Protein AF-A0A7S2JIL2-F1 (afdb_monomer_lite)

Structure (mmCIF, N/CA/C/O backbone):
data_AF-A0A7S2JIL2-F1
#
_entry.id   AF-A0A7S2JIL2-F1
#
loop_
_atom_site.group_PDB
_atom_site.id
_atom_site.type_symbol
_atom_site.label_atom_id
_atom_site.label_alt_id
_atom_site.label_comp_id
_atom_site.label_asym_id
_atom_site.label_entity_id
_atom_site.label_seq_id
_atom_site.pdbx_PDB_ins_code
_atom_site.Cartn_x
_atom_site.Cartn_y
_atom_site.Cartn_z
_atom_site.occupancy
_atom_site.B_iso_or_equiv
_atom_site.auth_seq_id
_atom_site.auth_comp_id
_atom_site.auth_asym_id
_atom_site.auth_atom_id
_atom_site.pdbx_PDB_model_num
ATOM 1 N N . MET A 1 1 ? -5.254 -14.284 -10.310 1.00 64.81 1 MET A N 1
ATOM 2 C CA . MET A 1 1 ? -4.138 -13.342 -10.541 1.00 64.81 1 MET A CA 1
ATOM 3 C C . MET A 1 1 ? -4.164 -12.267 -9.466 1.00 64.81 1 MET A C 1
ATOM 5 O O . MET A 1 1 ? -5.204 -11.639 -9.278 1.00 64.81 1 MET A O 1
ATOM 9 N N . SER A 1 2 ? -3.033 -12.050 -8.794 1.00 75.00 2 SER A N 1
ATOM 10 C CA . SER A 1 2 ? -2.874 -11.010 -7.769 1.00 75.00 2 SER A CA 1
ATOM 11 C C . SER A 1 2 ? -2.013 -9.866 -8.310 1.00 75.00 2 SER A C 1
ATOM 13 O O . SER A 1 2 ? -0.996 -10.113 -8.960 1.00 75.00 2 SER A O 1
ATOM 15 N N . LEU A 1 3 ? -2.426 -8.619 -8.075 1.00 83.94 3 LEU A N 1
ATOM 16 C CA . LEU A 1 3 ? -1.653 -7.433 -8.450 1.00 83.94 3 LEU A CA 1
ATOM 17 C C . LEU A 1 3 ? -0.917 -6.887 -7.224 1.00 83.94 3 LEU A C 1
ATOM 19 O O . LEU A 1 3 ? -1.549 -6.419 -6.275 1.00 83.94 3 LEU A O 1
ATOM 23 N N . ARG A 1 4 ? 0.419 -6.944 -7.262 1.00 87.00 4 ARG A N 1
ATOM 24 C CA . ARG A 1 4 ? 1.325 -6.460 -6.206 1.00 87.00 4 ARG A CA 1
ATOM 25 C C . ARG A 1 4 ? 1.489 -4.948 -6.206 1.00 87.00 4 ARG A C 1
ATOM 27 O O . ARG A 1 4 ? 1.590 -4.341 -5.140 1.00 87.00 4 ARG A O 1
ATOM 34 N N . ALA A 1 5 ? 1.593 -4.366 -7.395 1.00 91.75 5 ALA A N 1
ATOM 35 C CA . ALA A 1 5 ? 1.832 -2.945 -7.579 1.00 91.75 5 ALA A CA 1
ATOM 36 C C . ALA A 1 5 ? 1.242 -2.458 -8.907 1.00 91.75 5 ALA A C 1
ATOM 38 O O . ALA A 1 5 ? 1.118 -3.217 -9.873 1.00 91.75 5 ALA A O 1
ATOM 39 N N . LEU A 1 6 ? 0.883 -1.182 -8.917 1.00 94.19 6 LEU A N 1
ATOM 40 C CA . LEU A 1 6 ? 0.468 -0.406 -10.072 1.00 94.19 6 LEU A CA 1
ATOM 41 C C . LEU A 1 6 ? 1.491 0.724 -10.239 1.00 94.19 6 LEU A C 1
ATOM 43 O O . LEU A 1 6 ? 1.402 1.731 -9.539 1.00 94.19 6 LEU A O 1
ATOM 47 N N . GLY A 1 7 ? 2.472 0.518 -11.117 1.00 96.19 7 GLY A N 1
ATOM 48 C CA . GLY A 1 7 ? 3.534 1.475 -11.415 1.00 96.19 7 GLY A CA 1
ATOM 49 C C . GLY A 1 7 ? 2.997 2.648 -12.227 1.00 96.19 7 GLY A C 1
ATOM 50 O O . GLY A 1 7 ? 2.556 2.471 -13.363 1.00 96.19 7 GLY A O 1
ATOM 51 N N . LEU A 1 8 ? 3.003 3.832 -11.623 1.00 97.44 8 LEU A N 1
ATOM 52 C CA . LEU A 1 8 ? 2.650 5.113 -12.221 1.00 97.44 8 LEU A CA 1
ATOM 53 C C . LEU A 1 8 ? 3.945 5.911 -12.397 1.00 97.44 8 LEU A C 1
ATOM 55 O O . LEU A 1 8 ? 4.410 6.584 -11.475 1.00 97.44 8 LEU A O 1
ATOM 59 N N . CYS A 1 9 ? 4.560 5.775 -13.565 1.00 96.12 9 CYS A N 1
ATOM 60 C CA . CYS A 1 9 ? 5.949 6.154 -13.794 1.00 96.12 9 CYS A CA 1
ATOM 61 C C . CYS A 1 9 ? 6.080 7.458 -14.576 1.00 96.12 9 CYS A C 1
ATOM 63 O O . CYS A 1 9 ? 5.155 7.895 -15.266 1.00 96.12 9 CYS A O 1
ATOM 65 N N . GLY A 1 10 ? 7.254 8.078 -14.455 1.00 96.19 10 GLY A N 1
ATOM 66 C CA . GLY A 1 10 ? 7.521 9.387 -15.032 1.00 96.19 10 GLY A CA 1
ATOM 67 C C . GLY A 1 10 ? 6.732 10.464 -14.324 1.00 96.19 10 GLY A C 1
ATOM 68 O O . GLY A 1 10 ? 6.107 11.261 -15.005 1.00 96.19 10 GLY A O 1
ATOM 69 N N . ILE A 1 11 ? 6.703 10.473 -12.991 1.00 98.19 11 ILE A N 1
ATOM 70 C CA . ILE A 1 11 ? 6.264 11.644 -12.217 1.00 98.19 11 ILE A CA 1
ATOM 71 C C . ILE A 1 11 ? 7.390 12.688 -12.167 1.00 98.19 11 ILE A C 1
ATOM 73 O O . ILE A 1 11 ? 8.565 12.328 -12.133 1.00 98.19 11 ILE A O 1
ATOM 77 N N . ASP A 1 12 ? 7.031 13.969 -12.199 1.00 97.88 12 ASP A N 1
ATOM 78 C CA . ASP A 1 12 ? 7.967 15.101 -12.180 1.00 97.88 12 ASP A CA 1
ATOM 79 C C . ASP A 1 12 ? 7.300 16.364 -11.596 1.00 97.88 12 ASP A C 1
ATOM 81 O O . ASP A 1 12 ? 6.160 16.310 -11.131 1.00 97.88 12 ASP A O 1
ATOM 85 N N . GLU A 1 13 ? 7.968 17.518 -11.671 1.00 96.31 13 GLU A N 1
ATOM 86 C CA . GLU A 1 13 ? 7.485 18.808 -11.152 1.00 96.31 13 GLU A CA 1
ATOM 87 C C . GLU A 1 13 ? 6.157 19.289 -11.746 1.00 96.31 13 GLU A C 1
ATOM 89 O O . GLU A 1 13 ? 5.565 20.242 -11.239 1.00 96.31 13 GLU A O 1
ATOM 94 N N . SER A 1 14 ? 5.676 18.676 -12.829 1.00 96.94 14 SER A N 1
ATOM 95 C CA . SER A 1 14 ? 4.408 19.075 -13.439 1.00 96.94 14 SER A CA 1
ATOM 96 C C . SER A 1 14 ? 3.176 18.629 -12.645 1.00 96.94 14 SER A C 1
ATOM 98 O O . SER A 1 14 ? 2.068 19.074 -12.952 1.00 96.94 14 SER A O 1
ATOM 100 N N . VAL A 1 15 ? 3.347 17.776 -11.630 1.00 96.56 15 VAL A N 1
ATOM 101 C CA . VAL A 1 15 ? 2.277 17.330 -10.733 1.00 96.56 15 VAL A CA 1
ATOM 102 C C . VAL A 1 15 ? 2.569 17.716 -9.288 1.00 96.56 15 VAL A C 1
ATOM 104 O O . VAL A 1 15 ? 3.679 17.554 -8.783 1.00 96.56 15 VAL A O 1
ATOM 107 N N . ASP A 1 16 ? 1.534 18.197 -8.603 1.00 96.06 16 ASP A N 1
ATOM 108 C CA . ASP A 1 16 ? 1.597 18.473 -7.173 1.00 96.06 16 ASP A CA 1
ATOM 109 C C . ASP A 1 16 ? 1.744 17.164 -6.376 1.00 96.06 16 ASP A C 1
ATOM 111 O O . ASP A 1 16 ? 0.973 16.209 -6.548 1.00 96.06 16 ASP A O 1
ATOM 115 N N . ILE A 1 17 ? 2.729 17.132 -5.479 1.00 97.44 17 ILE A N 1
ATOM 116 C CA . ILE A 1 17 ? 3.031 15.985 -4.624 1.00 97.44 17 ILE A CA 1
ATOM 117 C C . ILE A 1 17 ? 1.840 15.652 -3.710 1.00 97.44 17 ILE A C 1
ATOM 119 O O . ILE A 1 17 ? 1.592 14.473 -3.445 1.00 97.44 17 ILE A O 1
ATOM 123 N N . ASP A 1 18 ? 1.041 16.638 -3.292 1.00 94.12 18 ASP A N 1
ATOM 124 C CA . ASP A 1 18 ? -0.147 16.387 -2.473 1.00 94.12 18 ASP A CA 1
ATOM 125 C C . ASP A 1 18 ? -1.207 15.575 -3.231 1.00 94.12 18 ASP A C 1
ATOM 127 O O . ASP A 1 18 ? -1.879 14.718 -2.646 1.00 94.12 18 ASP A O 1
ATOM 131 N N . PHE A 1 19 ? -1.317 15.743 -4.552 1.00 96.25 19 PHE A N 1
ATOM 132 C CA . PHE A 1 19 ? -2.198 14.891 -5.348 1.00 96.25 19 PHE A CA 1
ATOM 133 C C . PHE A 1 19 ? -1.661 13.464 -5.490 1.00 96.25 19 PHE A C 1
ATOM 135 O O . PHE A 1 19 ? -2.452 12.516 -5.447 1.00 96.25 19 PHE A O 1
ATOM 142 N N . LEU A 1 20 ? -0.341 13.285 -5.610 1.00 96.25 20 LEU A N 1
ATOM 143 C CA . LEU A 1 20 ? 0.282 11.956 -5.593 1.00 96.25 20 LEU A CA 1
ATOM 144 C C . LEU A 1 20 ? 0.027 11.258 -4.253 1.00 96.25 20 LEU A C 1
ATOM 146 O O . LEU A 1 20 ? -0.379 10.094 -4.228 1.00 96.25 20 LEU A O 1
ATOM 150 N N . LYS A 1 21 ? 0.158 11.992 -3.144 1.00 94.38 21 LYS A N 1
ATOM 151 C CA . LYS A 1 21 ? -0.169 11.512 -1.799 1.00 94.38 21 LYS A CA 1
ATOM 152 C C . LYS A 1 21 ? -1.622 11.068 -1.688 1.00 94.38 21 LYS A C 1
ATOM 154 O O . LYS A 1 21 ? -1.884 9.938 -1.280 1.00 94.38 21 LYS A O 1
ATOM 159 N N . LEU A 1 22 ? -2.571 11.915 -2.088 1.00 91.38 22 LEU A N 1
ATOM 160 C CA . LEU A 1 22 ? -3.998 11.576 -2.069 1.00 91.38 22 LEU A CA 1
ATOM 161 C C . LEU A 1 22 ? -4.297 10.326 -2.904 1.00 91.38 22 LEU A C 1
ATOM 163 O O . LEU A 1 22 ? -5.086 9.474 -2.486 1.00 91.38 22 LEU A O 1
ATOM 167 N N . LEU A 1 23 ? -3.655 10.198 -4.068 1.00 91.38 23 LEU A N 1
ATOM 168 C CA . LEU A 1 23 ? -3.817 9.041 -4.936 1.00 91.38 23 LEU A CA 1
ATOM 169 C C . LEU A 1 23 ? -3.255 7.766 -4.289 1.00 91.38 23 LEU A C 1
ATOM 171 O O . LEU A 1 23 ? -3.961 6.760 -4.248 1.00 91.38 23 LEU A O 1
ATOM 175 N N . GLY A 1 24 ? -2.038 7.809 -3.742 1.00 90.44 24 GLY A N 1
ATOM 176 C CA . GLY A 1 24 ? -1.401 6.665 -3.083 1.00 90.44 24 GLY A CA 1
ATOM 177 C C . GLY A 1 24 ? -2.122 6.223 -1.807 1.00 90.44 24 GLY A C 1
ATOM 178 O O . GLY A 1 24 ? -2.359 5.032 -1.616 1.00 90.44 24 GLY A O 1
ATOM 179 N N . CYS A 1 25 ? -2.573 7.171 -0.978 1.00 85.31 25 CYS A N 1
ATOM 180 C CA . CYS A 1 25 ? -3.369 6.876 0.215 1.00 85.31 25 CYS A CA 1
ATOM 181 C C . CYS A 1 25 ? -4.721 6.240 -0.131 1.00 85.31 25 CYS A C 1
ATOM 183 O O . CYS A 1 25 ? -5.214 5.385 0.606 1.00 85.31 25 CYS A O 1
ATOM 185 N N . ARG A 1 26 ? -5.343 6.648 -1.246 1.00 87.06 26 ARG A N 1
ATOM 186 C CA . ARG A 1 26 ? -6.620 6.077 -1.689 1.00 87.06 26 ARG A CA 1
ATOM 187 C C . ARG A 1 26 ? -6.454 4.706 -2.341 1.00 87.06 26 ARG A C 1
ATOM 189 O O . ARG A 1 26 ? -7.295 3.836 -2.125 1.00 87.06 26 ARG A O 1
ATOM 196 N N . TYR A 1 27 ? -5.409 4.528 -3.140 1.00 88.69 27 TYR A N 1
ATOM 197 C CA . TYR A 1 27 ? -5.147 3.312 -3.899 1.00 88.69 27 TYR A CA 1
ATOM 198 C C . TYR A 1 27 ? -3.816 2.708 -3.441 1.00 88.69 27 TYR A C 1
ATOM 200 O O . TYR A 1 27 ? -2.780 2.912 -4.064 1.00 88.69 27 TYR A O 1
ATOM 208 N N . GLY A 1 28 ? -3.842 1.911 -2.367 1.00 83.94 28 GLY A N 1
ATOM 209 C CA . GLY A 1 28 ? -2.630 1.395 -1.703 1.00 83.94 28 GLY A CA 1
ATOM 210 C C . GLY A 1 28 ? -1.721 0.472 -2.536 1.00 83.94 28 GLY A C 1
ATOM 211 O O . GLY A 1 28 ? -0.695 0.010 -2.044 1.00 83.94 28 GLY A O 1
ATOM 212 N N . ARG A 1 29 ? -2.080 0.178 -3.793 1.00 87.81 29 ARG A N 1
ATOM 213 C CA . ARG A 1 29 ? -1.228 -0.547 -4.754 1.00 87.81 29 ARG A CA 1
ATOM 214 C C . ARG A 1 29 ? -0.394 0.378 -5.635 1.00 87.81 29 ARG A C 1
ATOM 216 O O . ARG A 1 29 ? 0.469 -0.131 -6.344 1.00 87.81 29 ARG A O 1
ATOM 223 N N . CYS A 1 30 ? -0.657 1.682 -5.625 1.00 94.06 30 CYS A N 1
ATOM 224 C CA . CYS A 1 30 ? 0.106 2.638 -6.409 1.00 94.06 30 CYS A CA 1
ATOM 225 C C . CYS A 1 30 ? 1.563 2.659 -5.962 1.00 94.06 30 CYS A C 1
ATOM 227 O O . CYS A 1 30 ? 1.874 2.706 -4.771 1.00 94.06 30 CYS A O 1
ATOM 229 N N . GLU A 1 31 ? 2.438 2.650 -6.951 1.00 97.12 31 GLU A N 1
ATOM 230 C CA . GLU A 1 31 ? 3.861 2.862 -6.797 1.00 97.12 31 GLU A CA 1
ATOM 231 C C . GLU A 1 31 ? 4.279 3.917 -7.809 1.00 97.12 31 GLU A C 1
ATOM 233 O O . GLU A 1 31 ? 3.883 3.853 -8.972 1.00 97.12 31 GLU A O 1
ATOM 238 N N . PHE A 1 32 ? 5.018 4.919 -7.359 1.00 98.00 32 PHE A N 1
ATOM 239 C CA . PHE A 1 32 ? 5.366 6.065 -8.177 1.00 98.00 32 PHE A CA 1
ATOM 240 C C . PHE A 1 32 ? 6.792 5.928 -8.705 1.00 98.00 32 PHE A C 1
ATOM 242 O O . PHE A 1 32 ? 7.748 5.855 -7.930 1.00 98.00 32 PHE A O 1
ATOM 249 N N . GLY A 1 33 ? 6.917 5.878 -10.031 1.00 97.75 33 GLY A N 1
ATOM 250 C CA . GLY A 1 33 ? 8.193 5.716 -10.722 1.00 97.75 33 GLY A CA 1
ATOM 251 C C . GLY A 1 33 ? 8.845 7.055 -11.048 1.00 97.75 33 GLY A C 1
ATOM 252 O O . GLY A 1 33 ? 8.279 7.861 -11.790 1.00 97.75 33 GLY A O 1
ATOM 253 N N . VAL A 1 34 ? 10.054 7.272 -10.538 1.00 98.38 34 VAL A N 1
ATOM 254 C CA . VAL A 1 34 ? 10.880 8.460 -10.790 1.00 98.38 34 VAL A CA 1
ATOM 255 C C . VAL A 1 34 ? 12.012 8.083 -11.739 1.00 98.38 34 VAL A C 1
ATOM 257 O O . VAL A 1 34 ? 12.758 7.143 -11.463 1.00 98.38 34 VAL A O 1
ATOM 260 N N . LEU A 1 35 ? 12.150 8.794 -12.861 1.00 97.38 35 LEU A N 1
ATOM 261 C CA . LEU A 1 35 ? 13.209 8.529 -13.834 1.00 97.38 35 LEU A CA 1
ATOM 262 C C . LEU A 1 35 ? 14.436 9.386 -13.534 1.00 97.38 35 LEU A C 1
ATOM 264 O O . LEU A 1 35 ? 14.345 10.604 -13.416 1.00 97.38 35 LEU A O 1
ATOM 268 N N . PHE A 1 36 ? 15.601 8.743 -13.500 1.00 97.19 36 PHE A N 1
ATOM 269 C CA . PHE A 1 36 ? 16.886 9.395 -13.286 1.00 97.19 36 PHE A CA 1
ATOM 270 C C . PHE A 1 36 ? 17.729 9.317 -14.549 1.00 97.19 36 PHE A C 1
ATOM 272 O O . PHE A 1 36 ? 18.067 8.231 -15.039 1.00 97.19 36 PHE A O 1
ATOM 279 N N . ARG A 1 37 ? 18.060 10.494 -15.079 1.00 94.62 37 ARG A N 1
ATOM 280 C CA . ARG A 1 37 ? 18.904 10.658 -16.255 1.00 94.62 37 ARG A CA 1
ATOM 281 C C . ARG A 1 37 ? 19.582 12.025 -16.216 1.00 94.62 37 ARG A C 1
ATOM 283 O O . ARG A 1 37 ? 18.953 13.029 -16.529 1.00 94.62 37 ARG A O 1
ATOM 290 N N . ASP A 1 38 ? 20.861 12.030 -15.849 1.00 90.62 38 ASP A N 1
ATOM 291 C CA . ASP A 1 38 ? 21.640 13.246 -15.578 1.00 90.62 38 ASP A CA 1
ATOM 292 C C . ASP A 1 38 ? 21.600 14.276 -16.729 1.00 90.62 38 ASP A C 1
ATOM 294 O O . ASP A 1 38 ? 21.499 15.470 -16.480 1.00 90.62 38 ASP A O 1
ATOM 298 N N . ASP A 1 39 ? 21.618 13.841 -17.998 1.00 92.56 39 ASP A N 1
ATOM 299 C CA . ASP A 1 39 ? 21.558 14.732 -19.174 1.00 92.56 39 ASP A CA 1
ATOM 300 C C . ASP A 1 39 ? 20.174 15.358 -19.426 1.00 92.56 39 ASP A C 1
ATOM 302 O O . ASP A 1 39 ? 20.033 16.199 -20.314 1.00 92.56 39 ASP A O 1
ATOM 306 N N . LYS A 1 40 ? 19.147 14.940 -18.680 1.00 94.81 40 LYS A N 1
ATOM 307 C CA . LYS A 1 40 ? 17.752 15.368 -18.847 1.00 94.81 40 LYS A CA 1
ATOM 308 C C . LYS A 1 40 ? 17.111 15.900 -17.565 1.00 94.81 40 LYS A C 1
ATOM 310 O O . LYS A 1 40 ? 15.913 16.171 -17.581 1.00 94.81 40 LYS A O 1
ATOM 315 N N . GLU A 1 41 ? 17.860 16.046 -16.478 1.00 96.56 41 GLU A N 1
ATOM 316 C CA . GLU A 1 41 ? 17.328 16.548 -15.207 1.00 96.56 41 GLU A CA 1
ATOM 317 C C . GLU A 1 41 ? 16.611 17.904 -15.383 1.00 96.56 41 GLU A C 1
ATOM 319 O O . GLU A 1 41 ? 17.101 18.800 -16.072 1.00 96.56 41 GLU A O 1
ATOM 324 N N . GLY A 1 42 ? 15.421 18.036 -14.791 1.00 95.12 42 GLY A N 1
ATOM 325 C CA . GLY A 1 42 ? 14.557 19.215 -14.892 1.00 95.12 42 GLY A CA 1
ATOM 326 C C . GLY A 1 42 ? 13.751 19.317 -16.192 1.00 95.12 42 GLY A C 1
ATOM 327 O O . GLY A 1 42 ? 13.053 20.309 -16.410 1.00 95.12 42 GLY A O 1
ATOM 328 N N . THR A 1 43 ? 13.831 18.318 -17.073 1.00 96.19 43 THR A N 1
ATOM 329 C CA . THR A 1 43 ? 12.976 18.220 -18.267 1.00 96.19 43 THR A CA 1
ATOM 330 C C . THR A 1 43 ? 11.780 17.298 -18.003 1.00 96.19 43 THR A C 1
ATOM 332 O O . THR A 1 43 ? 11.817 16.511 -17.055 1.00 96.19 43 THR A O 1
ATOM 335 N N . PRO A 1 44 ? 10.708 17.344 -18.822 1.00 96.31 44 PRO A N 1
ATOM 336 C CA . PRO A 1 44 ? 9.560 16.468 -18.622 1.00 96.31 44 PRO A CA 1
ATOM 337 C C . PRO A 1 44 ? 9.954 14.994 -18.452 1.00 96.31 44 PRO A C 1
ATOM 339 O O . PRO A 1 44 ? 10.701 14.450 -19.268 1.00 96.31 44 PRO A O 1
ATOM 342 N N . ARG A 1 45 ? 9.392 14.362 -17.414 1.00 95.69 45 ARG A N 1
ATOM 343 C CA . ARG A 1 45 ? 9.608 12.996 -16.886 1.00 95.69 45 ARG A CA 1
ATOM 344 C C . ARG A 1 45 ? 10.839 12.811 -16.007 1.00 95.69 45 ARG A C 1
ATOM 346 O O . ARG A 1 45 ? 10.918 11.786 -15.336 1.00 95.69 45 ARG A O 1
ATOM 353 N N . TYR A 1 46 ? 11.767 13.760 -16.003 1.00 97.25 46 TYR A N 1
ATOM 354 C CA . TYR A 1 46 ? 13.052 13.655 -15.315 1.00 97.25 46 TYR A CA 1
ATOM 355 C C . TYR A 1 46 ? 13.166 14.773 -14.272 1.00 97.25 46 TYR A C 1
ATOM 357 O O . TYR A 1 46 ? 13.726 15.828 -14.575 1.00 97.25 46 TYR A O 1
ATOM 365 N N . PR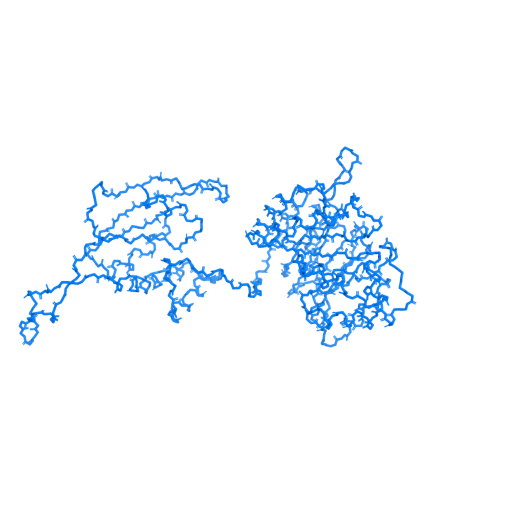O A 1 47 ? 12.621 14.579 -13.059 1.00 97.88 47 PRO A N 1
ATOM 366 C CA . PRO A 1 47 ? 12.608 15.632 -12.056 1.00 97.88 47 PRO A CA 1
ATOM 367 C C . PRO A 1 47 ? 14.002 15.995 -11.555 1.00 97.88 47 PRO A C 1
ATOM 369 O O . PRO A 1 47 ? 14.919 15.174 -11.541 1.00 97.88 47 PRO A O 1
ATOM 372 N N . THR A 1 48 ? 14.123 17.228 -11.081 1.00 98.00 48 THR A N 1
ATOM 373 C CA . THR A 1 48 ? 15.256 17.721 -10.303 1.00 98.00 48 THR A CA 1
ATOM 374 C C . THR A 1 48 ? 15.386 16.981 -8.979 1.00 98.00 48 THR A C 1
ATOM 376 O O . THR A 1 48 ? 14.394 16.610 -8.341 1.00 98.00 48 THR A O 1
ATOM 379 N N . MET A 1 49 ? 16.621 16.832 -8.499 1.00 96.50 49 MET A N 1
ATOM 380 C CA . MET A 1 49 ? 16.867 16.201 -7.197 1.00 96.50 49 MET A CA 1
ATOM 381 C C . MET A 1 49 ? 16.175 16.928 -6.035 1.00 96.50 49 MET A C 1
ATOM 383 O O . MET A 1 49 ? 15.695 16.275 -5.111 1.00 96.50 49 MET A O 1
ATOM 387 N N . GLN A 1 50 ? 16.030 18.255 -6.111 1.00 97.50 50 GLN A N 1
ATOM 388 C CA . GLN A 1 50 ? 15.303 19.041 -5.108 1.00 97.50 50 GLN A CA 1
ATOM 389 C C . GLN A 1 50 ? 13.825 18.622 -5.004 1.00 97.50 50 GLN A C 1
ATOM 391 O O . GLN A 1 50 ? 13.271 18.498 -3.905 1.00 97.50 50 GLN A O 1
ATOM 396 N N . TRP A 1 51 ? 13.171 18.383 -6.144 1.00 98.06 51 TRP A N 1
ATOM 397 C CA . TRP A 1 51 ? 11.796 17.894 -6.152 1.00 98.06 51 TRP A CA 1
ATOM 398 C C . TRP A 1 51 ? 11.709 16.463 -5.608 1.00 98.06 51 TRP A C 1
ATOM 400 O O . TRP A 1 51 ? 10.817 16.159 -4.816 1.00 98.06 51 TRP A O 1
ATOM 410 N N . VAL A 1 52 ? 12.675 15.603 -5.949 1.00 98.25 52 VAL A N 1
ATOM 411 C CA . VAL A 1 52 ? 12.752 14.221 -5.443 1.00 98.25 52 VAL A CA 1
ATOM 412 C C . VAL A 1 52 ? 12.931 14.173 -3.920 1.00 98.25 52 VAL A C 1
ATOM 414 O O . VAL A 1 52 ? 12.283 13.365 -3.257 1.00 98.25 52 VAL A O 1
ATOM 417 N N . GLU A 1 53 ? 13.751 15.045 -3.334 1.00 97.94 53 GLU A N 1
ATOM 418 C CA . GLU A 1 53 ? 13.921 15.154 -1.875 1.00 97.94 53 GLU A CA 1
ATOM 419 C C . GLU A 1 53 ? 12.621 15.575 -1.171 1.00 97.94 53 GLU A C 1
ATOM 421 O O . GLU A 1 53 ? 12.251 15.032 -0.121 1.00 97.94 53 GLU A O 1
ATOM 426 N N . THR A 1 54 ? 11.879 16.495 -1.793 1.00 98.00 54 THR A N 1
ATOM 427 C CA . THR A 1 54 ? 10.556 16.913 -1.311 1.00 98.00 54 THR A CA 1
ATOM 428 C C . THR A 1 54 ? 9.566 15.748 -1.378 1.00 98.00 54 THR A C 1
ATOM 430 O O . THR A 1 54 ? 8.889 15.450 -0.391 1.00 98.00 54 THR A O 1
ATOM 433 N N . LEU A 1 55 ? 9.529 15.032 -2.507 1.00 98.00 55 LEU A N 1
ATOM 434 C CA . LEU A 1 55 ? 8.702 13.840 -2.692 1.00 98.00 55 LEU A CA 1
ATOM 435 C C . LEU A 1 55 ? 9.033 12.759 -1.658 1.00 98.00 55 LEU A C 1
ATOM 437 O O . LEU A 1 55 ? 8.115 12.204 -1.066 1.00 98.00 55 LEU A O 1
ATOM 441 N N . SER A 1 56 ? 10.315 12.487 -1.413 1.00 97.19 56 SER A N 1
ATOM 442 C CA . SER A 1 56 ? 10.786 11.522 -0.410 1.00 97.19 56 SER A CA 1
ATOM 443 C C . SER A 1 56 ? 10.260 11.858 0.989 1.00 97.19 56 SER A C 1
ATOM 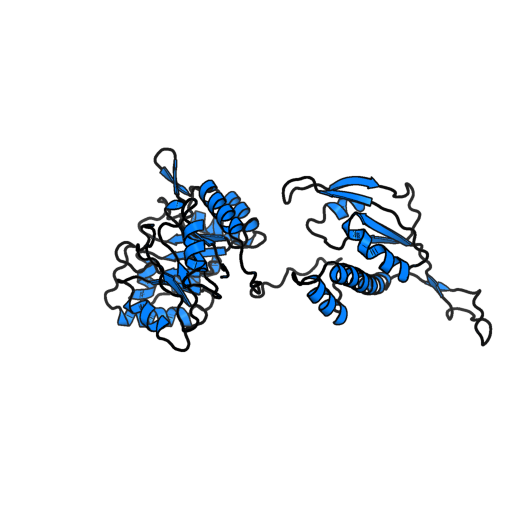445 O O . SER A 1 56 ? 9.718 10.999 1.687 1.00 97.19 56 SER A O 1
ATOM 447 N N . THR A 1 57 ? 10.332 13.132 1.381 1.00 96.25 57 THR A N 1
ATOM 448 C CA . THR A 1 57 ? 9.818 13.596 2.680 1.00 96.25 57 THR A CA 1
ATOM 449 C C . THR A 1 57 ? 8.309 13.364 2.803 1.00 96.25 57 THR A C 1
ATOM 451 O O . THR A 1 57 ? 7.826 12.858 3.822 1.00 96.25 57 THR A O 1
ATOM 454 N N . VAL A 1 58 ? 7.543 13.682 1.755 1.00 93.38 58 VAL A N 1
ATOM 455 C CA . VAL A 1 58 ? 6.094 13.435 1.740 1.00 93.38 58 VAL A CA 1
ATOM 456 C C . VAL A 1 58 ? 5.782 11.938 1.704 1.00 93.38 58 VAL A C 1
ATOM 458 O O . VAL A 1 58 ? 4.870 11.484 2.397 1.00 93.38 58 VAL A O 1
ATOM 461 N N . ALA A 1 59 ? 6.545 11.151 0.948 1.00 93.38 59 ALA A N 1
ATOM 462 C CA . ALA A 1 59 ? 6.380 9.708 0.847 1.00 93.38 59 ALA A CA 1
ATOM 463 C C . ALA A 1 59 ? 6.540 9.025 2.209 1.00 93.38 59 ALA A C 1
ATOM 465 O O . ALA A 1 59 ? 5.677 8.232 2.586 1.00 93.38 59 ALA A O 1
ATOM 466 N N . ALA A 1 60 ? 7.573 9.398 2.971 1.00 91.88 60 ALA A N 1
ATOM 467 C CA . ALA A 1 60 ? 7.854 8.852 4.297 1.00 91.88 60 ALA A CA 1
ATOM 468 C C . ALA A 1 60 ? 6.826 9.264 5.368 1.00 91.88 60 ALA A C 1
ATOM 470 O O . ALA A 1 60 ? 6.554 8.500 6.291 1.00 91.88 60 ALA A O 1
ATOM 471 N N . THR A 1 61 ? 6.243 10.461 5.253 1.00 88.88 61 THR A N 1
ATOM 472 C CA . THR A 1 61 ? 5.286 11.008 6.239 1.00 88.88 61 THR A CA 1
ATOM 473 C C . THR A 1 61 ? 3.817 10.732 5.899 1.00 88.88 61 THR A C 1
ATOM 475 O O . THR A 1 61 ? 2.916 11.081 6.665 1.00 88.88 61 THR A O 1
ATOM 478 N N . SER A 1 62 ? 3.546 10.111 4.750 1.00 82.50 62 SER A N 1
ATOM 479 C CA . SER A 1 62 ? 2.196 9.718 4.342 1.00 82.50 62 SER A CA 1
ATOM 480 C C . SER A 1 62 ? 1.717 8.473 5.090 1.00 82.50 62 SER A C 1
ATOM 482 O O . SER A 1 62 ? 2.510 7.641 5.516 1.00 82.50 62 SER A O 1
ATOM 484 N N . MET A 1 63 ? 0.396 8.336 5.243 1.00 79.19 63 MET A N 1
ATOM 485 C CA . MET A 1 63 ? -0.230 7.192 5.914 1.00 79.19 63 MET A CA 1
ATOM 486 C C . MET A 1 63 ? -1.285 6.551 4.993 1.00 79.19 63 MET A C 1
ATOM 488 O O . MET A 1 63 ? -2.349 7.148 4.799 1.00 79.19 63 MET A O 1
ATOM 492 N N . PRO A 1 64 ? -1.025 5.355 4.423 1.00 85.81 64 PRO A N 1
ATOM 493 C CA . PRO A 1 64 ? 0.252 4.624 4.452 1.00 85.81 64 PRO A CA 1
ATOM 494 C C . PRO A 1 64 ? 1.376 5.364 3.691 1.00 85.81 64 PRO A C 1
ATOM 496 O O . PRO A 1 64 ? 1.063 6.227 2.863 1.00 85.81 64 PRO A O 1
ATOM 499 N N . PRO A 1 65 ? 2.661 5.034 3.941 1.00 89.62 65 PRO A N 1
ATOM 500 C CA . PRO A 1 65 ? 3.779 5.609 3.196 1.00 89.62 65 PRO A CA 1
ATOM 501 C C . PRO A 1 65 ? 3.643 5.379 1.689 1.00 89.62 65 PRO A C 1
ATOM 503 O O . PRO A 1 65 ? 3.170 4.322 1.255 1.00 89.62 65 PRO A O 1
ATOM 506 N N . LEU A 1 66 ? 4.059 6.360 0.884 1.00 93.50 66 LEU A N 1
ATOM 507 C CA . LEU A 1 66 ? 4.035 6.214 -0.573 1.00 93.50 66 LEU A CA 1
ATOM 508 C C . LEU A 1 66 ? 5.162 5.283 -1.020 1.00 93.50 66 LEU A C 1
ATOM 510 O O . LEU A 1 66 ? 6.273 5.329 -0.496 1.00 93.50 66 LEU A O 1
ATOM 514 N N . ARG A 1 67 ? 4.876 4.446 -2.017 1.00 95.75 67 ARG A N 1
ATOM 515 C CA . ARG A 1 67 ? 5.843 3.501 -2.579 1.00 95.75 67 ARG A CA 1
ATOM 516 C C . ARG A 1 67 ? 6.555 4.161 -3.750 1.00 95.75 67 ARG A C 1
ATOM 518 O O . ARG A 1 67 ? 5.887 4.620 -4.676 1.00 95.75 67 ARG A O 1
ATOM 525 N N . LEU A 1 68 ? 7.883 4.204 -3.706 1.00 97.62 68 LEU A N 1
ATOM 526 C CA . LEU A 1 68 ? 8.713 4.833 -4.731 1.00 97.62 68 LEU A CA 1
ATOM 527 C C . LEU A 1 68 ? 9.581 3.794 -5.451 1.00 97.62 68 LEU A C 1
ATOM 529 O O . LEU A 1 68 ? 10.204 2.939 -4.811 1.00 97.62 68 LEU A O 1
ATOM 533 N N . ALA A 1 69 ? 9.651 3.913 -6.776 1.00 97.88 69 ALA A N 1
ATOM 534 C CA . ALA A 1 69 ? 10.529 3.131 -7.640 1.00 97.88 69 ALA A CA 1
ATOM 535 C C . ALA A 1 69 ? 11.439 4.061 -8.456 1.00 97.88 69 ALA A C 1
ATOM 537 O O . ALA A 1 69 ? 10.984 5.042 -9.039 1.00 97.88 69 ALA A O 1
ATOM 538 N N . ALA A 1 70 ? 12.737 3.770 -8.490 1.00 98.19 70 ALA A N 1
ATOM 539 C CA . ALA A 1 70 ? 13.718 4.530 -9.256 1.00 98.19 70 ALA A CA 1
ATOM 540 C C . ALA A 1 70 ? 13.954 3.860 -10.612 1.00 98.19 70 ALA A C 1
ATOM 542 O O . ALA A 1 70 ? 14.218 2.665 -10.663 1.00 98.19 70 ALA A O 1
ATOM 543 N N . HIS A 1 71 ? 13.910 4.617 -11.705 1.00 97.31 71 HIS A N 1
ATOM 544 C CA . HIS A 1 71 ? 14.159 4.128 -13.061 1.00 97.31 71 HIS A CA 1
ATOM 545 C C . HIS A 1 71 ? 15.452 4.751 -13.583 1.00 97.31 71 HIS A C 1
ATOM 547 O O . HIS A 1 71 ? 15.491 5.925 -13.952 1.00 97.31 71 HIS A O 1
ATOM 553 N N . LEU A 1 72 ? 16.529 3.972 -13.594 1.00 96.94 72 LEU A N 1
ATOM 554 C CA . LEU A 1 72 ? 17.866 4.445 -13.927 1.00 96.94 72 LEU A CA 1
ATOM 555 C C . LEU A 1 72 ? 18.130 4.299 -15.420 1.00 96.94 72 LEU A C 1
ATOM 557 O O . LEU A 1 72 ? 18.096 3.196 -15.970 1.00 96.94 72 LEU A O 1
ATOM 561 N N . CYS A 1 73 ? 18.427 5.428 -16.055 1.00 94.25 73 CYS A N 1
ATOM 562 C CA . CYS A 1 73 ? 18.827 5.531 -17.452 1.00 94.25 73 CYS A CA 1
ATOM 563 C C . CYS A 1 73 ? 20.237 6.142 -17.554 1.00 94.25 73 CYS A C 1
ATOM 565 O O . CYS A 1 73 ? 20.815 6.590 -16.560 1.00 94.25 73 CYS A O 1
ATOM 567 N N . GLY A 1 74 ? 20.792 6.191 -18.766 1.00 94.25 74 GLY A N 1
ATOM 568 C CA . GLY A 1 74 ? 22.030 6.910 -19.066 1.00 94.25 74 GLY A CA 1
ATOM 569 C C . GLY A 1 74 ? 23.197 6.556 -18.140 1.00 94.25 74 GLY A C 1
ATOM 570 O O . GLY A 1 74 ? 23.442 5.388 -17.823 1.00 94.25 74 GLY A O 1
ATOM 571 N N . LYS A 1 75 ? 23.893 7.598 -17.669 1.00 94.12 75 LYS A N 1
ATOM 572 C CA . LYS A 1 75 ? 25.066 7.482 -16.794 1.00 94.12 75 LYS A CA 1
ATOM 573 C C . LYS A 1 75 ? 24.789 6.668 -15.525 1.00 94.12 75 LYS A C 1
ATOM 575 O O . LYS A 1 75 ? 25.605 5.821 -15.182 1.00 94.12 75 LYS A O 1
ATOM 580 N N . ARG A 1 76 ? 23.630 6.843 -14.880 1.00 94.38 76 ARG A N 1
ATOM 581 C CA . ARG A 1 76 ? 23.280 6.139 -13.629 1.00 94.38 76 ARG A CA 1
ATOM 582 C C . ARG A 1 76 ? 23.154 4.634 -13.805 1.00 94.38 76 ARG A C 1
ATOM 584 O O . ARG A 1 76 ? 23.572 3.867 -12.945 1.00 94.38 76 ARG A O 1
ATOM 591 N N . CYS A 1 77 ? 22.623 4.199 -14.943 1.00 95.31 77 CYS A N 1
ATOM 592 C CA . CYS A 1 77 ? 22.575 2.778 -15.267 1.00 95.31 77 CYS A CA 1
ATOM 593 C C . CYS A 1 77 ? 23.963 2.236 -15.657 1.00 95.31 77 CYS A C 1
ATOM 595 O O . CYS A 1 77 ? 24.302 1.103 -15.311 1.00 95.31 77 CYS A O 1
ATOM 597 N N . ALA A 1 78 ? 24.773 3.033 -16.363 1.00 94.44 78 ALA A N 1
ATOM 598 C CA . ALA A 1 78 ? 26.124 2.647 -16.768 1.00 94.44 78 ALA A CA 1
ATOM 599 C C . ALA A 1 78 ? 27.096 2.541 -15.577 1.00 94.44 78 ALA A C 1
ATOM 601 O O . ALA A 1 78 ? 27.877 1.595 -15.524 1.00 94.44 78 ALA A O 1
ATOM 602 N N . GLU A 1 79 ? 27.017 3.442 -14.591 1.00 95.56 79 GLU A N 1
ATOM 603 C CA . GLU A 1 79 ? 27.792 3.373 -13.338 1.00 95.56 79 GLU A CA 1
ATOM 604 C C . GLU A 1 79 ? 27.608 2.005 -12.657 1.00 95.56 79 GLU A C 1
ATOM 606 O O . GLU A 1 79 ? 28.580 1.356 -12.275 1.00 95.56 79 GLU A O 1
ATOM 611 N N . LEU A 1 80 ? 26.375 1.499 -12.630 1.00 96.44 80 LEU A N 1
ATOM 612 C CA . LEU A 1 80 ? 26.038 0.208 -12.037 1.00 96.44 80 LEU A CA 1
ATOM 613 C C . LEU A 1 80 ? 26.496 -0.987 -12.882 1.00 96.44 80 LEU A C 1
ATOM 615 O O . LEU A 1 80 ? 27.153 -1.897 -12.377 1.00 96.44 80 LEU A O 1
ATOM 619 N N . LEU A 1 81 ? 26.136 -1.015 -14.167 1.00 96.50 81 LEU A N 1
ATOM 620 C CA . LEU A 1 81 ? 26.352 -2.195 -15.008 1.00 96.50 81 LEU A CA 1
ATOM 621 C C . LEU A 1 81 ? 27.762 -2.258 -15.597 1.00 96.50 81 LEU A C 1
ATOM 623 O O . LEU A 1 81 ? 28.340 -3.338 -15.668 1.00 96.50 81 LEU A O 1
ATOM 627 N N . VAL A 1 82 ? 28.341 -1.126 -15.987 1.00 94.69 82 VAL A N 1
ATOM 628 C CA . VAL A 1 82 ? 29.675 -1.073 -16.601 1.00 94.69 82 VAL A CA 1
ATOM 629 C C . VAL A 1 82 ? 30.753 -0.956 -15.527 1.00 94.69 82 VAL A C 1
ATOM 631 O O . VAL A 1 82 ? 31.694 -1.747 -15.527 1.00 94.69 82 VAL A O 1
ATOM 634 N N . ASN A 1 83 ? 30.591 -0.033 -14.574 1.00 94.25 83 ASN A N 1
ATOM 635 C CA . ASN A 1 83 ? 31.633 0.250 -13.579 1.00 94.25 83 ASN A CA 1
ATOM 636 C C . ASN A 1 83 ? 31.478 -0.565 -12.283 1.00 94.25 83 ASN A C 1
ATOM 638 O O . ASN A 1 83 ? 32.435 -0.669 -11.519 1.00 94.25 83 ASN A O 1
ATOM 642 N N . GLY A 1 84 ? 30.299 -1.144 -12.023 1.00 94.50 84 GLY A N 1
ATOM 643 C CA . GLY A 1 84 ? 30.012 -1.838 -10.762 1.00 94.50 84 GLY A CA 1
ATOM 644 C C . GLY A 1 84 ? 29.882 -0.898 -9.558 1.00 94.50 84 GLY A C 1
ATOM 645 O O . GLY A 1 84 ? 29.985 -1.349 -8.417 1.00 94.50 84 GLY A O 1
ATOM 646 N N . ASP A 1 85 ? 29.682 0.400 -9.795 1.00 96.12 85 ASP A N 1
ATOM 647 C CA . ASP A 1 85 ? 29.610 1.423 -8.757 1.00 96.12 85 ASP A CA 1
ATOM 648 C C . ASP A 1 85 ? 28.182 1.564 -8.220 1.00 96.12 85 ASP A C 1
ATOM 650 O O . ASP A 1 85 ? 27.274 2.023 -8.909 1.00 96.12 85 ASP A O 1
ATOM 654 N N . MET A 1 86 ? 28.000 1.176 -6.958 1.00 95.69 86 MET A N 1
ATOM 655 C CA . MET A 1 86 ? 26.727 1.232 -6.232 1.00 95.69 86 MET A CA 1
ATOM 656 C C . MET A 1 86 ? 26.642 2.387 -5.223 1.00 95.69 86 MET A C 1
ATOM 658 O O . MET A 1 86 ? 25.686 2.454 -4.445 1.00 95.69 86 MET A O 1
ATOM 662 N N . SER A 1 87 ? 27.641 3.276 -5.199 1.00 96.06 87 SER A N 1
ATOM 663 C CA . SER A 1 87 ? 27.763 4.353 -4.209 1.00 96.06 87 SER A CA 1
ATOM 664 C C . SER A 1 87 ? 26.549 5.277 -4.205 1.00 96.06 87 SER A C 1
ATOM 666 O O . SER A 1 87 ? 26.006 5.569 -3.143 1.00 96.06 87 SER A O 1
ATOM 668 N N . TRP A 1 88 ? 26.065 5.668 -5.383 1.00 95.19 88 TRP A N 1
ATOM 669 C CA . TRP A 1 88 ? 24.921 6.566 -5.504 1.00 95.19 88 TRP A CA 1
ATOM 670 C C . TRP A 1 88 ? 23.603 5.912 -5.068 1.00 95.19 88 TRP A C 1
ATOM 672 O O . TRP A 1 88 ? 22.785 6.547 -4.411 1.00 95.19 88 TRP A O 1
ATOM 682 N N . VAL A 1 89 ? 23.409 4.617 -5.338 1.00 96.25 89 VAL A N 1
ATOM 683 C CA . VAL A 1 89 ? 22.206 3.900 -4.878 1.00 96.25 89 VAL A CA 1
ATOM 684 C C . VAL A 1 89 ? 22.171 3.835 -3.350 1.00 96.25 89 VAL A C 1
ATOM 686 O O . VAL A 1 89 ? 21.158 4.181 -2.747 1.00 96.25 89 VAL A O 1
ATOM 689 N N . ARG A 1 90 ? 23.290 3.461 -2.715 1.00 95.62 90 ARG A N 1
ATOM 690 C CA . ARG A 1 90 ? 23.393 3.385 -1.248 1.00 95.62 90 ARG A CA 1
ATOM 691 C C . ARG A 1 90 ? 23.361 4.754 -0.572 1.00 95.62 90 ARG A C 1
ATOM 693 O O . ARG A 1 90 ? 22.765 4.893 0.488 1.00 95.62 90 ARG A O 1
ATOM 700 N N . GLY A 1 91 ? 24.037 5.740 -1.154 1.00 94.56 91 GLY A N 1
ATOM 701 C CA . GLY A 1 91 ? 24.200 7.069 -0.568 1.00 94.56 91 GLY A CA 1
ATOM 702 C C . GLY A 1 91 ? 23.028 8.012 -0.825 1.00 94.56 91 GLY A C 1
ATOM 703 O O . GLY A 1 91 ? 22.812 8.912 -0.023 1.00 94.56 91 GLY A O 1
ATOM 704 N N . GLN A 1 92 ? 22.274 7.803 -1.909 1.00 95.19 92 GLN A N 1
ATOM 705 C CA . GLN A 1 92 ? 21.193 8.697 -2.326 1.00 95.19 92 GLN A CA 1
ATOM 706 C C . GLN A 1 92 ? 19.831 7.993 -2.345 1.00 95.19 92 GLN A C 1
ATOM 708 O O . GLN A 1 92 ? 18.937 8.384 -1.603 1.00 95.19 92 GLN A O 1
ATOM 713 N N . LEU A 1 93 ? 19.647 6.949 -3.162 1.00 96.38 93 LEU A N 1
ATOM 714 C CA . LEU A 1 93 ? 18.313 6.366 -3.382 1.00 96.38 93 LEU A CA 1
ATOM 715 C C . LEU A 1 93 ? 17.740 5.662 -2.148 1.00 96.38 93 LEU A C 1
ATOM 717 O O . LEU A 1 93 ? 16.570 5.865 -1.825 1.00 96.38 93 LEU A O 1
ATOM 721 N N . VAL A 1 94 ? 18.546 4.849 -1.462 1.00 95.06 94 VAL A N 1
ATOM 722 C CA . VAL A 1 94 ? 18.101 4.122 -0.262 1.00 95.06 94 VAL A CA 1
ATOM 723 C C . VAL A 1 94 ? 17.687 5.097 0.856 1.00 95.06 94 VAL A C 1
ATOM 725 O O . VAL A 1 94 ? 16.572 4.958 1.360 1.00 95.06 94 VAL A O 1
ATOM 728 N N . PRO A 1 95 ? 18.482 6.133 1.203 1.00 96.38 95 PRO A N 1
ATOM 729 C CA . PRO A 1 95 ? 18.062 7.160 2.162 1.00 96.38 95 PRO A CA 1
ATOM 730 C C . PRO A 1 95 ? 16.807 7.941 1.758 1.00 96.38 95 PRO A C 1
ATOM 732 O O . PRO A 1 95 ? 16.053 8.365 2.629 1.00 96.38 95 PRO A O 1
ATOM 735 N N . LEU A 1 96 ? 16.559 8.106 0.454 1.00 96.06 96 LEU A N 1
ATOM 736 C CA . LEU A 1 96 ? 15.342 8.733 -0.078 1.00 96.06 96 LEU A CA 1
ATOM 737 C C . LEU A 1 96 ? 14.116 7.795 -0.085 1.00 96.06 96 LEU A C 1
ATOM 739 O O . LEU A 1 96 ? 13.058 8.152 -0.599 1.00 96.06 96 LEU A O 1
ATOM 743 N N . GLY A 1 97 ? 14.236 6.582 0.462 1.00 95.12 97 GLY A N 1
ATOM 744 C CA . GLY A 1 97 ? 13.114 5.658 0.630 1.00 95.12 97 GLY A CA 1
ATOM 745 C C . GLY A 1 97 ? 12.695 4.909 -0.638 1.00 95.12 97 GLY A C 1
ATOM 746 O O . GLY A 1 97 ? 11.607 4.331 -0.670 1.00 95.12 97 GLY A O 1
ATOM 747 N N . PHE A 1 98 ? 13.531 4.883 -1.681 1.00 97.25 98 PHE A N 1
ATOM 748 C CA . PHE A 1 98 ? 13.273 4.058 -2.862 1.00 97.25 98 PHE A CA 1
ATOM 749 C C . PHE A 1 98 ? 13.465 2.576 -2.535 1.00 97.25 98 PHE A C 1
ATOM 751 O O . PHE A 1 98 ? 14.551 2.149 -2.155 1.00 97.25 98 PHE A O 1
ATOM 758 N N . GLN A 1 99 ? 12.411 1.783 -2.726 1.00 93.19 99 GLN A N 1
ATOM 759 C CA . GLN A 1 99 ? 12.406 0.347 -2.403 1.00 93.19 99 GLN A CA 1
ATOM 760 C C . GLN A 1 99 ? 12.681 -0.533 -3.625 1.00 93.19 99 GLN A C 1
ATOM 762 O O . GLN A 1 99 ? 13.007 -1.712 -3.493 1.00 93.19 99 GLN A O 1
ATOM 767 N N . ARG A 1 100 ? 12.525 0.022 -4.831 1.00 97.25 100 ARG A N 1
ATOM 768 C CA . ARG A 1 100 ? 12.726 -0.690 -6.095 1.00 97.25 100 ARG A CA 1
ATOM 769 C C . ARG A 1 100 ? 13.590 0.141 -7.028 1.00 97.25 100 ARG A C 1
ATOM 771 O O . ARG A 1 100 ? 13.380 1.347 -7.151 1.00 97.25 100 ARG A O 1
ATOM 778 N N . VAL A 1 101 ? 14.538 -0.505 -7.698 1.00 98.12 101 VAL A N 1
ATOM 779 C CA . VAL A 1 101 ? 15.459 0.141 -8.640 1.00 98.12 101 VAL A CA 1
ATOM 780 C C . VAL A 1 101 ? 15.435 -0.609 -9.965 1.00 98.12 101 VAL A C 1
ATOM 782 O O . VAL A 1 101 ? 15.925 -1.731 -10.078 1.00 98.12 101 VAL A O 1
ATOM 785 N N . GLN A 1 102 ? 14.863 0.027 -10.980 1.00 97.56 102 GLN A N 1
ATOM 786 C CA . GLN A 1 102 ? 14.790 -0.461 -12.346 1.00 97.56 102 GLN A CA 1
ATOM 787 C C . GLN A 1 102 ? 15.961 0.030 -13.191 1.00 97.56 102 GLN A C 1
ATOM 789 O O . GLN A 1 102 ? 16.251 1.221 -13.245 1.00 97.56 102 GLN A O 1
ATOM 794 N N . LEU A 1 103 ? 16.600 -0.897 -13.902 1.00 96.31 103 LEU A N 1
ATOM 795 C CA . LEU A 1 103 ? 17.685 -0.630 -14.838 1.00 96.31 103 LEU A CA 1
ATOM 796 C C . LEU A 1 103 ? 17.150 -0.644 -16.275 1.00 96.31 103 LEU A C 1
ATOM 798 O O . LEU A 1 103 ? 16.838 -1.703 -16.829 1.00 96.31 103 LEU A O 1
ATOM 802 N N . ASN A 1 104 ? 17.080 0.537 -16.891 1.00 93.56 104 ASN A N 1
ATOM 803 C CA . ASN A 1 104 ? 16.687 0.719 -18.290 1.00 93.56 104 ASN A CA 1
ATOM 804 C C . ASN A 1 104 ? 17.930 0.663 -19.191 1.00 93.56 104 ASN A C 1
ATOM 806 O O . ASN A 1 104 ? 18.356 1.654 -19.787 1.00 93.56 104 ASN A O 1
ATOM 810 N N . ALA A 1 105 ? 18.540 -0.518 -19.257 1.00 92.94 105 ALA A N 1
ATOM 811 C CA . ALA A 1 105 ? 19.872 -0.754 -19.813 1.00 92.94 105 ALA A CA 1
ATOM 812 C C . ALA A 1 105 ? 19.912 -0.887 -21.352 1.00 92.94 105 ALA A C 1
ATOM 814 O O . ALA A 1 105 ? 20.530 -1.799 -21.892 1.00 92.94 105 ALA A O 1
ATOM 815 N N . THR A 1 106 ? 19.218 0.004 -22.057 1.00 90.94 106 THR A N 1
ATOM 816 C CA . THR A 1 106 ? 19.083 -0.012 -23.528 1.00 90.94 106 THR A CA 1
ATOM 817 C C . THR A 1 106 ? 19.682 1.240 -24.159 1.00 90.94 106 THR A C 1
ATOM 819 O O . THR A 1 106 ? 19.637 2.313 -23.542 1.00 90.94 106 THR A O 1
ATOM 822 N N . ARG A 1 107 ? 20.101 1.172 -25.429 1.00 90.50 107 ARG A N 1
ATOM 823 C CA . ARG A 1 107 ? 20.686 2.329 -26.135 1.00 90.50 107 ARG A CA 1
ATOM 824 C C . ARG A 1 107 ? 19.746 3.525 -26.240 1.00 90.50 107 ARG A C 1
ATOM 826 O O . ARG A 1 107 ? 20.186 4.660 -26.079 1.00 90.50 107 ARG A O 1
ATOM 833 N N . ILE A 1 108 ? 18.444 3.297 -26.435 1.00 88.19 108 ILE A N 1
ATOM 834 C CA . ILE A 1 108 ? 17.448 4.386 -26.477 1.00 88.19 108 ILE A CA 1
ATOM 835 C C . ILE A 1 108 ? 17.380 5.168 -25.154 1.00 88.19 108 ILE A C 1
ATOM 837 O O . ILE A 1 108 ?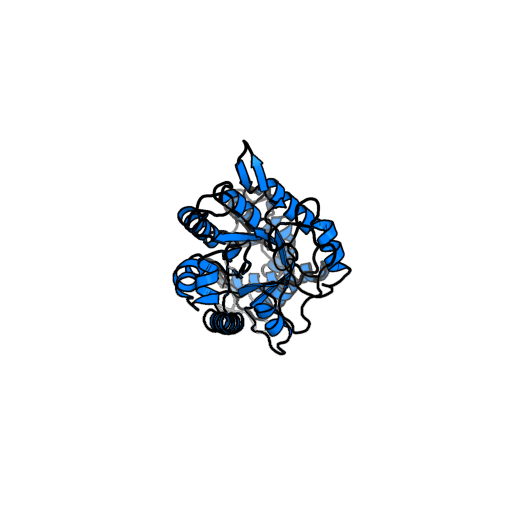 17.164 6.382 -25.130 1.00 88.19 108 ILE A O 1
ATOM 841 N N . ASN A 1 109 ? 17.673 4.485 -24.049 1.00 88.75 109 ASN A N 1
ATOM 842 C CA . ASN A 1 109 ? 17.759 5.062 -22.715 1.00 88.75 109 ASN A CA 1
ATOM 843 C C . ASN A 1 109 ? 19.157 5.626 -22.398 1.00 88.75 109 ASN A C 1
ATOM 845 O O . ASN A 1 109 ? 19.399 6.056 -21.273 1.00 88.75 109 ASN A O 1
ATOM 849 N N . GLY A 1 110 ? 20.054 5.704 -23.389 1.00 90.81 110 GLY A N 1
ATOM 850 C CA . GLY A 1 110 ? 21.387 6.297 -23.264 1.00 90.81 110 GLY A CA 1
ATOM 851 C C . GLY A 1 110 ? 22.425 5.381 -22.615 1.00 90.81 110 GLY A C 1
ATOM 852 O O . GLY A 1 110 ? 23.420 5.881 -22.100 1.00 90.81 110 GLY A O 1
ATOM 853 N N . VAL A 1 111 ? 22.187 4.067 -22.597 1.00 91.50 111 VAL A N 1
ATOM 854 C CA . VAL A 1 111 ? 23.091 3.083 -21.989 1.00 91.50 111 VAL A CA 1
ATOM 855 C C . VAL A 1 111 ? 23.731 2.248 -23.089 1.00 91.50 111 VAL A C 1
ATOM 857 O O . VAL A 1 111 ? 23.024 1.600 -23.858 1.00 91.50 111 VAL A O 1
ATOM 860 N N . ASP A 1 112 ? 25.060 2.248 -23.146 1.00 91.69 112 ASP A N 1
ATOM 861 C CA . ASP A 1 112 ? 25.832 1.357 -24.011 1.00 91.69 112 ASP A CA 1
ATOM 862 C C . ASP A 1 112 ? 26.668 0.415 -23.142 1.00 91.69 112 ASP A C 1
ATOM 864 O O . ASP A 1 112 ? 27.414 0.859 -22.267 1.00 91.69 112 ASP A O 1
ATOM 868 N N . ILE A 1 113 ? 26.492 -0.892 -23.339 1.00 92.50 113 ILE A N 1
ATOM 869 C CA . ILE A 1 113 ? 27.165 -1.930 -22.555 1.00 92.50 113 ILE A CA 1
ATOM 870 C C . ILE A 1 113 ? 28.241 -2.561 -23.442 1.00 92.50 113 ILE A C 1
ATOM 872 O O . ILE A 1 113 ? 27.898 -3.325 -24.348 1.00 92.50 113 ILE A O 1
ATOM 876 N N . PRO A 1 114 ? 29.533 -2.287 -23.185 1.00 92.31 114 PRO A N 1
ATOM 877 C CA . PRO A 1 114 ? 30.616 -2.804 -24.017 1.00 92.31 114 PRO A CA 1
ATOM 878 C C . PRO A 1 114 ? 30.855 -4.305 -23.800 1.00 92.31 114 PRO A C 1
ATOM 880 O O . PRO A 1 114 ? 31.231 -5.011 -24.731 1.00 92.31 114 PRO A O 1
ATOM 883 N N . ASP A 1 115 ? 30.621 -4.799 -22.580 1.00 94.00 115 ASP A N 1
ATOM 884 C CA . ASP A 1 115 ? 30.791 -6.202 -22.203 1.00 94.00 115 ASP A CA 1
ATOM 885 C C . ASP A 1 115 ? 29.619 -6.667 -21.326 1.00 94.00 115 ASP A C 1
ATOM 887 O O . ASP A 1 115 ? 29.522 -6.355 -20.136 1.00 94.00 115 ASP A O 1
ATOM 891 N N . TYR A 1 116 ? 28.721 -7.448 -21.926 1.00 93.00 116 TYR A N 1
ATOM 892 C CA . TYR A 1 116 ? 27.553 -8.000 -21.242 1.00 93.00 116 TYR A CA 1
ATOM 893 C C . TYR A 1 116 ? 27.900 -9.079 -20.209 1.00 93.00 116 TYR A C 1
ATOM 895 O O . TYR A 1 116 ? 27.147 -9.259 -19.252 1.00 93.00 116 TYR A O 1
ATOM 903 N N . ALA A 1 117 ? 29.021 -9.789 -20.360 1.00 92.19 117 ALA A N 1
ATOM 904 C CA . ALA A 1 117 ? 29.443 -10.794 -19.388 1.00 92.19 117 ALA A CA 1
ATOM 905 C C . ALA A 1 117 ? 29.947 -10.119 -18.105 1.00 92.19 117 ALA A C 1
ATOM 907 O O . ALA A 1 117 ? 29.549 -10.506 -16.999 1.00 92.19 117 ALA A O 1
ATOM 908 N N . ALA A 1 118 ? 30.757 -9.066 -18.250 1.00 94.38 118 ALA A N 1
ATOM 909 C CA . ALA A 1 118 ? 31.158 -8.216 -17.132 1.00 94.38 118 ALA A CA 1
ATOM 910 C C . ALA A 1 118 ? 29.939 -7.540 -16.483 1.00 94.38 118 ALA A C 1
ATOM 912 O O . ALA A 1 118 ? 29.783 -7.607 -15.262 1.00 94.38 118 ALA A O 1
ATOM 913 N N . ALA A 1 119 ? 29.019 -6.993 -17.284 1.00 95.94 119 ALA A N 1
ATOM 914 C CA . ALA A 1 119 ? 27.810 -6.356 -16.770 1.00 95.94 119 ALA A CA 1
ATOM 915 C C . ALA A 1 119 ? 26.897 -7.318 -15.998 1.00 95.94 119 ALA A C 1
ATOM 917 O O . ALA A 1 119 ? 26.390 -6.964 -14.936 1.00 95.94 119 ALA A O 1
ATOM 918 N N . ALA A 1 120 ? 26.737 -8.563 -16.456 1.00 94.19 120 ALA A N 1
ATOM 919 C CA . ALA A 1 120 ? 25.986 -9.580 -15.722 1.00 94.19 120 ALA A CA 1
ATOM 920 C C . ALA A 1 120 ? 26.646 -9.930 -14.373 1.00 94.19 120 ALA A C 1
ATOM 922 O O . ALA A 1 120 ? 25.954 -10.140 -13.373 1.00 94.19 120 ALA A O 1
ATOM 923 N N . LYS A 1 121 ? 27.985 -9.969 -14.312 1.00 94.69 121 LYS A N 1
ATOM 924 C CA . LYS A 1 121 ? 28.729 -10.170 -13.056 1.00 94.69 121 LYS A CA 1
ATOM 925 C C . LYS A 1 121 ? 28.546 -8.990 -12.099 1.00 94.69 121 LYS A C 1
ATOM 927 O O . LYS A 1 121 ? 28.319 -9.209 -10.905 1.00 94.69 121 LYS A O 1
ATOM 932 N N . ASN A 1 122 ? 28.609 -7.766 -12.618 1.00 96.62 122 ASN A N 1
ATOM 933 C CA . ASN A 1 122 ? 28.361 -6.555 -11.842 1.00 96.62 122 ASN A CA 1
ATOM 934 C C . ASN A 1 122 ? 26.930 -6.559 -11.309 1.00 96.62 122 ASN A C 1
ATOM 936 O O . ASN A 1 122 ? 26.741 -6.430 -10.106 1.00 96.62 122 ASN A O 1
ATOM 940 N N . PHE A 1 123 ? 25.935 -6.857 -12.147 1.00 96.19 123 PHE A N 1
ATOM 941 C CA . PHE A 1 123 ? 24.538 -6.918 -11.722 1.00 96.19 123 PHE A CA 1
ATOM 942 C C . PHE A 1 123 ? 24.296 -7.939 -10.605 1.00 96.19 123 PHE A C 1
ATOM 944 O O . PHE A 1 123 ? 23.676 -7.617 -9.596 1.00 96.19 123 PHE A O 1
ATOM 951 N N . ARG A 1 124 ? 24.869 -9.146 -10.706 1.00 94.44 124 ARG A N 1
ATOM 952 C CA . ARG A 1 124 ? 24.821 -10.135 -9.611 1.00 94.44 124 ARG A CA 1
ATOM 953 C C . ARG A 1 124 ? 25.485 -9.640 -8.329 1.00 94.44 124 ARG A C 1
ATOM 955 O O . ARG A 1 124 ? 25.033 -9.977 -7.238 1.00 94.44 124 ARG A O 1
ATOM 962 N N . THR A 1 125 ? 26.554 -8.858 -8.455 1.00 95.69 125 THR A N 1
ATOM 963 C CA . THR A 1 125 ? 27.198 -8.216 -7.305 1.00 95.69 125 THR A CA 1
ATOM 964 C C . THR A 1 125 ? 26.261 -7.185 -6.683 1.00 95.69 125 THR A C 1
ATOM 966 O O . THR A 1 125 ? 26.036 -7.256 -5.485 1.00 95.69 125 THR A O 1
ATOM 969 N N . LEU A 1 126 ? 25.619 -6.318 -7.471 1.00 95.19 126 LEU A N 1
ATOM 970 C CA . LEU A 1 126 ? 24.632 -5.348 -6.974 1.00 95.19 126 LEU A CA 1
ATOM 971 C C . LEU A 1 126 ? 23.500 -6.025 -6.196 1.00 95.19 126 LEU A C 1
ATOM 973 O O . LEU A 1 126 ? 23.198 -5.622 -5.076 1.00 95.19 126 LEU A O 1
ATOM 977 N N . ILE A 1 127 ? 22.945 -7.104 -6.758 1.00 94.81 127 ILE A N 1
ATOM 978 C CA . ILE A 1 127 ? 21.880 -7.891 -6.127 1.00 94.81 127 ILE A CA 1
ATOM 979 C C . ILE A 1 127 ? 22.324 -8.437 -4.767 1.00 94.81 127 ILE A C 1
ATOM 981 O O . ILE A 1 127 ? 21.526 -8.452 -3.836 1.00 94.81 127 ILE A O 1
ATOM 985 N N . ARG A 1 128 ? 23.581 -8.883 -4.633 1.00 94.75 128 ARG A N 1
ATOM 986 C CA . ARG A 1 128 ? 24.120 -9.405 -3.369 1.00 94.75 128 ARG A CA 1
ATOM 987 C C . ARG A 1 128 ? 24.427 -8.297 -2.363 1.00 94.75 128 ARG A C 1
ATOM 989 O O . ARG A 1 128 ? 24.176 -8.476 -1.177 1.00 94.75 128 ARG A O 1
ATOM 996 N N . GLU A 1 129 ? 24.998 -7.196 -2.827 1.00 94.44 129 GLU A N 1
ATOM 997 C CA . GLU A 1 129 ? 25.558 -6.155 -1.968 1.00 94.44 129 GLU A CA 1
ATOM 998 C C . GLU A 1 129 ? 24.504 -5.139 -1.496 1.00 94.44 129 GLU A C 1
ATOM 1000 O O . GLU A 1 129 ? 24.669 -4.554 -0.429 1.00 94.44 129 GLU A O 1
ATOM 1005 N N . VAL A 1 130 ? 23.422 -4.921 -2.247 1.00 93.56 130 VAL A N 1
ATOM 1006 C CA . VAL A 1 130 ? 22.337 -3.998 -1.873 1.00 93.56 130 VAL A CA 1
ATOM 1007 C C . VAL A 1 130 ? 21.042 -4.797 -1.743 1.00 93.56 130 VAL A C 1
ATOM 1009 O O . VAL A 1 130 ? 20.332 -5.028 -2.724 1.00 93.56 130 VAL A O 1
ATOM 1012 N N . GLN A 1 131 ? 20.781 -5.272 -0.525 1.00 93.81 131 GLN A N 1
ATOM 1013 C CA . GLN A 1 131 ? 19.612 -6.095 -0.182 1.00 93.81 131 GLN A CA 1
ATOM 1014 C C . GLN A 1 131 ? 18.385 -5.247 0.175 1.00 93.81 131 GLN A C 1
ATOM 1016 O O . GLN A 1 131 ? 17.273 -5.759 0.215 1.00 93.81 131 GLN A O 1
ATOM 1021 N N . GLU A 1 132 ? 18.586 -3.954 0.428 1.00 91.50 132 GLU A N 1
ATOM 1022 C CA . GLU A 1 132 ? 17.564 -2.991 0.836 1.00 91.50 132 GLU A CA 1
ATOM 1023 C C . GLU A 1 132 ? 16.580 -2.656 -0.291 1.00 91.50 132 GLU A C 1
ATOM 1025 O O . GLU A 1 132 ? 15.494 -2.143 -0.026 1.00 91.50 132 GLU A O 1
ATOM 1030 N N . VAL A 1 133 ? 16.957 -2.935 -1.543 1.00 94.06 133 VAL A N 1
ATOM 1031 C CA . VAL A 1 133 ? 16.135 -2.660 -2.723 1.00 94.06 133 VAL A CA 1
ATOM 1032 C C . VAL A 1 133 ? 15.877 -3.922 -3.529 1.00 94.06 133 VAL A C 1
ATOM 1034 O O . VAL A 1 133 ? 16.723 -4.811 -3.648 1.00 94.06 133 VAL A O 1
ATOM 1037 N N . GLU A 1 134 ? 14.708 -3.963 -4.154 1.00 96.69 134 GLU A N 1
ATOM 1038 C CA . GLU A 1 134 ? 14.412 -4.906 -5.220 1.00 96.69 134 GLU A CA 1
ATOM 1039 C C . GLU A 1 134 ? 14.941 -4.367 -6.554 1.00 96.69 134 GLU A C 1
ATOM 1041 O O . GLU A 1 134 ? 14.539 -3.301 -7.028 1.00 96.69 134 GLU A O 1
ATOM 1046 N N . TRP A 1 135 ? 15.813 -5.134 -7.195 1.00 97.44 135 TRP A N 1
ATOM 1047 C CA . TRP A 1 135 ? 16.364 -4.818 -8.503 1.00 97.44 135 TRP A CA 1
ATOM 1048 C C . TRP A 1 135 ? 15.429 -5.271 -9.618 1.00 97.44 135 TRP A C 1
ATOM 1050 O O . TRP A 1 135 ? 14.969 -6.411 -9.635 1.00 97.44 135 TRP A O 1
ATOM 1060 N N . ILE A 1 136 ? 15.179 -4.407 -10.595 1.00 97.12 136 ILE A N 1
ATOM 1061 C CA . ILE A 1 136 ? 14.356 -4.730 -11.759 1.00 97.12 136 ILE A CA 1
ATOM 1062 C C . ILE A 1 136 ? 15.210 -4.573 -13.008 1.00 97.12 136 ILE A C 1
ATOM 1064 O O . ILE A 1 136 ? 15.772 -3.509 -13.256 1.00 97.12 136 ILE A O 1
ATOM 1068 N N . ILE A 1 137 ? 15.283 -5.616 -13.829 1.00 95.12 137 ILE A N 1
ATOM 1069 C CA . ILE A 1 137 ? 15.874 -5.521 -15.165 1.00 95.12 137 ILE A CA 1
ATOM 1070 C C . ILE A 1 137 ? 14.764 -5.538 -16.215 1.00 95.12 137 ILE A C 1
ATOM 1072 O O . ILE A 1 137 ? 13.873 -6.393 -16.191 1.00 95.12 137 ILE A O 1
ATOM 1076 N N . GLN A 1 138 ? 14.800 -4.576 -17.136 1.00 91.12 138 GLN A N 1
ATOM 1077 C CA . GLN A 1 138 ? 13.897 -4.561 -18.283 1.00 91.12 138 GLN A CA 1
ATOM 1078 C C . GLN A 1 138 ? 14.277 -5.706 -19.226 1.00 91.12 138 GLN A C 1
ATOM 1080 O O . GLN A 1 138 ? 15.415 -5.769 -19.688 1.00 91.12 138 GLN A O 1
ATOM 1085 N N . ALA A 1 139 ? 13.347 -6.615 -19.508 1.00 90.56 139 ALA A N 1
ATOM 1086 C CA . ALA A 1 139 ? 13.546 -7.738 -20.409 1.00 90.56 139 ALA A CA 1
ATOM 1087 C C . ALA A 1 139 ? 13.140 -7.386 -21.838 1.00 90.56 139 ALA A C 1
ATOM 1089 O O . ALA A 1 139 ? 11.958 -7.272 -22.163 1.00 90.56 139 ALA A O 1
ATOM 1090 N N . ASN A 1 140 ? 14.150 -7.272 -22.694 1.00 88.31 140 ASN A N 1
ATOM 1091 C CA . ASN A 1 140 ? 14.023 -7.123 -24.136 1.00 88.31 140 ASN A CA 1
ATOM 1092 C C . ASN A 1 140 ? 15.193 -7.844 -24.837 1.00 88.31 140 ASN A C 1
ATOM 1094 O O . ASN A 1 140 ? 15.989 -8.539 -24.197 1.00 88.31 140 ASN A O 1
ATOM 1098 N N . ALA A 1 141 ? 15.275 -7.719 -26.163 1.00 88.31 141 ALA A N 1
ATOM 1099 C CA . ALA A 1 141 ? 16.312 -8.376 -26.957 1.00 88.31 141 ALA A CA 1
ATOM 1100 C C . ALA A 1 141 ? 17.729 -7.846 -26.666 1.00 88.31 141 ALA A C 1
ATOM 1102 O O . ALA A 1 141 ? 18.679 -8.623 -26.700 1.00 88.31 141 ALA A O 1
ATOM 1103 N N . GLU A 1 142 ? 17.871 -6.555 -26.361 1.00 90.00 142 GLU A N 1
ATOM 1104 C CA . GLU A 1 142 ? 19.159 -5.906 -26.095 1.00 90.00 142 GLU A CA 1
ATOM 1105 C C . GLU A 1 142 ? 19.726 -6.326 -24.734 1.00 90.00 142 GLU A C 1
ATOM 1107 O O . GLU A 1 142 ? 20.888 -6.702 -24.628 1.00 90.00 142 GLU A O 1
ATOM 1112 N N . THR A 1 143 ? 18.881 -6.384 -23.706 1.00 91.19 143 THR A N 1
ATOM 1113 C CA . THR A 1 143 ? 19.275 -6.767 -22.342 1.00 91.19 143 THR A CA 1
ATOM 1114 C C . THR A 1 143 ? 19.258 -8.277 -22.095 1.00 91.19 143 THR A C 1
ATOM 1116 O O . THR A 1 143 ? 19.470 -8.713 -20.961 1.00 91.19 143 THR A O 1
ATOM 1119 N N . ARG A 1 144 ? 19.025 -9.100 -23.130 1.00 92.00 144 ARG A N 1
ATOM 1120 C CA . ARG A 1 144 ? 18.857 -10.565 -23.034 1.00 92.00 144 ARG A CA 1
ATOM 1121 C C . ARG A 1 144 ? 19.932 -11.256 -22.208 1.00 92.00 144 ARG A C 1
ATOM 1123 O O . ARG A 1 144 ? 19.611 -12.057 -21.332 1.00 92.00 144 ARG A O 1
ATOM 1130 N N . LEU A 1 145 ? 21.191 -10.894 -22.435 1.00 92.50 145 LEU A N 1
ATOM 1131 C CA . LEU A 1 145 ? 22.335 -11.485 -21.739 1.00 92.50 145 LEU A CA 1
ATOM 1132 C C . LEU A 1 145 ? 22.375 -11.167 -20.232 1.00 92.50 145 LEU A C 1
ATOM 1134 O O . LEU A 1 145 ? 23.078 -11.852 -19.492 1.00 92.50 145 LEU A O 1
ATOM 1138 N N . LEU A 1 146 ? 21.615 -10.172 -19.764 1.00 92.88 146 LEU A N 1
ATOM 1139 C CA . LEU A 1 146 ? 21.500 -9.821 -18.346 1.00 92.88 146 LEU A CA 1
ATOM 1140 C C . LEU A 1 146 ? 20.376 -10.598 -17.649 1.00 92.88 146 LEU A C 1
ATOM 1142 O O . LEU A 1 146 ? 20.568 -11.079 -16.533 1.00 92.88 146 LEU A O 1
ATOM 1146 N N . TRP A 1 147 ? 19.205 -10.727 -18.285 1.00 92.69 147 TRP A N 1
ATOM 1147 C CA . TRP A 1 147 ? 18.013 -11.289 -17.636 1.00 92.69 147 TRP A CA 1
ATOM 1148 C C . TRP A 1 147 ? 17.801 -12.786 -17.891 1.00 92.69 147 TRP A C 1
ATOM 1150 O O . TRP A 1 147 ? 17.285 -13.480 -17.016 1.00 92.69 147 TRP A O 1
ATOM 1160 N N . GLU A 1 148 ? 18.211 -13.328 -19.042 1.00 92.31 148 GLU A N 1
ATOM 1161 C CA . GLU A 1 148 ? 18.007 -14.750 -19.371 1.00 92.31 148 GLU A CA 1
ATOM 1162 C C . GLU A 1 148 ? 18.705 -15.693 -18.371 1.00 92.31 148 GLU A C 1
ATOM 1164 O O . GLU A 1 148 ? 18.065 -16.648 -17.919 1.00 92.31 148 GLU A O 1
ATOM 1169 N N . PRO A 1 149 ? 19.941 -15.408 -17.903 1.00 91.75 149 PRO A N 1
ATOM 1170 C CA . PRO A 1 149 ? 20.569 -16.212 -16.858 1.00 91.75 149 PRO A CA 1
ATOM 1171 C C . PRO A 1 149 ? 19.811 -16.207 -15.523 1.00 91.75 149 PRO A C 1
ATOM 1173 O O . PRO A 1 149 ? 19.903 -17.184 -14.788 1.00 91.75 149 PRO A O 1
ATOM 1176 N N . LEU A 1 150 ? 19.073 -15.138 -15.199 1.00 90.00 150 LEU A N 1
ATOM 1177 C CA . LEU A 1 150 ? 18.263 -15.057 -13.974 1.00 90.00 150 LEU A CA 1
ATOM 1178 C C . LEU A 1 150 ? 16.990 -15.901 -14.073 1.00 90.00 150 LEU A C 1
ATOM 1180 O O . LEU A 1 150 ? 16.543 -16.459 -13.078 1.00 90.00 150 LEU A O 1
ATOM 1184 N N . VAL A 1 151 ? 16.410 -16.014 -15.270 1.00 89.19 151 VAL A N 1
ATOM 1185 C CA . VAL A 1 151 ? 15.250 -16.884 -15.535 1.00 89.19 151 VAL A CA 1
ATOM 1186 C C . VAL A 1 151 ? 15.655 -18.358 -15.579 1.00 89.19 151 VAL A C 1
ATOM 1188 O O . VAL A 1 151 ? 14.872 -19.225 -15.191 1.00 89.19 151 VAL A O 1
ATOM 1191 N N . ALA A 1 152 ? 16.868 -18.645 -16.055 1.00 88.88 152 ALA A N 1
ATOM 1192 C CA . ALA A 1 152 ? 17.423 -19.995 -16.101 1.00 88.88 152 ALA A CA 1
ATOM 1193 C C . ALA A 1 152 ? 17.924 -20.496 -14.732 1.00 88.88 152 ALA A C 1
ATOM 1195 O O . ALA A 1 152 ? 18.125 -21.700 -14.562 1.00 88.88 152 ALA A O 1
ATOM 1196 N N . ASP A 1 153 ? 18.128 -19.598 -13.764 1.00 87.44 153 ASP A N 1
ATOM 1197 C CA . ASP A 1 153 ? 18.570 -19.950 -12.416 1.00 87.44 153 ASP A CA 1
ATOM 1198 C C . ASP A 1 153 ? 17.502 -20.781 -11.687 1.00 87.44 153 ASP A C 1
ATOM 1200 O O . ASP A 1 153 ? 16.326 -20.418 -11.662 1.00 87.44 153 ASP A O 1
ATOM 1204 N N . GLN A 1 154 ? 17.902 -21.894 -11.071 1.00 86.12 154 GLN A N 1
ATOM 1205 C CA . GLN A 1 154 ? 16.996 -22.733 -10.283 1.00 86.12 154 GLN A CA 1
ATOM 1206 C C . GLN A 1 154 ? 16.584 -22.070 -8.964 1.00 86.12 154 GLN A C 1
ATOM 1208 O O . GLN A 1 154 ? 15.537 -22.414 -8.414 1.00 86.12 154 GLN A O 1
ATOM 1213 N N . ARG A 1 155 ? 17.407 -21.156 -8.437 1.00 85.94 155 ARG A N 1
ATOM 1214 C CA . ARG A 1 155 ? 17.164 -20.437 -7.182 1.00 85.94 155 ARG A CA 1
ATOM 1215 C C . ARG A 1 155 ? 17.500 -18.957 -7.369 1.00 85.94 155 ARG A C 1
ATOM 1217 O O . ARG A 1 155 ? 18.536 -18.507 -6.879 1.00 85.94 155 ARG A O 1
ATOM 1224 N N . PRO A 1 156 ? 16.644 -18.203 -8.080 1.00 85.81 156 PRO A N 1
ATOM 1225 C CA . PRO A 1 156 ? 16.887 -16.786 -8.286 1.00 85.81 156 PRO A CA 1
ATOM 1226 C C . PRO A 1 156 ? 16.930 -16.030 -6.943 1.00 85.81 156 PRO A C 1
ATOM 1228 O O . PRO A 1 156 ? 16.223 -16.411 -6.005 1.00 85.81 156 PRO A O 1
ATOM 1231 N N . PRO A 1 157 ? 17.718 -14.945 -6.841 1.00 87.31 157 PRO A N 1
ATOM 1232 C CA . PRO A 1 157 ? 17.710 -14.064 -5.675 1.00 87.31 157 PRO A CA 1
ATOM 1233 C C . PRO A 1 157 ? 16.307 -13.520 -5.359 1.00 87.31 157 PRO A C 1
ATOM 1235 O O . PRO A 1 157 ? 15.517 -13.260 -6.263 1.00 87.31 157 PRO A O 1
ATOM 1238 N N . GLY A 1 158 ? 15.997 -13.322 -4.075 1.00 88.50 158 GLY A N 1
ATOM 1239 C CA . GLY A 1 158 ? 14.673 -12.849 -3.641 1.00 88.50 158 GLY A CA 1
ATOM 1240 C C . GLY A 1 158 ? 14.406 -11.364 -3.921 1.00 88.50 158 GLY A C 1
ATOM 1241 O O . GLY A 1 158 ? 13.254 -10.958 -4.025 1.00 88.50 158 GLY A O 1
ATOM 1242 N N . ASN A 1 159 ? 15.462 -10.565 -4.082 1.00 93.62 159 ASN A N 1
ATOM 1243 C CA . ASN A 1 159 ? 15.413 -9.123 -4.325 1.00 93.62 159 ASN A CA 1
ATOM 1244 C C . ASN A 1 159 ? 15.660 -8.763 -5.801 1.00 93.62 159 ASN A C 1
ATOM 1246 O O . ASN A 1 159 ? 16.208 -7.703 -6.098 1.00 93.62 159 ASN A O 1
ATOM 1250 N N . VAL A 1 160 ? 15.290 -9.639 -6.741 1.00 94.69 160 VAL A N 1
ATOM 1251 C CA . VAL A 1 160 ? 15.363 -9.339 -8.177 1.00 94.69 160 VAL A CA 1
ATOM 1252 C C . VAL A 1 160 ? 14.069 -9.704 -8.897 1.00 94.69 160 VAL A C 1
ATOM 1254 O O . VAL A 1 160 ? 13.387 -10.672 -8.565 1.00 94.69 160 VAL A O 1
ATOM 1257 N N . SER A 1 161 ? 13.736 -8.895 -9.893 1.00 95.06 161 SER A N 1
ATOM 1258 C CA . SER A 1 161 ? 12.510 -8.955 -10.673 1.00 95.06 161 SER A CA 1
ATOM 1259 C C . SER A 1 161 ? 12.775 -8.630 -12.141 1.00 95.06 161 SER A C 1
ATOM 1261 O O . SER A 1 161 ? 13.755 -7.968 -12.491 1.00 95.06 161 SER A O 1
ATOM 1263 N N . ILE A 1 162 ? 11.870 -9.067 -13.017 1.00 94.00 162 ILE A N 1
ATOM 1264 C CA . ILE A 1 162 ? 11.940 -8.784 -14.458 1.00 94.00 162 ILE A CA 1
ATOM 1265 C C . ILE A 1 162 ? 10.726 -7.986 -14.917 1.00 94.00 162 ILE A C 1
ATOM 1267 O O . ILE A 1 162 ? 9.589 -8.396 -14.693 1.00 94.00 162 ILE A O 1
ATOM 1271 N N . LEU A 1 163 ? 10.961 -6.880 -15.621 1.00 93.81 163 LEU A N 1
ATOM 1272 C CA . LEU A 1 163 ? 9.905 -6.151 -16.319 1.00 93.81 163 LEU A CA 1
ATOM 1273 C C . LEU A 1 163 ? 9.875 -6.562 -17.790 1.00 93.81 163 LEU A C 1
ATOM 1275 O O . LEU A 1 163 ? 10.797 -6.238 -18.533 1.00 93.81 163 LEU A O 1
ATOM 1279 N N . PHE A 1 164 ? 8.814 -7.222 -18.242 1.00 89.81 164 PHE A N 1
ATOM 1280 C CA . PHE A 1 164 ? 8.604 -7.456 -19.667 1.00 89.81 164 PHE A CA 1
ATOM 1281 C C . PHE A 1 164 ? 8.109 -6.175 -20.340 1.00 89.81 164 PHE A C 1
ATOM 1283 O O . PHE A 1 164 ? 6.985 -5.733 -20.096 1.00 89.81 164 PHE A O 1
ATOM 1290 N N . ASP A 1 165 ? 8.942 -5.608 -21.210 1.00 81.06 165 ASP A N 1
ATOM 1291 C CA . ASP A 1 165 ? 8.615 -4.433 -22.014 1.00 81.06 165 ASP A CA 1
ATOM 1292 C C . ASP A 1 165 ? 9.202 -4.580 -23.418 1.00 81.06 165 ASP A C 1
ATOM 1294 O O . ASP A 1 165 ? 10.381 -4.317 -23.663 1.00 81.06 165 ASP A O 1
ATOM 1298 N N . ALA A 1 166 ? 8.354 -5.003 -24.354 1.00 67.56 166 ALA A N 1
ATOM 1299 C CA . ALA A 1 166 ? 8.746 -5.202 -25.745 1.00 67.56 166 ALA A CA 1
ATOM 1300 C C . ALA A 1 166 ? 9.091 -3.886 -26.469 1.00 67.56 166 ALA A C 1
ATOM 1302 O O . ALA A 1 166 ? 9.750 -3.929 -27.504 1.00 67.56 166 ALA A O 1
ATOM 1303 N N . SER A 1 167 ? 8.661 -2.736 -25.935 1.00 68.44 167 SER A N 1
ATOM 1304 C CA . SER A 1 167 ? 8.815 -1.418 -26.562 1.00 68.44 167 SER A CA 1
ATOM 1305 C C . SER A 1 167 ? 10.043 -0.641 -26.080 1.00 68.44 167 SER A C 1
ATOM 1307 O O . SER A 1 167 ? 10.243 0.500 -26.490 1.00 68.44 167 SER A O 1
ATOM 1309 N N . CYS A 1 168 ? 10.851 -1.218 -25.184 1.00 72.62 168 CYS A N 1
ATOM 1310 C CA . CYS A 1 168 ? 12.007 -0.550 -24.576 1.00 72.62 168 CYS A CA 1
ATOM 1311 C C . CYS A 1 168 ? 11.666 0.837 -23.975 1.00 72.62 168 CYS A C 1
ATOM 1313 O O . CYS A 1 168 ? 12.473 1.762 -24.047 1.00 72.62 168 CYS A O 1
ATOM 1315 N N . GLY A 1 169 ? 10.471 0.999 -23.397 1.00 61.53 169 GLY A N 1
ATOM 1316 C CA . GLY A 1 169 ? 9.990 2.249 -22.798 1.00 61.53 169 GLY A CA 1
ATOM 1317 C C . GLY A 1 169 ? 9.244 3.190 -23.750 1.00 61.53 169 GLY A C 1
ATOM 1318 O O . GLY A 1 169 ? 8.791 4.251 -23.330 1.00 61.53 169 GLY A O 1
ATOM 1319 N N . GLN A 1 170 ? 9.053 2.830 -25.024 1.00 69.94 170 GLN A N 1
ATOM 1320 C CA . GLN A 1 170 ? 8.345 3.693 -25.985 1.00 69.94 170 GLN A CA 1
ATOM 1321 C C . GLN A 1 170 ? 6.825 3.746 -25.759 1.00 69.94 170 GLN A C 1
ATOM 1323 O O . GLN A 1 170 ? 6.141 4.634 -26.271 1.00 69.94 170 GLN A O 1
ATOM 1328 N N . GLY A 1 171 ? 6.275 2.839 -24.947 1.00 65.62 171 GLY A N 1
ATOM 1329 C CA . GLY A 1 171 ? 4.859 2.862 -24.587 1.00 65.62 171 GLY A CA 1
ATOM 1330 C C . GLY A 1 171 ? 3.952 2.332 -25.698 1.00 65.62 171 GLY A C 1
ATOM 1331 O O . GLY A 1 171 ? 2.803 2.771 -25.818 1.00 65.62 171 GLY A O 1
ATOM 1332 N N . GLU A 1 172 ? 4.448 1.379 -26.481 1.00 74.06 172 GLU A N 1
ATOM 1333 C CA . GLU A 1 172 ? 3.660 0.640 -27.467 1.00 74.06 172 GLU A CA 1
ATOM 1334 C C . GLU A 1 172 ? 2.982 -0.571 -26.821 1.00 74.06 172 GLU A C 1
ATOM 1336 O O . GLU A 1 172 ? 3.550 -1.231 -25.952 1.00 74.06 172 GLU A O 1
ATOM 1341 N N . LEU A 1 173 ? 1.735 -0.844 -27.212 1.00 73.69 173 LEU A N 1
ATOM 1342 C CA . LEU A 1 173 ? 0.960 -1.933 -26.625 1.00 73.69 173 LEU A CA 1
ATOM 1343 C C . LEU A 1 173 ? 1.476 -3.280 -27.139 1.00 73.69 173 LEU A C 1
ATOM 1345 O O . LEU A 1 173 ? 1.440 -3.540 -28.341 1.00 73.69 173 LEU A O 1
ATOM 1349 N N . ALA A 1 174 ? 1.888 -4.157 -26.227 1.00 69.50 174 ALA A N 1
ATOM 1350 C CA . ALA A 1 174 ? 2.297 -5.507 -26.590 1.00 69.50 174 ALA A CA 1
ATOM 1351 C C . ALA A 1 174 ? 1.117 -6.312 -27.169 1.00 69.50 174 ALA A C 1
ATOM 1353 O O . ALA A 1 174 ? 0.015 -6.341 -26.613 1.00 69.50 174 ALA A O 1
ATOM 1354 N N . THR A 1 175 ? 1.356 -7.009 -28.282 1.00 66.19 175 THR A N 1
ATOM 1355 C CA . THR A 1 175 ? 0.380 -7.922 -28.904 1.00 66.19 175 THR A CA 1
ATOM 1356 C C . THR A 1 175 ? 0.331 -9.278 -28.198 1.00 66.19 175 THR A C 1
ATOM 1358 O O . THR A 1 175 ? -0.725 -9.911 -28.151 1.00 66.19 175 THR A O 1
ATOM 1361 N N . THR A 1 176 ? 1.448 -9.695 -27.595 1.00 70.56 176 THR A N 1
ATOM 1362 C CA . THR A 1 176 ? 1.605 -10.938 -26.828 1.00 70.56 176 THR A CA 1
ATOM 1363 C C . THR A 1 176 ? 2.412 -10.691 -25.556 1.00 70.56 176 THR A C 1
ATOM 1365 O O . THR A 1 176 ? 3.428 -10.000 -25.601 1.00 70.56 176 THR A O 1
ATOM 1368 N N . PHE A 1 177 ? 2.004 -11.300 -24.441 1.00 75.56 177 PHE A N 1
ATOM 1369 C CA . PHE A 1 177 ? 2.715 -11.219 -23.161 1.00 75.56 177 PHE A CA 1
ATOM 1370 C C . PHE A 1 177 ? 3.501 -12.504 -22.894 1.00 75.56 177 PHE A C 1
ATOM 1372 O O . PHE A 1 177 ? 2.961 -13.603 -23.032 1.00 75.56 177 PHE A O 1
ATOM 1379 N N . ALA A 1 178 ? 4.766 -12.369 -22.494 1.00 81.12 178 ALA A N 1
ATOM 1380 C CA . ALA A 1 178 ? 5.581 -13.503 -22.069 1.00 81.12 178 ALA A CA 1
ATOM 1381 C C . ALA A 1 178 ? 5.036 -14.103 -20.760 1.00 81.12 178 ALA A C 1
ATOM 1383 O O . ALA A 1 178 ? 4.555 -13.359 -19.897 1.00 81.12 178 ALA A O 1
ATOM 1384 N N . PRO A 1 179 ? 5.097 -15.432 -20.572 1.00 81.88 179 PRO A N 1
ATOM 1385 C CA . PRO A 1 179 ? 4.668 -16.024 -19.321 1.00 81.88 179 PRO A CA 1
ATOM 1386 C C . PRO A 1 179 ? 5.612 -15.684 -18.164 1.00 81.88 179 PRO A C 1
ATOM 1388 O O . PRO A 1 179 ? 6.816 -15.535 -18.390 1.00 81.88 179 PRO A O 1
ATOM 1391 N N . PRO A 1 180 ? 5.094 -15.602 -16.924 1.00 85.12 180 PRO A N 1
ATOM 1392 C CA . PRO A 1 180 ? 5.923 -15.451 -15.742 1.00 85.12 180 PRO A CA 1
ATOM 1393 C C . PRO A 1 180 ? 7.011 -16.533 -15.684 1.00 85.12 180 PRO A C 1
ATOM 1395 O O . PRO A 1 180 ? 6.736 -17.694 -16.015 1.00 85.12 180 PRO A O 1
ATOM 1398 N N . PRO A 1 181 ? 8.227 -16.199 -15.219 1.00 85.94 181 PRO A N 1
ATOM 1399 C CA . PRO A 1 181 ? 9.296 -17.171 -15.041 1.00 85.94 181 PRO A CA 1
ATOM 1400 C C . PRO A 1 181 ? 8.856 -18.370 -14.189 1.00 85.94 181 PRO A C 1
ATOM 1402 O O . PRO A 1 181 ? 8.196 -18.218 -13.153 1.00 85.94 181 PRO A O 1
ATOM 1405 N N . ARG A 1 182 ? 9.231 -19.582 -14.618 1.00 84.94 182 ARG A N 1
ATOM 1406 C CA . ARG A 1 182 ? 8.881 -20.835 -13.918 1.00 84.94 182 ARG A CA 1
ATOM 1407 C C . ARG A 1 182 ? 9.664 -21.037 -12.621 1.00 84.94 182 ARG A C 1
ATOM 1409 O O . ARG A 1 182 ? 9.195 -21.748 -11.743 1.00 84.94 182 ARG A O 1
ATOM 1416 N N . ASN A 1 183 ? 10.824 -20.401 -12.497 1.00 83.31 183 ASN A N 1
ATOM 1417 C CA . ASN A 1 183 ? 11.729 -20.519 -11.354 1.00 83.31 183 ASN A CA 1
ATOM 1418 C C . ASN A 1 183 ? 11.315 -19.685 -10.127 1.00 83.31 183 ASN A C 1
ATOM 1420 O O . ASN A 1 183 ? 12.070 -19.591 -9.167 1.00 83.31 183 ASN A O 1
ATOM 1424 N N . GLY A 1 184 ? 10.132 -19.063 -10.148 1.00 83.62 184 GLY A N 1
ATOM 1425 C CA . GLY A 1 184 ? 9.625 -18.293 -9.012 1.00 83.62 184 GLY A CA 1
ATOM 1426 C C . GLY A 1 184 ? 9.923 -16.795 -9.067 1.00 83.62 184 GLY A C 1
ATOM 1427 O O . GLY A 1 184 ? 9.276 -16.064 -8.326 1.00 83.62 184 GLY A O 1
ATOM 1428 N N . LEU A 1 185 ? 10.793 -16.337 -9.973 1.00 88.69 185 LEU A N 1
ATOM 1429 C CA . LEU A 1 185 ? 11.167 -14.929 -10.108 1.00 88.69 185 LEU A CA 1
ATOM 1430 C C . LEU A 1 185 ? 9.941 -14.026 -10.329 1.00 88.69 185 LEU A C 1
ATOM 1432 O O . LEU A 1 185 ? 9.064 -14.335 -11.145 1.00 88.69 185 LEU A O 1
ATOM 1436 N N . SER A 1 186 ? 9.888 -12.913 -9.595 1.00 90.69 186 SER A N 1
ATOM 1437 C CA . SER A 1 186 ? 8.817 -11.924 -9.716 1.00 90.69 186 SER A CA 1
ATOM 1438 C C . SER A 1 186 ? 8.913 -11.196 -11.061 1.00 90.69 186 SER A C 1
ATOM 1440 O O . SER A 1 186 ? 10.000 -10.965 -11.600 1.00 90.69 186 SER A O 1
ATOM 1442 N N . CYS A 1 187 ? 7.758 -10.866 -11.641 1.00 92.00 187 CYS A N 1
ATOM 1443 C CA . CYS A 1 187 ? 7.708 -10.215 -12.943 1.00 92.00 187 CYS A CA 1
ATOM 1444 C C . CYS A 1 187 ? 6.567 -9.211 -13.072 1.00 92.00 187 CYS A C 1
ATOM 1446 O O . CYS A 1 187 ? 5.540 -9.305 -12.389 1.00 92.00 187 CYS A O 1
ATOM 1448 N N . GLY A 1 188 ? 6.762 -8.263 -13.979 1.00 93.00 188 GLY A N 1
ATOM 1449 C CA . GLY A 1 188 ? 5.771 -7.269 -14.330 1.00 93.00 188 GLY A CA 1
ATOM 1450 C C . GLY A 1 188 ? 5.709 -7.025 -15.820 1.00 93.00 188 GLY A C 1
ATOM 1451 O O . GLY A 1 188 ? 6.526 -7.536 -16.588 1.00 93.00 188 GLY A O 1
ATOM 1452 N N . TYR A 1 189 ? 4.723 -6.231 -16.214 1.00 91.62 189 TYR A N 1
ATOM 1453 C CA . TYR A 1 189 ? 4.422 -5.958 -17.611 1.00 91.62 189 TYR A CA 1
ATOM 1454 C C . TYR A 1 189 ? 4.288 -4.457 -17.853 1.00 91.62 189 TYR A C 1
ATOM 1456 O O . TYR A 1 189 ? 3.548 -3.772 -17.146 1.00 91.62 189 TYR A O 1
ATOM 1464 N N . ALA A 1 190 ? 4.978 -3.975 -18.880 1.00 90.69 190 ALA A N 1
ATOM 1465 C CA . ALA A 1 190 ? 4.918 -2.607 -19.381 1.00 90.69 190 ALA A CA 1
ATOM 1466 C C . ALA A 1 190 ? 4.551 -2.592 -20.875 1.00 90.69 190 ALA A C 1
ATOM 1468 O O . ALA A 1 190 ? 4.485 -3.632 -21.535 1.00 90.69 190 ALA A O 1
ATOM 1469 N N . GLY A 1 191 ? 4.311 -1.388 -21.400 1.00 84.62 191 GLY A N 1
ATOM 1470 C CA . GLY A 1 191 ? 4.067 -1.142 -22.823 1.00 84.62 191 GLY A CA 1
ATOM 1471 C C . GLY A 1 191 ? 2.607 -0.806 -23.135 1.00 84.62 191 GLY A C 1
ATOM 1472 O O . GLY A 1 191 ? 1.706 -1.632 -23.002 1.00 84.62 191 GLY A O 1
ATOM 1473 N N . GLY A 1 192 ? 2.355 0.441 -23.546 1.00 82.19 192 GLY A N 1
ATOM 1474 C CA . GLY A 1 192 ? 1.049 0.905 -24.042 1.00 82.19 192 GLY A CA 1
ATOM 1475 C C . GLY A 1 192 ? -0.098 0.895 -23.034 1.00 82.19 192 GLY A C 1
ATOM 1476 O O . GLY A 1 192 ? -1.247 1.146 -23.409 1.00 82.19 192 GLY A O 1
ATOM 1477 N N . LEU A 1 193 ? 0.200 0.631 -21.766 1.00 90.44 193 LEU A N 1
ATOM 1478 C CA . LEU A 1 193 ? -0.742 0.649 -20.659 1.00 90.44 193 LEU A CA 1
ATOM 1479 C C . LEU A 1 193 ? -1.173 2.076 -20.329 1.00 90.44 193 LEU A C 1
ATOM 1481 O O . LEU A 1 193 ? -0.348 2.980 -20.257 1.00 90.44 193 LEU A O 1
ATOM 1485 N N . GLY A 1 194 ? -2.474 2.267 -20.134 1.00 92.69 194 GLY A N 1
ATOM 1486 C CA . GLY A 1 194 ? -3.086 3.535 -19.761 1.00 92.69 194 GLY A CA 1
ATOM 1487 C C . GLY A 1 194 ? -4.597 3.393 -19.577 1.00 92.69 194 GLY A C 1
ATOM 1488 O O . GLY A 1 194 ? -5.123 2.280 -19.656 1.00 92.69 194 GLY A O 1
ATOM 1489 N N . PRO A 1 195 ? -5.330 4.505 -19.393 1.00 92.12 195 PRO A N 1
ATOM 1490 C CA . PRO A 1 195 ? -6.737 4.455 -18.993 1.00 92.12 195 PRO A CA 1
ATOM 1491 C C . PRO A 1 195 ? -7.644 3.650 -19.930 1.00 92.12 195 PRO A C 1
ATOM 1493 O O . PRO A 1 195 ? -8.593 3.019 -19.485 1.00 92.12 195 PRO A O 1
ATOM 1496 N N . LYS A 1 196 ? -7.349 3.662 -21.236 1.00 91.25 196 LYS A N 1
ATOM 1497 C CA . LYS A 1 196 ? -8.155 2.978 -22.259 1.00 91.25 196 LYS A CA 1
ATOM 1498 C C . LYS A 1 196 ? -7.764 1.517 -22.487 1.00 91.25 196 LYS A C 1
ATOM 1500 O O . LYS A 1 196 ? -8.545 0.786 -23.074 1.00 91.25 196 LYS A O 1
ATOM 1505 N N . THR A 1 197 ? -6.558 1.112 -22.095 1.00 90.56 197 THR A N 1
ATOM 1506 C CA . THR A 1 197 ? -5.982 -0.200 -22.448 1.00 90.56 197 THR A CA 1
ATOM 1507 C C . THR A 1 197 ? -5.802 -1.114 -21.240 1.00 90.56 197 THR A C 1
ATOM 1509 O O . THR A 1 197 ? -5.720 -2.328 -21.406 1.00 90.56 197 THR A O 1
ATOM 1512 N N . VAL A 1 198 ? -5.757 -0.559 -20.023 1.00 90.62 198 VAL A N 1
ATOM 1513 C CA . VAL A 1 198 ? -5.407 -1.305 -18.807 1.00 90.62 198 VAL A CA 1
ATOM 1514 C C . VAL A 1 198 ? -6.366 -2.464 -18.521 1.00 90.62 198 VAL A C 1
ATOM 1516 O O . VAL A 1 198 ? -5.900 -3.559 -18.222 1.00 90.62 198 VAL A O 1
ATOM 1519 N N . CYS A 1 199 ? -7.680 -2.279 -18.688 1.00 87.38 199 CYS A N 1
ATOM 1520 C CA . CYS A 1 199 ? -8.666 -3.343 -18.463 1.00 87.38 199 CYS A CA 1
ATOM 1521 C C . CYS A 1 199 ? -8.447 -4.542 -19.390 1.00 87.38 199 CYS A C 1
ATOM 1523 O O . CYS A 1 199 ? -8.379 -5.678 -18.920 1.00 87.38 199 CYS A O 1
ATOM 1525 N N . ASP A 1 200 ? -8.277 -4.294 -20.689 1.00 85.81 200 ASP A N 1
ATOM 1526 C CA . ASP A 1 200 ? -8.092 -5.353 -21.684 1.00 85.81 200 ASP A CA 1
ATOM 1527 C C . ASP A 1 200 ? -6.775 -6.102 -21.470 1.00 85.81 200 ASP A C 1
ATOM 1529 O O . ASP A 1 200 ? -6.722 -7.328 -21.587 1.00 85.81 200 ASP A O 1
ATOM 1533 N N . VAL A 1 201 ? -5.704 -5.380 -21.125 1.00 86.38 201 VAL A N 1
ATOM 1534 C CA . VAL A 1 201 ? -4.411 -5.999 -20.810 1.00 86.38 201 VAL A CA 1
ATOM 1535 C C . VAL A 1 201 ? -4.518 -6.866 -19.561 1.00 86.38 201 VAL A C 1
ATOM 1537 O O . VAL A 1 201 ? -4.084 -8.017 -19.579 1.00 86.38 201 VAL A O 1
ATOM 1540 N N . LEU A 1 202 ? -5.144 -6.365 -18.497 1.00 84.69 202 LEU A N 1
ATOM 1541 C CA . LEU A 1 202 ? -5.342 -7.131 -17.270 1.00 84.69 202 LEU A CA 1
ATOM 1542 C C . LEU A 1 202 ? -6.215 -8.368 -17.492 1.00 84.69 202 LEU A C 1
ATOM 1544 O O . LEU A 1 202 ? -5.906 -9.428 -16.947 1.00 84.69 202 LEU A O 1
ATOM 1548 N N . ALA A 1 203 ? -7.261 -8.266 -18.314 1.00 81.88 203 ALA A N 1
ATOM 1549 C CA . ALA A 1 203 ? -8.089 -9.406 -18.693 1.00 81.88 203 ALA A CA 1
ATOM 1550 C C . ALA A 1 203 ? -7.269 -10.467 -19.448 1.00 81.88 203 ALA A C 1
ATOM 1552 O O . ALA A 1 203 ? -7.325 -11.647 -19.101 1.00 81.88 203 ALA A O 1
ATOM 1553 N N . LYS A 1 204 ? -6.434 -10.058 -20.414 1.00 81.31 204 LYS A N 1
ATOM 1554 C CA . LYS A 1 204 ? -5.534 -10.965 -21.151 1.00 81.31 204 LYS A CA 1
ATOM 1555 C C . LYS A 1 204 ? -4.494 -11.628 -20.247 1.00 81.31 204 LYS A C 1
ATOM 1557 O O . LYS A 1 204 ? -4.260 -12.827 -20.373 1.00 81.31 204 LYS A O 1
ATOM 1562 N N . LEU A 1 205 ? -3.887 -10.878 -19.327 1.00 82.19 205 LEU A N 1
ATOM 1563 C CA . LEU A 1 205 ? -2.925 -11.423 -18.363 1.00 82.19 205 LEU A CA 1
ATOM 1564 C C . LEU A 1 205 ? -3.596 -12.426 -17.416 1.00 82.19 205 LEU A C 1
ATOM 1566 O O . LEU A 1 205 ? -3.040 -13.495 -17.164 1.00 82.19 205 LEU A O 1
ATOM 1570 N N . ARG A 1 206 ? -4.814 -12.116 -16.952 1.00 77.50 206 ARG A N 1
ATOM 1571 C CA . ARG A 1 206 ? -5.595 -12.968 -16.047 1.00 77.50 206 ARG A CA 1
ATOM 1572 C C . ARG A 1 206 ? -6.048 -14.271 -16.696 1.00 77.50 206 ARG A C 1
ATOM 1574 O O . ARG A 1 206 ? -5.910 -15.319 -16.075 1.00 77.50 206 ARG A O 1
ATOM 1581 N N . CYS A 1 207 ? -6.621 -14.195 -17.895 1.00 67.44 207 CYS A N 1
ATOM 1582 C CA . CYS A 1 207 ? -7.142 -15.355 -18.623 1.00 67.44 207 CYS A CA 1
ATOM 1583 C C . CYS A 1 207 ? -6.048 -16.139 -19.361 1.00 67.44 207 CYS A C 1
ATOM 1585 O O . CYS A 1 207 ? -6.309 -17.238 -19.840 1.00 67.44 207 CYS A O 1
ATOM 1587 N N . GLY A 1 208 ? -4.852 -15.564 -19.481 1.00 70.38 208 GLY A N 1
ATOM 1588 C CA . GLY A 1 208 ? -3.706 -16.167 -20.141 1.00 70.38 208 GLY A CA 1
ATOM 1589 C C . GLY A 1 208 ? -2.603 -16.523 -19.152 1.00 70.38 208 GLY A C 1
ATOM 1590 O O . GLY A 1 208 ? -2.709 -17.456 -18.362 1.00 70.38 208 GLY A O 1
ATOM 1591 N N . VAL A 1 209 ? -1.492 -15.800 -19.243 1.00 66.94 209 VAL A N 1
ATOM 1592 C CA . VAL A 1 209 ? -0.199 -16.280 -18.751 1.00 66.94 209 VAL A CA 1
ATOM 1593 C C . VAL A 1 209 ? 0.052 -16.116 -17.246 1.00 66.94 209 VAL A C 1
ATOM 1595 O O . VAL A 1 209 ? 0.933 -16.788 -16.717 1.00 66.94 209 VAL A O 1
ATOM 1598 N N . ALA A 1 210 ? -0.693 -15.264 -16.535 1.00 62.34 210 ALA A N 1
ATOM 1599 C CA . ALA A 1 210 ? -0.433 -14.928 -15.127 1.00 62.34 210 ALA A CA 1
ATOM 1600 C C . ALA A 1 210 ? -1.408 -15.594 -14.132 1.00 62.34 210 ALA A C 1
ATOM 1602 O O . ALA A 1 210 ? -1.573 -15.133 -12.996 1.00 62.34 210 ALA A O 1
ATOM 1603 N N . GLN A 1 211 ? -2.073 -16.682 -14.534 1.00 66.44 211 GLN A N 1
ATOM 1604 C CA . GLN A 1 211 ? -3.018 -17.397 -13.675 1.00 66.44 211 GLN A CA 1
ATOM 1605 C C . GLN A 1 211 ? -2.332 -17.877 -12.380 1.00 66.44 211 GLN A C 1
ATOM 1607 O O . GLN A 1 211 ? -1.296 -18.535 -12.413 1.00 66.44 211 GLN A O 1
ATOM 1612 N N . GLY A 1 212 ? -2.891 -17.501 -11.223 1.00 66.38 212 GLY A N 1
ATOM 1613 C CA . GLY A 1 212 ? -2.357 -17.851 -9.897 1.00 66.38 212 GLY A CA 1
ATOM 1614 C C . GLY A 1 212 ? -1.017 -17.203 -9.506 1.00 66.38 212 GLY A C 1
ATOM 1615 O O . GLY A 1 212 ? -0.504 -17.501 -8.432 1.00 66.38 212 GLY A O 1
ATOM 1616 N N . ARG A 1 213 ? -0.439 -16.318 -10.333 1.00 78.12 213 ARG A N 1
ATOM 1617 C CA . ARG A 1 213 ? 0.823 -15.619 -10.031 1.00 78.12 213 ARG A CA 1
ATOM 1618 C C . ARG A 1 213 ? 0.560 -14.183 -9.572 1.00 78.12 213 ARG A C 1
ATOM 1620 O O . ARG A 1 213 ? -0.464 -13.577 -9.909 1.00 78.12 213 ARG A O 1
ATOM 1627 N N . GLN A 1 214 ? 1.494 -13.658 -8.784 1.00 84.44 214 GLN A N 1
ATOM 1628 C CA . GLN A 1 214 ? 1.518 -12.262 -8.369 1.00 84.44 214 GLN A CA 1
ATOM 1629 C C . GLN A 1 214 ? 2.374 -11.463 -9.364 1.00 84.44 214 GLN A C 1
ATOM 1631 O O . GLN A 1 214 ? 3.508 -11.849 -9.640 1.00 84.44 214 GLN A O 1
ATOM 1636 N N . ILE A 1 215 ? 1.820 -10.385 -9.922 1.00 89.19 215 ILE A N 1
ATOM 1637 C CA . ILE A 1 215 ? 2.482 -9.549 -10.938 1.00 89.19 215 ILE A CA 1
ATOM 1638 C C . ILE A 1 215 ? 2.392 -8.065 -10.572 1.00 89.19 215 ILE A C 1
ATOM 1640 O O . ILE A 1 215 ? 1.594 -7.684 -9.710 1.00 89.19 215 ILE A O 1
ATOM 1644 N N . TRP A 1 216 ? 3.150 -7.213 -11.258 1.00 92.81 216 TRP A N 1
ATOM 1645 C CA . TRP A 1 216 ? 2.858 -5.778 -11.324 1.00 92.81 216 TRP A CA 1
ATOM 1646 C C . TRP A 1 216 ? 2.672 -5.322 -12.771 1.00 92.81 216 TRP A C 1
ATOM 1648 O O . TRP A 1 216 ? 3.089 -6.000 -13.711 1.00 92.81 216 TRP A O 1
ATOM 1658 N N . ILE A 1 217 ? 2.021 -4.180 -12.950 1.00 93.12 217 ILE A N 1
ATOM 1659 C CA . ILE A 1 217 ? 1.954 -3.502 -14.245 1.00 93.12 217 ILE A CA 1
ATOM 1660 C C . ILE A 1 217 ? 2.553 -2.112 -14.113 1.00 93.12 217 ILE A C 1
ATOM 1662 O O . ILE A 1 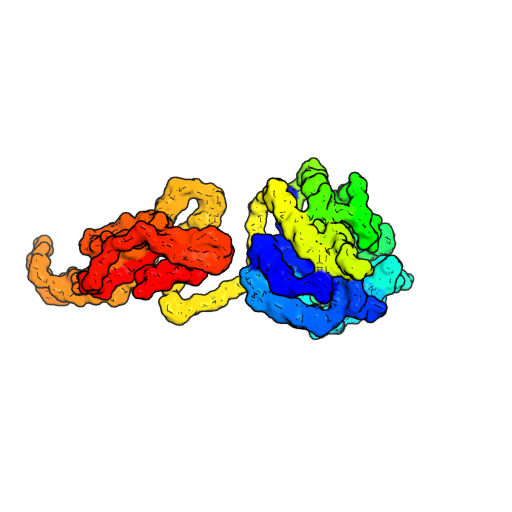217 ? 2.456 -1.509 -13.046 1.00 93.12 217 ILE A O 1
ATOM 1666 N N . ASP A 1 218 ? 3.172 -1.630 -15.178 1.00 93.94 218 ASP A N 1
ATOM 1667 C CA . ASP A 1 218 ? 3.951 -0.396 -15.182 1.00 93.94 218 ASP A CA 1
ATOM 1668 C C . ASP A 1 218 ? 3.574 0.467 -16.390 1.00 93.94 218 ASP A C 1
ATOM 1670 O O . ASP A 1 218 ? 3.403 -0.040 -17.505 1.00 93.94 218 ASP A O 1
ATOM 1674 N N . MET A 1 219 ? 3.363 1.764 -16.170 1.00 94.44 219 MET A N 1
ATOM 1675 C CA . MET A 1 219 ? 2.949 2.675 -17.231 1.00 94.44 219 MET A CA 1
ATOM 1676 C C . MET A 1 219 ? 3.483 4.089 -17.046 1.00 94.44 219 MET A C 1
ATOM 1678 O O . MET A 1 219 ? 3.485 4.631 -15.947 1.00 94.44 219 MET A O 1
ATOM 1682 N N . GLU A 1 220 ? 3.862 4.705 -18.164 1.00 93.81 220 GLU A N 1
ATOM 1683 C CA . GLU A 1 220 ? 4.476 6.034 -18.192 1.00 93.81 220 GLU A CA 1
ATOM 1684 C C . GLU A 1 220 ? 3.799 6.916 -19.257 1.00 93.81 220 GLU A C 1
ATOM 1686 O O . GLU A 1 220 ? 2.976 7.779 -18.958 1.00 93.81 220 GLU A O 1
ATOM 1691 N N . THR A 1 221 ? 4.050 6.647 -20.543 1.00 93.25 221 THR A N 1
ATOM 1692 C CA . THR A 1 221 ? 3.663 7.547 -21.645 1.00 93.25 221 THR A CA 1
ATOM 1693 C C . THR A 1 221 ? 2.159 7.809 -21.766 1.00 93.25 221 THR A C 1
ATOM 1695 O O . THR A 1 221 ? 1.765 8.911 -22.139 1.00 93.25 221 THR A O 1
ATOM 1698 N N . LYS A 1 222 ? 1.281 6.848 -21.446 1.00 94.69 222 LYS A N 1
ATOM 1699 C CA . LYS A 1 222 ? -0.179 7.073 -21.523 1.00 94.69 222 LYS A CA 1
ATOM 1700 C C . LYS A 1 222 ? -0.758 7.766 -20.287 1.00 94.69 222 LYS A C 1
ATOM 1702 O O . LYS A 1 222 ? -1.942 8.103 -20.314 1.00 94.69 222 LYS A O 1
ATOM 1707 N N . LEU A 1 223 ? 0.046 8.002 -19.249 1.00 96.19 223 LEU A N 1
ATOM 1708 C CA . LEU A 1 223 ? -0.308 8.860 -18.116 1.00 96.19 223 LEU A CA 1
ATOM 1709 C C . LEU A 1 223 ? 0.036 10.327 -18.365 1.00 96.19 223 LEU A C 1
ATOM 1711 O O . LEU A 1 223 ? -0.251 11.169 -17.526 1.00 96.19 223 LEU A O 1
ATOM 1715 N N . ARG A 1 224 ? 0.639 10.648 -19.509 1.00 96.25 224 ARG A N 1
ATOM 1716 C CA . ARG A 1 224 ? 1.067 12.003 -19.838 1.00 96.25 224 ARG A CA 1
ATOM 1717 C C . ARG A 1 224 ? 0.061 12.723 -20.730 1.00 96.25 224 ARG A C 1
ATOM 1719 O O . ARG A 1 224 ? -0.664 12.094 -21.515 1.00 96.25 224 ARG A O 1
ATOM 1726 N N . SER A 1 225 ? -0.001 14.040 -20.593 1.00 96.62 225 SER A N 1
ATOM 1727 C CA . SER A 1 225 ? -0.817 14.948 -21.404 1.00 96.62 225 SER A CA 1
ATOM 1728 C C . SER A 1 225 ? 0.017 16.129 -21.868 1.00 96.62 225 SER A C 1
ATOM 1730 O O . SER A 1 225 ? 1.034 16.449 -21.266 1.00 96.62 225 SER A O 1
ATOM 1732 N N . VAL A 1 226 ? -0.434 16.787 -22.935 1.00 96.56 226 VAL A N 1
ATOM 1733 C CA . VAL A 1 226 ? 0.139 18.062 -23.365 1.00 96.56 226 VAL A CA 1
ATOM 1734 C C . VAL A 1 226 ? -0.788 19.173 -22.891 1.00 96.56 226 VAL A C 1
ATOM 1736 O O . VAL A 1 226 ? -1.925 19.253 -23.355 1.00 96.56 226 VAL A O 1
ATOM 1739 N N . VAL A 1 227 ? -0.316 20.003 -21.964 1.00 93.38 227 VAL A N 1
ATOM 1740 C CA . VAL A 1 227 ? -1.037 21.177 -21.447 1.00 93.38 227 VAL A CA 1
ATOM 1741 C C . VAL A 1 227 ? -0.207 22.404 -21.792 1.00 93.38 227 VAL A C 1
ATOM 1743 O O . VAL A 1 227 ? 0.977 22.456 -21.471 1.00 93.38 227 VAL A O 1
ATOM 1746 N N . ASP A 1 228 ? -0.793 23.349 -22.528 1.00 92.12 228 ASP A N 1
ATOM 1747 C CA . ASP A 1 228 ? -0.105 24.552 -23.025 1.00 92.12 228 ASP A CA 1
ATOM 1748 C C . ASP A 1 228 ? 1.225 24.253 -23.744 1.00 92.12 228 ASP A C 1
ATOM 1750 O O . ASP A 1 228 ? 2.232 24.941 -23.580 1.00 92.12 228 ASP A O 1
ATOM 1754 N N . GLY A 1 229 ? 1.244 23.172 -24.534 1.00 91.94 229 GLY A N 1
ATOM 1755 C CA . GLY A 1 229 ? 2.424 22.727 -25.282 1.00 91.94 229 GLY A CA 1
ATOM 1756 C C . GLY A 1 229 ? 3.494 22.012 -24.449 1.00 91.94 229 GLY A C 1
ATOM 1757 O O . GLY A 1 229 ? 4.522 21.630 -25.003 1.00 91.94 229 GLY A O 1
ATOM 1758 N N . LYS A 1 230 ? 3.269 21.794 -23.147 1.00 92.81 230 LYS A N 1
ATOM 1759 C CA . LYS A 1 230 ? 4.204 21.109 -22.243 1.00 92.81 230 LYS A CA 1
ATOM 1760 C C . LYS A 1 230 ? 3.745 19.684 -21.947 1.00 92.81 230 LYS A C 1
ATOM 1762 O O . LYS A 1 230 ? 2.567 19.463 -21.681 1.00 92.81 230 LYS A O 1
ATOM 1767 N N . ASP A 1 231 ? 4.680 18.735 -21.974 1.00 96.56 231 ASP A N 1
ATOM 1768 C CA . ASP A 1 231 ? 4.452 17.353 -21.528 1.00 96.56 231 ASP A CA 1
ATOM 1769 C C . ASP A 1 231 ? 4.365 17.322 -19.997 1.00 96.56 231 ASP A C 1
ATOM 1771 O O . ASP A 1 231 ? 5.322 17.686 -19.318 1.00 96.56 231 ASP A O 1
ATOM 1775 N N . VAL A 1 232 ? 3.218 16.908 -19.462 1.00 97.50 232 VAL A N 1
ATOM 1776 C CA . VAL A 1 232 ? 2.932 16.903 -18.021 1.00 97.50 232 VAL A CA 1
ATOM 1777 C C . VAL A 1 232 ? 2.386 15.556 -17.564 1.00 97.50 232 VAL A C 1
ATOM 1779 O O . VAL A 1 232 ? 1.733 14.840 -18.333 1.00 97.50 232 VAL A O 1
ATOM 1782 N N . PHE A 1 233 ? 2.622 15.211 -16.299 1.00 98.00 233 PHE A N 1
ATOM 1783 C CA . PHE A 1 233 ? 1.978 14.073 -15.657 1.00 98.00 233 PHE A CA 1
ATOM 1784 C C . PHE A 1 233 ? 0.496 14.382 -15.447 1.00 98.00 233 PHE A C 1
ATOM 1786 O O . PHE A 1 233 ? 0.125 15.280 -14.693 1.00 98.00 233 PHE A O 1
ATOM 1793 N N . ASP A 1 234 ? -0.377 13.624 -16.099 1.00 97.62 234 ASP A N 1
ATOM 1794 C CA . ASP A 1 234 ? -1.814 13.812 -15.982 1.00 97.62 234 ASP A CA 1
ATOM 1795 C C . ASP A 1 234 ? -2.356 12.973 -14.823 1.00 97.62 234 ASP A C 1
ATOM 1797 O O . ASP A 1 234 ? -2.655 11.777 -14.943 1.00 97.62 234 ASP A O 1
ATOM 1801 N N . ILE A 1 235 ? -2.511 13.631 -13.676 1.00 96.50 235 ILE A N 1
ATOM 1802 C CA . ILE A 1 235 ? -3.036 12.999 -12.469 1.00 96.50 235 ILE A CA 1
ATOM 1803 C C . ILE A 1 235 ? -4.456 12.444 -12.659 1.00 96.50 235 ILE A C 1
ATOM 1805 O O . ILE A 1 235 ? -4.809 11.429 -12.053 1.00 96.50 235 ILE A O 1
ATOM 1809 N N . ALA A 1 236 ? -5.271 13.044 -13.533 1.00 95.75 236 ALA A N 1
ATOM 1810 C CA . ALA A 1 236 ? -6.619 12.560 -13.806 1.00 95.75 236 ALA A CA 1
ATOM 1811 C C . ALA A 1 236 ? -6.581 11.241 -14.591 1.00 95.75 236 ALA A C 1
ATOM 1813 O O . ALA A 1 236 ? -7.356 10.326 -14.296 1.00 95.75 236 ALA A O 1
ATOM 1814 N N . LYS A 1 237 ? -5.639 11.086 -15.533 1.00 97.38 237 LYS A N 1
ATOM 1815 C CA . LYS A 1 237 ? -5.388 9.798 -16.201 1.00 97.38 237 LYS A CA 1
ATOM 1816 C C . LYS A 1 237 ? -4.894 8.741 -15.219 1.00 97.38 237 LYS A C 1
ATOM 1818 O O . LYS A 1 237 ? -5.405 7.622 -15.254 1.00 97.38 237 LYS A O 1
ATOM 1823 N N . ALA A 1 238 ? -3.970 9.084 -14.322 1.00 96.81 238 ALA A N 1
ATOM 1824 C CA . ALA A 1 238 ? -3.504 8.169 -13.279 1.00 96.81 238 ALA A CA 1
ATOM 1825 C C . ALA A 1 238 ? -4.658 7.711 -12.366 1.00 96.81 238 ALA A C 1
ATOM 1827 O O . ALA A 1 238 ? -4.838 6.516 -12.125 1.00 96.81 238 ALA A O 1
ATOM 1828 N N . GLN A 1 239 ? -5.517 8.641 -11.938 1.00 95.19 239 GLN A N 1
ATOM 1829 C CA . GLN A 1 239 ? -6.709 8.324 -11.153 1.00 95.19 239 GLN A CA 1
ATOM 1830 C C . GLN A 1 239 ? -7.701 7.442 -11.923 1.00 95.19 239 GLN A C 1
ATOM 1832 O O . GLN A 1 239 ? -8.300 6.539 -11.336 1.00 95.19 239 GLN A O 1
ATOM 1837 N N . LEU A 1 240 ? -7.892 7.692 -13.221 1.00 94.50 240 LEU A N 1
ATOM 1838 C CA . LEU A 1 240 ? -8.769 6.885 -14.064 1.00 94.50 240 LEU A CA 1
ATOM 1839 C C . LEU A 1 240 ? -8.243 5.452 -14.189 1.00 94.50 240 LEU A C 1
ATOM 1841 O O . LEU A 1 240 ? -9.018 4.523 -13.996 1.00 94.50 240 LEU A O 1
ATOM 1845 N N . VAL A 1 241 ? -6.937 5.266 -14.404 1.00 94.62 241 VAL A N 1
ATOM 1846 C CA . VAL A 1 241 ? -6.310 3.934 -14.377 1.00 94.62 241 VAL A CA 1
ATOM 1847 C C . VAL A 1 241 ? -6.593 3.231 -13.058 1.00 94.62 241 VAL A C 1
ATOM 1849 O O . VAL A 1 241 ? -7.061 2.100 -13.083 1.00 94.62 241 VAL A O 1
ATOM 1852 N N . CYS A 1 242 ? -6.365 3.886 -11.916 1.00 92.50 242 CYS A N 1
ATOM 1853 C CA . CYS A 1 242 ? -6.611 3.275 -10.607 1.00 92.50 242 CYS A CA 1
ATOM 1854 C C . CYS A 1 242 ? -8.066 2.799 -10.464 1.00 92.50 242 CYS A C 1
ATOM 1856 O O . CYS A 1 242 ? -8.317 1.677 -10.030 1.00 92.50 242 CYS A O 1
ATOM 1858 N N . LYS A 1 243 ? -9.030 3.621 -10.903 1.00 90.31 243 LYS A N 1
ATOM 1859 C CA . LYS A 1 243 ? -10.456 3.259 -10.913 1.00 90.31 243 LYS A CA 1
ATOM 1860 C C . LYS A 1 243 ? -10.744 2.061 -11.817 1.00 90.31 243 LYS A C 1
ATOM 1862 O O . LYS A 1 243 ? -11.494 1.177 -11.420 1.00 90.31 243 LYS A O 1
ATOM 1867 N N . GLU A 1 244 ? -10.186 2.039 -13.024 1.00 89.00 244 GLU A N 1
ATOM 1868 C CA . GLU A 1 244 ? -10.369 0.935 -13.970 1.00 89.00 244 GLU A CA 1
ATOM 1869 C C . GLU A 1 244 ? -9.761 -0.375 -13.443 1.00 89.00 244 GLU A C 1
ATOM 1871 O O . GLU A 1 244 ? -10.408 -1.419 -13.479 1.00 89.00 244 GLU A O 1
ATOM 1876 N N . VAL A 1 245 ? -8.560 -0.310 -12.867 1.00 87.88 245 VAL A N 1
ATOM 1877 C CA . VAL A 1 245 ? -7.865 -1.429 -12.211 1.00 87.88 245 VAL A CA 1
ATOM 1878 C C . VAL A 1 245 ? -8.716 -2.007 -11.071 1.00 87.88 245 VAL A C 1
ATOM 1880 O O . VAL A 1 245 ? -8.877 -3.223 -10.988 1.00 87.88 245 VAL A O 1
ATOM 1883 N N . ASP A 1 246 ? -9.321 -1.169 -10.226 1.00 84.06 246 ASP A N 1
ATOM 1884 C CA . ASP A 1 246 ? -10.183 -1.630 -9.128 1.00 84.06 246 ASP A CA 1
ATOM 1885 C C . ASP A 1 246 ? -11.478 -2.306 -9.611 1.00 84.06 246 ASP A C 1
ATOM 1887 O O . ASP A 1 246 ? -11.915 -3.285 -9.002 1.00 84.06 246 ASP A O 1
ATOM 1891 N N . LYS A 1 247 ? -12.076 -1.855 -10.727 1.00 81.31 247 LYS A N 1
ATOM 1892 C CA . LYS A 1 247 ? -13.289 -2.481 -11.300 1.00 81.31 247 LYS A CA 1
ATOM 1893 C C . LYS A 1 247 ? -13.072 -3.934 -11.709 1.00 81.31 247 LYS A C 1
ATOM 1895 O O . LYS A 1 247 ? -14.003 -4.731 -11.646 1.00 81.31 247 LYS A O 1
ATOM 1900 N N . VAL A 1 248 ? -11.860 -4.277 -12.146 1.00 75.31 248 VAL A N 1
ATOM 1901 C CA . VAL A 1 248 ? -11.515 -5.634 -12.591 1.00 75.31 248 VAL A CA 1
ATOM 1902 C C . VAL A 1 248 ? -11.496 -6.622 -11.408 1.00 75.31 248 VAL A C 1
ATOM 1904 O O . VAL A 1 248 ? -11.591 -7.835 -11.621 1.00 75.31 248 VAL A O 1
ATOM 1907 N N . GLY A 1 249 ? -11.421 -6.130 -10.162 1.00 65.56 249 GLY A N 1
ATOM 1908 C CA . GLY A 1 249 ? -11.334 -6.937 -8.941 1.00 65.56 249 GLY A CA 1
ATOM 1909 C C . GLY A 1 249 ? -10.007 -7.693 -8.839 1.00 65.56 249 GLY A C 1
ATOM 1910 O O . GLY A 1 249 ? -9.314 -7.865 -9.835 1.00 65.56 249 GLY A O 1
ATOM 1911 N N . TRP A 1 250 ? -9.616 -8.165 -7.657 1.00 67.88 250 TRP A N 1
ATOM 1912 C CA . TRP A 1 250 ? -8.338 -8.865 -7.456 1.00 67.88 250 TRP A CA 1
ATOM 1913 C C . TRP A 1 250 ? -8.542 -10.083 -6.567 1.00 67.88 250 TRP A C 1
ATOM 1915 O O . TRP A 1 250 ? -9.278 -10.005 -5.588 1.00 67.88 250 TRP A O 1
ATOM 1925 N N . GLU A 1 251 ? -7.874 -11.197 -6.877 1.00 60.34 251 GLU A N 1
ATOM 1926 C CA . GLU A 1 251 ? -7.755 -12.288 -5.908 1.00 60.34 251 GLU A CA 1
ATOM 1927 C C . GLU A 1 251 ? -6.952 -11.743 -4.726 1.00 60.34 251 GLU A C 1
ATOM 1929 O O . GLU A 1 251 ? -5.788 -11.363 -4.878 1.00 60.34 251 GLU A O 1
ATOM 1934 N N . HIS A 1 252 ? -7.596 -11.627 -3.565 1.00 45.44 252 HIS A N 1
ATOM 1935 C CA . HIS A 1 252 ? -6.941 -11.210 -2.337 1.00 45.44 252 HIS A CA 1
ATOM 1936 C C . HIS A 1 252 ? -5.918 -12.274 -1.939 1.00 45.44 252 HIS A C 1
ATOM 1938 O O . HIS A 1 252 ? -6.225 -13.210 -1.213 1.00 45.44 252 HIS A O 1
ATOM 1944 N N . THR A 1 253 ? -4.678 -12.124 -2.390 1.00 41.66 253 THR A N 1
ATOM 1945 C CA . THR A 1 253 ? -3.561 -12.481 -1.522 1.00 41.66 253 THR A CA 1
ATOM 1946 C C . THR A 1 253 ? -3.426 -11.296 -0.578 1.00 41.66 253 THR A C 1
ATOM 1948 O O . THR A 1 253 ? -3.148 -10.194 -1.064 1.00 41.66 253 THR A O 1
ATOM 1951 N N . PRO A 1 254 ? -3.675 -11.446 0.733 1.00 40.66 254 PRO A N 1
ATOM 1952 C CA . PRO A 1 254 ? -3.220 -10.449 1.678 1.00 40.66 254 PRO A CA 1
ATOM 1953 C C . PRO A 1 254 ? -1.718 -10.349 1.436 1.00 40.66 254 PRO A C 1
ATOM 1955 O O . PRO A 1 254 ? -0.991 -11.324 1.618 1.00 40.66 254 PRO A O 1
ATOM 1958 N N . THR A 1 255 ? -1.252 -9.213 0.930 1.00 40.62 255 THR A N 1
ATOM 1959 C CA . THR A 1 255 ? 0.146 -8.861 1.112 1.00 40.62 255 THR A CA 1
ATOM 1960 C C . THR A 1 255 ? 0.335 -8.847 2.618 1.00 40.62 255 THR A C 1
ATOM 1962 O O . THR A 1 255 ? -0.183 -7.957 3.294 1.00 40.62 255 THR A O 1
ATOM 1965 N N . LEU A 1 256 ? 0.990 -9.882 3.149 1.00 42.53 256 LEU A N 1
ATOM 1966 C CA . LEU A 1 256 ? 1.721 -9.755 4.396 1.00 42.53 256 LEU A CA 1
ATOM 1967 C C . LEU A 1 256 ? 2.634 -8.559 4.144 1.00 42.53 256 LEU A C 1
ATOM 1969 O O . LEU A 1 256 ? 3.532 -8.629 3.309 1.00 42.53 256 LEU A O 1
ATOM 1973 N N . HIS A 1 257 ? 2.272 -7.407 4.698 1.00 41.97 257 HIS A N 1
ATOM 1974 C CA . HIS A 1 257 ? 3.194 -6.293 4.743 1.00 41.97 257 HIS A CA 1
ATOM 1975 C C . HIS A 1 257 ? 4.434 -6.807 5.468 1.00 41.97 257 HIS A C 1
ATOM 1977 O O . HIS A 1 257 ? 4.294 -7.362 6.558 1.00 41.97 257 HIS A O 1
ATOM 1983 N N . ASP A 1 258 ? 5.608 -6.642 4.860 1.00 45.06 258 ASP A N 1
ATOM 1984 C CA . ASP A 1 258 ? 6.853 -6.725 5.610 1.00 45.06 258 ASP A CA 1
ATOM 1985 C C . ASP A 1 258 ? 6.770 -5.728 6.775 1.00 45.06 258 ASP A C 1
ATOM 1987 O O . ASP A 1 258 ? 6.268 -4.605 6.627 1.00 45.06 258 ASP A O 1
ATOM 1991 N N . ASP A 1 259 ? 7.183 -6.211 7.943 1.00 44.59 259 ASP A N 1
ATOM 1992 C CA . ASP A 1 259 ? 6.990 -5.649 9.275 1.00 44.59 259 ASP A CA 1
ATOM 1993 C C . ASP A 1 259 ? 7.518 -4.210 9.419 1.00 44.59 259 ASP A C 1
ATOM 1995 O O . ASP A 1 259 ? 8.608 -3.976 9.939 1.00 44.59 259 ASP A O 1
ATOM 1999 N N . VAL A 1 260 ? 6.718 -3.207 9.046 1.00 47.59 260 VAL A N 1
ATOM 2000 C CA . VAL A 1 260 ? 6.798 -1.911 9.728 1.00 47.59 260 VAL A CA 1
ATOM 2001 C C . VAL A 1 260 ? 6.010 -2.080 11.023 1.00 47.59 260 VAL A C 1
ATOM 2003 O O . VAL A 1 260 ? 4.775 -2.155 10.966 1.00 47.59 260 VAL A O 1
ATOM 2006 N N . PRO A 1 261 ? 6.671 -2.190 12.193 1.00 53.38 261 PRO A N 1
ATOM 2007 C CA . PRO A 1 261 ? 5.950 -2.290 13.447 1.00 53.38 261 PRO A CA 1
ATOM 2008 C C . PRO A 1 261 ? 5.056 -1.052 13.580 1.00 53.38 261 PRO A C 1
ATOM 2010 O O . PRO A 1 261 ? 5.520 0.066 13.329 1.00 53.38 261 PRO A O 1
ATOM 2013 N N . PRO A 1 262 ? 3.770 -1.222 13.937 1.00 60.62 262 PRO A N 1
ATOM 2014 C CA . PRO A 1 262 ? 2.900 -0.080 14.150 1.00 60.62 262 PRO A CA 1
ATOM 2015 C C . PRO A 1 262 ? 3.534 0.836 15.205 1.00 60.62 262 PRO A C 1
ATOM 2017 O O . PRO A 1 262 ? 4.189 0.335 16.129 1.00 60.62 262 PRO A O 1
ATOM 2020 N N . PRO A 1 263 ? 3.353 2.164 15.092 1.00 71.31 263 PRO A N 1
ATOM 2021 C CA . PRO A 1 263 ? 3.824 3.077 16.120 1.00 71.31 263 PRO A CA 1
ATOM 2022 C C . PRO A 1 263 ? 3.292 2.624 17.488 1.00 71.31 263 PRO A C 1
ATOM 2024 O O . PRO A 1 263 ? 2.181 2.081 17.569 1.00 71.31 263 PRO A O 1
ATOM 2027 N N . PRO A 1 264 ? 4.075 2.807 18.566 1.00 79.50 264 PRO A N 1
ATOM 2028 C CA . PRO A 1 264 ? 3.646 2.396 19.890 1.00 79.50 264 PRO A CA 1
ATOM 2029 C C . PRO A 1 264 ? 2.315 3.077 20.243 1.00 79.50 264 PRO A C 1
ATOM 2031 O O . PRO A 1 264 ? 2.100 4.239 19.879 1.00 79.50 264 PRO A O 1
ATOM 2034 N N . PRO A 1 265 ? 1.406 2.370 20.937 1.00 80.94 265 PRO A N 1
ATOM 2035 C CA . PRO A 1 265 ? 0.140 2.952 21.355 1.00 80.94 265 PRO A CA 1
ATOM 2036 C C . PRO A 1 265 ? 0.391 4.152 22.287 1.00 80.94 265 PRO A C 1
ATOM 2038 O O . PRO A 1 265 ? 1.416 4.192 22.977 1.00 80.94 265 PRO A O 1
ATOM 2041 N N . PRO A 1 266 ? -0.524 5.138 22.329 1.00 84.88 266 PRO A N 1
ATOM 2042 C CA . PRO A 1 266 ? -0.367 6.299 23.197 1.00 84.88 266 PRO A CA 1
ATOM 2043 C C . PRO A 1 266 ? -0.334 5.883 24.682 1.00 84.88 266 PRO A C 1
ATOM 2045 O O . PRO A 1 266 ? -0.854 4.821 25.028 1.00 84.88 266 PRO A O 1
ATOM 2048 N N . PRO A 1 267 ? 0.227 6.707 25.590 1.00 89.12 267 PRO A N 1
ATOM 2049 C CA . PRO A 1 267 ? 0.442 6.326 26.994 1.00 89.12 267 PRO A CA 1
ATOM 2050 C C . PRO A 1 267 ? -0.821 5.900 27.758 1.00 89.12 267 PRO A C 1
ATOM 2052 O O . PRO A 1 267 ? -0.744 5.131 28.711 1.00 89.12 267 PRO A O 1
ATOM 2055 N N . ASN A 1 268 ? -1.988 6.402 27.350 1.00 89.25 268 ASN A N 1
ATOM 2056 C CA . ASN A 1 268 ? -3.287 6.093 27.945 1.00 89.25 268 ASN A CA 1
ATOM 2057 C C . ASN A 1 268 ? -3.990 4.878 27.311 1.00 89.25 268 ASN A C 1
ATOM 2059 O O . ASN A 1 268 ? -5.092 4.531 27.731 1.00 89.25 268 ASN A O 1
ATOM 2063 N N . ALA A 1 269 ? -3.388 4.228 26.313 1.00 91.19 269 ALA A N 1
ATOM 2064 C CA . ALA A 1 269 ? -3.934 3.026 25.701 1.00 91.19 269 ALA A CA 1
ATOM 2065 C C . ALA A 1 269 ? -3.379 1.761 26.369 1.00 91.19 269 ALA A C 1
ATOM 2067 O O . ALA A 1 269 ? -2.170 1.579 26.516 1.00 91.19 269 ALA A O 1
ATOM 2068 N N . LYS A 1 270 ? -4.282 0.844 26.726 1.00 91.94 270 LYS A N 1
ATOM 2069 C CA . LYS A 1 270 ? -3.946 -0.495 27.220 1.00 91.94 270 LYS A CA 1
ATOM 2070 C C . LYS A 1 270 ? -4.213 -1.513 26.117 1.00 91.94 270 LYS A C 1
ATOM 2072 O O . LYS A 1 270 ? -5.343 -1.652 25.660 1.00 91.94 270 LYS A O 1
ATOM 2077 N N . VAL A 1 271 ? -3.170 -2.218 25.684 1.00 91.94 271 VAL A N 1
ATOM 2078 C CA . VAL A 1 271 ? -3.281 -3.292 24.688 1.00 91.94 271 VAL A CA 1
ATOM 2079 C C . VAL A 1 271 ? -3.326 -4.629 25.416 1.00 91.94 271 VAL A C 1
ATOM 2081 O O . VAL A 1 271 ? -2.337 -5.014 26.044 1.00 91.94 271 VAL A O 1
ATOM 2084 N N . SER A 1 272 ? -4.446 -5.346 25.310 1.00 93.06 272 SER A N 1
ATOM 2085 C CA . SER A 1 272 ? -4.535 -6.716 25.820 1.00 93.06 272 SER A CA 1
ATOM 2086 C C . SER A 1 272 ? -3.549 -7.617 25.078 1.00 93.06 272 SER A C 1
ATOM 2088 O O . SER A 1 272 ? -3.492 -7.631 23.846 1.00 93.06 272 SER A O 1
ATOM 2090 N N . ARG A 1 273 ? -2.768 -8.388 25.838 1.00 92.31 273 ARG A N 1
ATOM 2091 C CA . ARG A 1 273 ? -1.808 -9.375 25.316 1.00 92.31 273 ARG A CA 1
ATOM 2092 C C . ARG A 1 273 ? -2.292 -10.814 25.505 1.00 92.31 273 ARG A C 1
ATOM 2094 O O . ARG A 1 273 ? -1.504 -11.747 25.374 1.00 92.31 273 ARG A O 1
ATOM 2101 N N . HIS A 1 274 ? -3.568 -11.007 25.844 1.00 93.00 274 HIS A N 1
ATOM 2102 C CA . HIS A 1 274 ? -4.098 -12.329 26.148 1.00 93.00 274 HIS A CA 1
ATOM 2103 C C . HIS A 1 274 ? -4.136 -13.222 24.885 1.00 93.00 274 HIS A C 1
ATOM 2105 O O . HIS A 1 274 ? -4.753 -12.832 23.888 1.00 93.00 274 HIS A O 1
ATOM 2111 N N . PRO A 1 275 ? -3.560 -14.444 24.898 1.00 92.44 275 PRO A N 1
ATOM 2112 C CA . PRO A 1 275 ? -3.473 -15.296 23.705 1.00 92.44 275 PRO A CA 1
ATOM 2113 C C . PRO A 1 275 ? -4.826 -15.638 23.070 1.00 92.44 275 PRO A C 1
ATOM 2115 O O . PRO A 1 275 ? -4.959 -15.623 21.848 1.00 92.44 275 PRO A O 1
ATOM 2118 N N . LEU A 1 276 ? -5.861 -15.891 23.884 1.00 92.56 276 LEU A N 1
ATOM 2119 C CA . LEU A 1 276 ? -7.213 -16.136 23.359 1.00 92.56 276 LEU A CA 1
ATOM 2120 C C . LEU A 1 276 ? -7.797 -14.905 22.665 1.00 92.56 276 LEU A C 1
ATOM 2122 O O . LEU A 1 276 ? -8.503 -15.055 21.671 1.00 92.56 276 LEU A O 1
ATOM 2126 N N . LEU A 1 277 ? -7.493 -13.700 23.157 1.00 93.50 277 LEU A N 1
ATOM 2127 C CA . LEU A 1 277 ? -7.956 -12.478 22.515 1.00 93.50 277 LEU A CA 1
ATOM 2128 C C . LEU A 1 277 ? -7.251 -12.300 21.170 1.00 93.50 277 LEU A C 1
ATOM 2130 O O . LEU A 1 277 ? -7.913 -12.035 20.174 1.00 93.50 277 LEU A O 1
ATOM 2134 N N . ALA A 1 278 ? -5.936 -12.538 21.116 1.00 90.81 278 ALA A N 1
ATOM 2135 C CA . ALA A 1 278 ? -5.173 -12.514 19.870 1.00 90.81 278 ALA A CA 1
ATOM 2136 C C . ALA A 1 278 ? -5.731 -13.511 18.836 1.00 90.81 278 ALA A C 1
ATOM 2138 O O . ALA A 1 278 ? -5.960 -13.138 17.689 1.00 90.81 278 ALA A O 1
ATOM 2139 N N . HIS A 1 279 ? -6.036 -14.745 19.250 1.00 91.06 279 HIS A N 1
ATOM 2140 C CA . HIS A 1 279 ? -6.666 -15.748 18.386 1.00 91.06 279 HIS A CA 1
ATOM 2141 C C . HIS A 1 279 ? -8.031 -15.285 17.849 1.00 91.06 279 HIS A C 1
ATOM 2143 O O . HIS A 1 279 ? -8.263 -15.318 16.640 1.00 91.06 279 HIS A O 1
ATOM 2149 N N . LYS A 1 280 ? -8.921 -14.801 18.725 1.00 96.31 280 LYS A N 1
ATOM 2150 C CA . LYS A 1 280 ? -10.250 -14.306 18.329 1.00 96.31 280 LYS A CA 1
ATOM 2151 C C . LYS A 1 280 ? -10.160 -13.075 17.426 1.00 96.31 280 LYS A C 1
ATOM 2153 O O . LYS A 1 280 ? -10.923 -12.972 16.473 1.00 96.31 280 LYS A O 1
ATOM 2158 N N . MET A 1 281 ? -9.207 -12.175 17.674 1.00 95.00 281 MET A N 1
ATOM 2159 C CA . MET A 1 281 ? -8.938 -11.018 16.816 1.00 95.00 281 MET A CA 1
ATOM 2160 C C . MET A 1 281 ? -8.481 -11.432 15.417 1.00 95.00 281 MET A C 1
ATOM 2162 O O . MET A 1 281 ? -8.896 -10.805 14.445 1.00 95.00 281 MET A O 1
ATOM 2166 N N . THR A 1 282 ? -7.666 -12.484 15.293 1.00 91.38 282 THR A N 1
ATOM 2167 C CA . THR A 1 282 ? -7.292 -13.044 13.985 1.00 91.38 282 THR A CA 1
ATOM 2168 C C . THR A 1 282 ? -8.523 -13.540 13.231 1.00 91.38 282 THR A C 1
ATOM 2170 O O . THR A 1 282 ? -8.711 -13.157 12.081 1.00 91.38 282 THR A O 1
ATOM 2173 N N . LEU A 1 283 ? -9.400 -14.311 13.885 1.00 94.56 283 LEU A N 1
ATOM 2174 C CA . LEU A 1 283 ? -10.652 -14.776 13.275 1.00 94.56 283 LEU A CA 1
ATOM 2175 C C . LEU A 1 283 ? -11.576 -13.608 12.899 1.00 94.56 283 LEU A C 1
ATOM 2177 O O . LEU A 1 283 ? -12.158 -13.598 11.822 1.00 94.56 283 LEU A O 1
ATOM 2181 N N . LEU A 1 284 ? -11.685 -12.586 13.751 1.00 95.75 284 LEU A N 1
ATOM 2182 C CA . LEU A 1 284 ? -12.512 -11.405 13.487 1.00 95.75 284 LEU A CA 1
ATOM 2183 C C . LEU A 1 284 ? -12.026 -10.622 12.252 1.00 95.75 284 LEU A C 1
ATOM 2185 O O . LEU A 1 284 ? -12.835 -10.040 11.533 1.00 95.75 284 LEU A O 1
ATOM 2189 N N . ARG A 1 285 ? -10.706 -10.587 12.021 1.00 92.19 285 ARG A N 1
ATOM 2190 C CA . ARG A 1 285 ? -10.064 -9.876 10.903 1.00 92.19 285 ARG A CA 1
ATOM 2191 C C . ARG A 1 285 ? -10.090 -10.643 9.583 1.00 92.19 285 ARG A C 1
ATOM 2193 O O . ARG A 1 285 ? -9.872 -10.027 8.541 1.00 92.19 285 ARG A O 1
ATOM 2200 N N . ASP A 1 286 ? -10.309 -11.953 9.616 1.00 86.56 286 ASP A N 1
ATOM 2201 C CA . ASP A 1 286 ? -10.378 -12.769 8.409 1.00 86.56 286 ASP A CA 1
ATOM 2202 C C . ASP A 1 286 ? -11.601 -12.371 7.568 1.00 86.56 286 ASP A C 1
ATOM 2204 O O . ASP A 1 286 ? -12.744 -12.401 8.026 1.00 86.56 286 ASP A O 1
ATOM 2208 N N . VAL A 1 287 ? -11.353 -11.998 6.310 1.00 88.44 287 VAL A N 1
ATOM 2209 C CA . VAL A 1 287 ? -12.388 -11.597 5.345 1.00 88.44 287 VAL A CA 1
ATOM 2210 C C . VAL A 1 287 ? -13.370 -12.729 5.029 1.00 88.44 287 VAL A C 1
ATOM 2212 O O . VAL A 1 287 ? -14.474 -12.479 4.549 1.00 88.44 287 VAL A O 1
ATOM 2215 N N . THR A 1 288 ? -12.978 -13.976 5.289 1.00 88.25 288 THR A N 1
ATOM 2216 C CA . THR A 1 288 ? -13.809 -15.160 5.066 1.00 88.25 288 THR A CA 1
ATOM 2217 C C . THR A 1 288 ? -14.753 -15.464 6.232 1.00 88.25 288 THR A C 1
ATOM 2219 O O . THR A 1 288 ? -15.656 -16.287 6.070 1.00 88.25 288 THR A O 1
ATOM 2222 N N . THR A 1 289 ? -14.613 -14.780 7.376 1.00 88.50 289 THR A N 1
ATOM 2223 C CA . THR A 1 289 ? -15.448 -15.001 8.563 1.00 88.50 289 THR A CA 1
ATOM 2224 C C . THR A 1 289 ? -16.913 -14.636 8.297 1.00 88.50 289 THR A C 1
ATOM 2226 O O . THR A 1 289 ? -17.228 -13.472 8.020 1.00 88.50 289 THR A O 1
ATOM 2229 N N . PRO A 1 290 ? -17.854 -15.594 8.415 1.00 93.88 290 PRO A N 1
ATOM 2230 C CA . PRO A 1 290 ? -19.264 -15.333 8.161 1.00 93.88 290 PRO A CA 1
ATOM 2231 C C . PRO A 1 290 ? -19.872 -14.316 9.144 1.00 93.88 290 PRO A C 1
ATOM 2233 O O . PRO A 1 290 ? -19.487 -14.272 10.315 1.00 93.88 290 PRO A O 1
ATOM 2236 N N . PRO A 1 291 ? -20.918 -13.560 8.752 1.00 94.31 291 PRO A N 1
ATOM 2237 C CA . PRO A 1 291 ? -21.522 -12.531 9.610 1.00 94.31 291 PRO A CA 1
ATOM 2238 C C . PRO A 1 291 ? -22.048 -13.022 10.967 1.00 94.31 291 PRO A C 1
ATOM 2240 O O . PRO A 1 291 ? -22.113 -12.251 11.924 1.00 94.31 291 PRO A O 1
ATOM 2243 N N . ARG A 1 292 ? -22.467 -14.291 11.061 1.00 97.12 292 ARG A N 1
ATOM 2244 C CA . ARG A 1 292 ? -22.874 -14.911 12.332 1.00 97.12 292 ARG A CA 1
ATOM 2245 C C . ARG A 1 292 ? -21.688 -14.998 13.289 1.00 97.12 292 ARG A C 1
ATOM 2247 O O . ARG A 1 292 ? -21.796 -14.541 14.423 1.00 97.12 292 ARG A O 1
ATOM 2254 N N . ASP A 1 293 ? -20.583 -15.544 12.804 1.00 96.75 293 ASP A N 1
ATOM 2255 C CA . ASP A 1 293 ? -19.391 -15.808 13.602 1.00 96.75 293 ASP A CA 1
ATOM 2256 C C . ASP A 1 293 ? -18.682 -14.497 13.944 1.00 96.75 293 ASP A C 1
ATOM 2258 O O . ASP A 1 293 ? -18.248 -14.316 15.075 1.00 96.75 293 ASP A O 1
ATOM 2262 N N . PHE A 1 294 ? -18.694 -13.514 13.036 1.00 96.44 294 PHE A N 1
ATOM 2263 C CA . PHE A 1 294 ? -18.212 -12.159 13.317 1.00 96.44 294 PHE A CA 1
ATOM 2264 C C . PHE A 1 294 ? -18.922 -11.531 14.528 1.00 96.44 294 PHE A C 1
ATOM 2266 O O . PHE A 1 294 ? -18.274 -11.009 15.433 1.00 96.44 294 PHE A O 1
ATOM 2273 N N . ARG A 1 295 ? -20.262 -11.607 14.586 1.00 96.31 295 ARG A N 1
ATOM 2274 C CA . ARG A 1 295 ? -21.035 -11.082 15.728 1.00 96.31 295 ARG A CA 1
ATOM 2275 C C . ARG A 1 295 ? -20.720 -11.822 17.026 1.00 96.31 295 ARG A C 1
ATOM 2277 O O . ARG A 1 295 ? -20.591 -11.183 18.067 1.00 96.31 295 ARG A O 1
ATOM 2284 N N . GLN A 1 296 ? -20.567 -13.142 16.953 1.00 97.38 296 GLN A N 1
ATOM 2285 C CA . GLN A 1 296 ? -20.177 -13.959 18.100 1.00 97.38 296 GLN A CA 1
ATOM 2286 C C . GLN A 1 296 ? -18.779 -13.573 18.612 1.00 97.38 296 GLN A C 1
ATOM 2288 O O . GLN A 1 296 ? -18.595 -13.371 19.809 1.00 97.38 296 GLN A O 1
ATOM 2293 N N . LEU A 1 297 ? -17.815 -13.382 17.708 1.00 98.12 297 LEU A N 1
ATOM 2294 C CA . LEU A 1 297 ? -16.454 -12.967 18.044 1.00 98.12 297 LEU A CA 1
ATOM 2295 C C . LEU A 1 297 ? -16.420 -11.579 18.693 1.00 98.12 297 LEU A C 1
ATOM 2297 O O . LEU A 1 297 ? -15.738 -11.419 19.699 1.00 98.12 297 LEU A O 1
ATOM 2301 N N . ILE A 1 298 ? -17.179 -10.597 18.184 1.00 97.75 298 ILE A N 1
ATOM 2302 C CA . ILE A 1 298 ? -17.294 -9.271 18.824 1.00 97.75 298 ILE A CA 1
ATOM 2303 C C . ILE A 1 298 ? -17.772 -9.406 20.270 1.00 97.75 298 ILE A C 1
ATOM 2305 O O . ILE A 1 298 ? -17.178 -8.799 21.162 1.00 97.75 298 ILE A O 1
ATOM 2309 N N . ARG A 1 299 ? -18.803 -10.220 20.519 1.00 97.81 299 ARG A N 1
ATOM 2310 C CA . ARG A 1 299 ? -19.333 -10.457 21.868 1.00 97.81 299 ARG A CA 1
ATOM 2311 C C . ARG A 1 299 ? -18.270 -11.060 22.792 1.00 97.81 299 ARG A C 1
ATOM 2313 O O . ARG A 1 299 ? -18.044 -10.541 23.881 1.00 97.81 299 ARG A O 1
ATOM 2320 N N . GLU A 1 300 ? -17.581 -12.108 22.346 1.00 98.00 300 GLU A N 1
ATOM 2321 C CA . GLU A 1 300 ? -16.545 -12.796 23.131 1.00 98.00 300 GLU A CA 1
ATOM 2322 C C . GLU A 1 300 ? -15.324 -11.909 23.411 1.00 98.00 300 GLU A C 1
ATOM 2324 O O . GLU A 1 300 ? -14.825 -11.864 24.534 1.00 98.00 300 GLU A O 1
ATOM 2329 N N . ILE A 1 301 ? -14.852 -11.174 22.401 1.00 98.12 301 ILE A N 1
ATOM 2330 C CA . ILE A 1 301 ? -13.748 -10.214 22.536 1.00 98.12 301 ILE A CA 1
ATOM 2331 C C . ILE A 1 301 ? -14.139 -9.110 23.519 1.00 98.12 301 ILE A C 1
ATOM 2333 O O . ILE A 1 301 ? -13.348 -8.773 24.398 1.00 98.12 301 ILE A O 1
ATOM 2337 N N . THR A 1 302 ? -15.362 -8.585 23.410 1.00 98.06 302 THR A N 1
ATOM 2338 C CA . THR A 1 302 ? -15.865 -7.548 24.317 1.00 98.06 302 THR A CA 1
ATOM 2339 C C . THR A 1 302 ? -15.918 -8.044 25.754 1.00 98.06 302 THR A C 1
ATOM 2341 O O . THR A 1 302 ? -15.493 -7.316 26.639 1.00 98.06 302 THR A O 1
ATOM 2344 N N . PHE A 1 303 ? -16.383 -9.270 26.004 1.00 98.00 303 PHE A N 1
ATOM 2345 C CA . PHE A 1 303 ? -16.420 -9.827 27.357 1.00 98.00 303 PHE A CA 1
ATOM 2346 C C . PHE A 1 303 ? -15.014 -9.892 27.978 1.00 98.00 303 PHE A C 1
ATOM 2348 O O . PHE A 1 303 ? -14.797 -9.473 29.111 1.00 98.00 303 PHE A O 1
ATOM 2355 N N . HIS A 1 304 ? -14.018 -10.356 27.222 1.00 97.56 304 HIS A N 1
ATOM 2356 C CA . HIS A 1 304 ? -12.643 -10.417 27.722 1.00 97.56 304 HIS A CA 1
ATOM 2357 C C . HIS A 1 304 ? -12.024 -9.027 27.936 1.00 97.56 304 HIS A C 1
ATOM 2359 O O . HIS A 1 304 ? -11.396 -8.794 28.967 1.00 97.56 304 HIS A O 1
ATOM 2365 N N . LEU A 1 305 ? -12.232 -8.092 27.003 1.00 97.25 305 LEU A N 1
ATOM 2366 C CA . LEU A 1 305 ? -11.764 -6.711 27.154 1.00 97.25 305 LEU A CA 1
ATOM 2367 C C . LEU A 1 305 ? -12.471 -5.986 28.300 1.00 97.25 305 LEU A C 1
ATOM 2369 O O . LEU A 1 305 ? -11.828 -5.244 29.032 1.00 97.25 305 LEU A O 1
ATOM 2373 N N . GLY A 1 306 ? -13.771 -6.216 28.476 1.00 97.06 306 GLY A N 1
ATOM 2374 C CA . GLY A 1 306 ? -14.561 -5.670 29.573 1.00 97.06 306 GLY A CA 1
ATOM 2375 C C . GLY A 1 306 ? -14.031 -6.138 30.922 1.00 97.06 306 GLY A C 1
ATOM 2376 O O . GLY A 1 306 ? -13.800 -5.314 31.802 1.00 97.06 306 GLY A O 1
ATOM 2377 N N . TYR A 1 307 ? -13.731 -7.434 31.057 1.00 97.25 307 TYR A N 1
ATOM 2378 C CA . TYR A 1 307 ? -13.115 -7.976 32.267 1.00 97.25 307 TYR A CA 1
ATOM 2379 C C . TYR A 1 307 ? -11.787 -7.268 32.593 1.00 97.25 307 TYR A C 1
ATOM 2381 O O . TYR A 1 307 ? -11.607 -6.783 33.709 1.00 97.25 307 TYR A O 1
ATOM 2389 N N . GLU A 1 308 ? -10.891 -7.111 31.610 1.00 97.00 308 GLU A N 1
ATOM 2390 C CA . GLU A 1 308 ? -9.639 -6.358 31.794 1.00 97.00 308 GLU A CA 1
ATOM 2391 C C . GLU A 1 308 ? -9.875 -4.869 32.116 1.00 97.00 308 GLU A C 1
ATOM 2393 O O . GLU A 1 308 ? -9.166 -4.292 32.943 1.00 97.00 308 GLU A O 1
ATOM 2398 N N . ALA A 1 309 ? -10.870 -4.237 31.489 1.00 96.12 309 ALA A N 1
ATOM 2399 C CA . ALA A 1 309 ? -11.184 -2.822 31.674 1.00 96.12 309 ALA A CA 1
ATOM 2400 C C . ALA A 1 309 ? -11.740 -2.513 33.075 1.00 96.12 309 ALA A C 1
ATOM 2402 O O . ALA A 1 309 ? -11.507 -1.424 33.595 1.00 96.12 309 ALA A O 1
ATOM 2403 N N . THR A 1 310 ? -12.415 -3.475 33.708 1.00 96.25 310 THR A N 1
ATOM 2404 C CA . THR A 1 310 ? -12.955 -3.345 35.075 1.00 96.25 310 THR A CA 1
ATOM 2405 C C . THR A 1 310 ? -11.922 -3.563 36.188 1.00 96.25 310 THR A C 1
ATOM 2407 O O . THR A 1 310 ? -12.241 -3.398 37.362 1.00 96.25 310 THR A O 1
ATOM 2410 N N . ALA A 1 311 ? -10.666 -3.884 35.858 1.00 94.88 311 ALA A N 1
ATOM 2411 C CA . ALA A 1 311 ? -9.649 -4.276 36.841 1.00 94.88 311 ALA A CA 1
ATOM 2412 C C . ALA A 1 311 ? -9.283 -3.192 37.877 1.00 94.88 311 ALA A C 1
ATOM 2414 O O . ALA A 1 311 ? -8.704 -3.513 38.912 1.00 94.88 311 ALA A O 1
ATOM 2415 N N . THR A 1 312 ? -9.571 -1.918 37.599 1.00 92.75 312 THR A N 1
ATOM 2416 C CA . THR A 1 312 ? -9.277 -0.791 38.503 1.00 92.75 312 THR A CA 1
ATOM 2417 C C . THR A 1 312 ? -10.499 -0.285 39.266 1.00 92.75 312 THR A C 1
ATOM 2419 O O . THR A 1 312 ? -10.389 0.742 39.927 1.00 92.75 312 THR A O 1
ATOM 2422 N N . MET A 1 313 ? -11.648 -0.958 39.153 1.00 94.75 313 MET A N 1
ATOM 2423 C CA . MET A 1 313 ? -12.877 -0.528 39.819 1.00 94.75 313 MET A CA 1
ATOM 2424 C C . MET A 1 313 ? -12.797 -0.683 41.338 1.00 94.75 313 MET A C 1
ATOM 2426 O O . MET A 1 313 ? -12.199 -1.630 41.859 1.00 94.75 313 MET A O 1
ATOM 2430 N N . ALA A 1 314 ? -13.438 0.241 42.046 1.00 93.88 314 ALA A N 1
ATOM 2431 C CA . ALA A 1 314 ? -13.482 0.241 43.497 1.00 93.88 314 ALA A CA 1
ATOM 2432 C C . ALA A 1 314 ? -14.515 -0.758 44.034 1.00 93.88 314 ALA A C 1
ATOM 2434 O O . ALA A 1 314 ? -15.617 -0.929 43.501 1.00 93.88 314 ALA A O 1
ATOM 2435 N N . ILE A 1 315 ? -14.161 -1.386 45.152 1.00 93.31 315 ILE A N 1
ATOM 2436 C CA . ILE A 1 315 ? -15.050 -2.249 45.925 1.00 93.31 315 ILE A CA 1
ATOM 2437 C C . ILE A 1 315 ? -15.279 -1.654 47.309 1.00 93.31 315 ILE A C 1
ATOM 2439 O O . ILE A 1 315 ? -14.410 -0.979 47.858 1.00 93.31 315 ILE A O 1
ATOM 2443 N N . GLU A 1 316 ? -16.431 -1.955 47.894 1.00 91.44 316 GLU A N 1
ATOM 2444 C CA . GLU A 1 316 ? -16.740 -1.631 49.282 1.00 91.44 316 GLU A CA 1
ATOM 2445 C C . GLU A 1 316 ? -17.204 -2.871 50.062 1.00 91.44 316 GLU A C 1
ATOM 2447 O O . GLU A 1 316 ? -17.757 -3.810 49.467 1.00 91.44 316 GLU A O 1
ATOM 2452 N N . PRO A 1 317 ? -16.984 -2.905 51.392 1.00 90.44 317 PRO A N 1
ATOM 2453 C CA . PRO A 1 317 ? -17.434 -4.006 52.231 1.00 90.44 317 PRO A CA 1
ATOM 2454 C C . PRO A 1 317 ? -18.951 -4.191 52.170 1.00 90.44 317 PRO A C 1
ATOM 2456 O O . PRO A 1 317 ? -19.721 -3.232 52.222 1.00 90.44 317 PRO A O 1
ATOM 2459 N N . ARG A 1 318 ? -19.387 -5.450 52.127 1.00 87.81 318 ARG A N 1
ATOM 2460 C CA . ARG A 1 318 ? -20.798 -5.834 52.097 1.00 87.81 318 ARG A CA 1
ATOM 2461 C C . ARG A 1 318 ? -21.151 -6.644 53.347 1.00 87.81 318 ARG A C 1
ATOM 2463 O O . ARG A 1 318 ? -20.671 -7.759 53.512 1.00 87.81 318 ARG A O 1
ATOM 2470 N N . SER A 1 319 ? -22.000 -6.101 54.220 1.00 83.25 319 SER A N 1
ATOM 2471 C CA . SER A 1 319 ? -22.298 -6.677 55.545 1.00 83.25 319 SER A CA 1
ATOM 2472 C C . SER A 1 319 ? -23.565 -7.542 55.622 1.00 83.25 319 SER A C 1
ATOM 2474 O O . SER A 1 319 ? -23.793 -8.189 56.641 1.00 83.25 319 SER A O 1
ATOM 2476 N N . ASP A 1 320 ? -24.381 -7.590 54.567 1.00 85.88 320 ASP A N 1
ATOM 2477 C CA . ASP A 1 320 ? -25.668 -8.303 54.503 1.00 85.88 320 ASP A CA 1
ATOM 2478 C C . ASP A 1 320 ? -25.566 -9.725 53.910 1.00 85.88 320 ASP A C 1
ATOM 2480 O O . ASP A 1 320 ? -26.570 -10.310 53.506 1.00 85.88 320 ASP A O 1
ATOM 2484 N N . VAL A 1 321 ? -24.363 -10.304 53.831 1.00 89.00 321 VAL A N 1
ATOM 2485 C CA . VAL A 1 321 ? -24.145 -11.614 53.194 1.00 89.00 321 VAL A CA 1
ATOM 2486 C C . VAL A 1 321 ? -24.263 -12.757 54.201 1.00 89.00 321 VAL A C 1
ATOM 2488 O O . VAL A 1 321 ? -23.502 -12.848 55.164 1.00 89.00 321 VAL A O 1
ATOM 2491 N N . VAL A 1 322 ? -25.165 -13.699 53.921 1.00 88.38 322 VAL A N 1
ATOM 2492 C CA . VAL A 1 322 ? -25.292 -14.968 54.651 1.00 88.38 322 VAL A CA 1
ATOM 2493 C C . VAL A 1 322 ? -24.892 -16.116 53.729 1.00 88.38 322 VAL A C 1
ATOM 2495 O O . VAL A 1 322 ? -25.460 -16.289 52.654 1.00 88.38 322 VAL A O 1
ATOM 2498 N N . THR A 1 323 ? -23.902 -16.901 54.148 1.00 88.75 323 THR A N 1
ATOM 2499 C CA . THR A 1 323 ? -23.426 -18.093 53.429 1.00 88.75 323 THR A CA 1
ATOM 2500 C C . THR A 1 323 ? -24.005 -19.365 54.059 1.00 88.75 323 THR A C 1
ATOM 2502 O O . THR A 1 323 ? -24.487 -19.309 55.195 1.00 88.75 323 THR A O 1
ATOM 2505 N N . PRO A 1 324 ? -23.901 -20.541 53.408 1.00 90.69 324 PRO A N 1
ATOM 2506 C CA . PRO A 1 324 ? -24.272 -21.815 54.033 1.00 90.69 324 PRO A CA 1
ATOM 2507 C C . PRO A 1 324 ? -23.548 -22.110 55.361 1.00 90.69 324 PRO A C 1
ATOM 2509 O O . PRO A 1 324 ? -24.042 -22.899 56.158 1.00 90.69 324 PRO A O 1
ATOM 2512 N N . CYS A 1 325 ? -22.405 -21.463 55.618 1.00 87.56 325 CYS A N 1
ATOM 2513 C CA . CYS A 1 325 ? -21.623 -21.601 56.851 1.00 87.56 325 CYS A CA 1
ATOM 2514 C C . CYS A 1 325 ? -21.868 -20.465 57.868 1.00 87.56 325 CYS A C 1
ATOM 2516 O O . CYS A 1 325 ? -21.155 -20.385 58.866 1.00 87.56 325 CYS A O 1
ATOM 2518 N N . GLY A 1 326 ? -22.843 -19.580 57.624 1.00 86.00 326 GLY A N 1
ATOM 2519 C CA . GLY A 1 326 ? -23.171 -18.430 58.476 1.00 86.00 326 GLY A CA 1
ATOM 2520 C C . GLY A 1 326 ? -22.863 -17.063 57.841 1.00 86.00 326 GLY A C 1
ATOM 2521 O O . GLY A 1 326 ? -22.495 -16.993 56.661 1.00 86.00 326 GLY A O 1
ATOM 2522 N N . PRO A 1 327 ? -23.040 -15.958 58.593 1.00 84.25 327 PRO A N 1
ATOM 2523 C CA . PRO A 1 327 ? -22.788 -14.598 58.110 1.00 84.25 327 PRO A CA 1
ATOM 2524 C C . PRO A 1 327 ? -21.332 -14.384 57.674 1.00 84.25 327 PRO A C 1
ATOM 2526 O O . PRO A 1 327 ? -20.400 -14.723 58.406 1.00 84.25 327 PRO A O 1
ATOM 2529 N N . ALA A 1 328 ? -21.131 -13.781 56.502 1.00 80.00 328 ALA A N 1
ATOM 2530 C CA . ALA A 1 328 ? -19.819 -13.322 56.062 1.00 80.00 328 ALA A CA 1
ATOM 2531 C C . ALA A 1 328 ? -19.571 -11.915 56.627 1.00 80.00 328 ALA A C 1
ATOM 2533 O O . ALA A 1 328 ? -20.168 -10.941 56.180 1.00 80.00 328 ALA A O 1
ATOM 2534 N N . LEU A 1 329 ? -18.717 -11.818 57.649 1.00 67.62 329 LEU A N 1
ATOM 2535 C CA . LEU A 1 329 ? -18.410 -10.559 58.334 1.00 67.62 329 LEU A CA 1
ATOM 2536 C C . LEU A 1 329 ? -17.134 -9.901 57.778 1.00 67.62 329 LEU A C 1
ATOM 2538 O O . LEU A 1 329 ? -16.133 -10.581 57.534 1.00 67.62 329 LEU A O 1
ATOM 2542 N N . GLY A 1 330 ? -17.153 -8.568 57.666 1.00 63.31 330 GLY A N 1
ATOM 2543 C CA . GLY A 1 330 ? -15.988 -7.732 57.342 1.00 63.31 330 GLY A CA 1
ATOM 2544 C C . GLY A 1 330 ? -15.572 -7.750 55.865 1.00 63.31 330 GLY A C 1
ATOM 2545 O O . GLY A 1 330 ? -16.392 -7.974 54.982 1.00 63.31 330 GLY A O 1
ATOM 2546 N N . GLU A 1 331 ? -14.278 -7.543 55.597 1.00 59.41 331 GLU A N 1
ATOM 2547 C CA . GLU A 1 331 ? -13.671 -7.465 54.247 1.00 59.41 331 GLU A CA 1
ATOM 2548 C C . GLU A 1 331 ? -13.775 -8.761 53.414 1.00 59.41 331 GLU A C 1
ATOM 2550 O O . GLU A 1 331 ? -13.343 -8.810 52.266 1.00 59.41 331 GLU A O 1
ATOM 2555 N N . LYS A 1 332 ? -14.352 -9.834 53.970 1.00 73.12 332 LYS A N 1
ATOM 2556 C CA . LYS A 1 332 ? -14.536 -11.122 53.280 1.00 73.12 332 LYS A CA 1
ATOM 2557 C C . LYS A 1 332 ? -15.696 -11.120 52.284 1.00 73.12 332 LYS A C 1
ATOM 2559 O O . LYS A 1 332 ? -15.804 -12.050 51.487 1.00 73.12 332 LYS A O 1
ATOM 2564 N N . ALA A 1 333 ? -16.562 -10.114 52.343 1.00 84.56 333 ALA A N 1
ATOM 2565 C CA . ALA A 1 333 ? -17.646 -9.902 51.401 1.00 84.56 333 ALA A CA 1
ATOM 2566 C C . ALA A 1 333 ? -17.563 -8.475 50.858 1.00 84.56 333 ALA A C 1
ATOM 2568 O O . ALA A 1 333 ? -17.466 -7.513 51.618 1.00 84.56 333 ALA A O 1
ATOM 2569 N N . ALA A 1 334 ? -17.605 -8.349 49.537 1.00 89.81 334 ALA A N 1
ATOM 2570 C CA . ALA A 1 334 ? -17.469 -7.078 48.848 1.00 89.81 334 ALA A CA 1
ATOM 2571 C C . ALA A 1 334 ? -18.549 -6.922 47.779 1.00 89.81 334 ALA A C 1
ATOM 2573 O O . ALA A 1 334 ? -19.110 -7.901 47.278 1.00 89.81 334 ALA A O 1
ATOM 2574 N N . ARG A 1 335 ? -18.824 -5.673 47.424 1.00 90.81 335 ARG A N 1
ATOM 2575 C CA . ARG A 1 335 ? -19.592 -5.296 46.237 1.00 90.81 335 ARG A CA 1
ATOM 2576 C C . ARG A 1 335 ? -18.864 -4.178 45.503 1.00 90.81 335 ARG A C 1
ATOM 2578 O O . ARG A 1 335 ? -18.025 -3.508 46.097 1.00 90.81 335 ARG A O 1
ATOM 2585 N N . LEU A 1 336 ? -19.184 -3.983 44.228 1.00 93.44 336 LEU A N 1
ATOM 2586 C CA . LEU A 1 336 ? -18.725 -2.802 43.497 1.00 93.44 336 LEU A CA 1
ATOM 2587 C C . LEU A 1 336 ? -19.265 -1.544 44.186 1.00 93.44 336 LEU A C 1
ATOM 2589 O O . LEU A 1 336 ? -20.450 -1.498 44.520 1.00 93.44 336 LEU A O 1
ATOM 2593 N N . ALA A 1 337 ? -18.387 -0.571 44.414 1.00 93.25 337 ALA A N 1
ATOM 2594 C CA . ALA A 1 337 ? -18.743 0.716 45.007 1.00 93.25 337 ALA A CA 1
ATOM 2595 C C . ALA A 1 337 ? -19.237 1.716 43.949 1.00 93.25 337 ALA A C 1
ATOM 2597 O O . ALA A 1 337 ? -20.034 2.597 44.249 1.00 93.25 337 ALA A O 1
ATOM 2598 N N . GLU A 1 338 ? -18.768 1.564 42.710 1.00 94.62 338 GLU A N 1
ATOM 2599 C CA . GLU A 1 338 ? -19.029 2.490 41.609 1.00 94.62 338 GLU A CA 1
ATOM 2600 C C . GLU A 1 338 ? -20.288 2.106 40.824 1.00 94.62 338 GLU A C 1
ATOM 2602 O O . GLU A 1 338 ? -20.501 0.947 40.451 1.00 94.62 338 GLU A O 1
ATOM 2607 N N . SER A 1 339 ? -21.105 3.110 40.517 1.00 94.00 339 SER A N 1
ATOM 2608 C CA . SER A 1 339 ? -22.204 3.019 39.562 1.00 94.00 339 SER A CA 1
ATOM 2609 C C . SER A 1 339 ? -21.688 3.143 38.123 1.00 94.00 339 SER A C 1
ATOM 2611 O O . SER A 1 339 ? -20.832 3.975 37.817 1.00 94.00 339 SER A O 1
ATOM 2613 N N . VAL A 1 340 ? -22.208 2.305 37.218 1.00 95.81 340 VAL A N 1
ATOM 2614 C CA . VAL A 1 340 ? -21.671 2.171 35.855 1.00 95.81 340 VAL A CA 1
ATOM 2615 C C . VAL A 1 340 ? -22.700 2.535 34.789 1.00 95.81 340 VAL A C 1
ATOM 2617 O O . VAL A 1 340 ? -23.820 2.020 34.787 1.00 95.81 340 VAL A O 1
ATOM 2620 N N . ALA A 1 341 ? -22.268 3.340 33.821 1.00 95.44 341 ALA A N 1
ATOM 2621 C CA . ALA A 1 341 ? -22.947 3.574 32.556 1.00 95.44 341 ALA A CA 1
ATOM 2622 C C . ALA A 1 341 ? -22.257 2.820 31.404 1.00 95.44 341 ALA A C 1
ATOM 2624 O O . ALA A 1 341 ? -21.033 2.811 31.287 1.00 95.44 341 ALA A O 1
ATOM 2625 N N . ILE A 1 342 ? -23.042 2.230 30.506 1.00 96.81 342 ILE A N 1
ATOM 2626 C CA . ILE A 1 342 ? -22.582 1.649 29.241 1.00 96.81 342 ILE A CA 1
ATOM 2627 C C . ILE A 1 342 ? -23.125 2.507 28.098 1.00 96.81 342 ILE A C 1
ATOM 2629 O O . ILE A 1 342 ? -24.335 2.706 27.986 1.00 96.81 342 ILE A O 1
ATOM 2633 N N . VAL A 1 343 ? -22.241 3.002 27.234 1.00 96.12 343 VAL A N 1
ATOM 2634 C CA . VAL A 1 343 ? -22.579 3.957 26.173 1.00 96.12 343 VAL A CA 1
ATOM 2635 C C . VAL A 1 343 ? -22.173 3.417 24.798 1.00 96.12 343 VAL A C 1
ATOM 2637 O O . VAL A 1 343 ? -21.074 3.706 24.319 1.00 96.12 343 VAL A O 1
ATOM 2640 N N . PRO A 1 344 ? -23.008 2.599 24.129 1.00 96.44 344 PRO A N 1
ATOM 2641 C CA . PRO A 1 344 ? -22.726 2.171 22.765 1.00 96.44 344 PRO A CA 1
ATOM 2642 C C . PRO A 1 344 ? -22.881 3.317 21.765 1.00 96.44 344 PRO A C 1
ATOM 2644 O O . PRO A 1 344 ? -23.932 3.965 21.696 1.00 96.44 344 PRO A O 1
ATOM 2647 N N . ILE A 1 345 ? -21.869 3.490 20.911 1.00 94.44 345 ILE A N 1
ATOM 2648 C CA . ILE A 1 345 ? -21.976 4.338 19.724 1.00 94.44 345 ILE A CA 1
ATOM 2649 C C . ILE A 1 345 ? -22.634 3.518 18.612 1.00 94.44 345 ILE A C 1
ATOM 2651 O O . ILE A 1 345 ? -22.088 2.543 18.084 1.00 94.44 345 ILE A O 1
ATOM 2655 N N . MET A 1 346 ? -23.865 3.882 18.273 1.00 93.75 346 MET A N 1
ATOM 2656 C CA . MET A 1 346 ? -24.647 3.173 17.272 1.00 93.75 346 MET A CA 1
ATOM 2657 C C . MET A 1 346 ? -24.132 3.468 15.859 1.00 93.75 346 MET A C 1
ATOM 2659 O O . MET A 1 346 ? -23.764 4.589 15.532 1.00 93.75 346 MET A O 1
ATOM 2663 N N . ARG A 1 347 ? -24.149 2.487 14.951 1.00 91.56 347 ARG A N 1
ATOM 2664 C CA . ARG A 1 347 ? -24.751 1.142 15.107 1.00 91.56 347 ARG A CA 1
ATOM 2665 C C . ARG A 1 347 ? -23.782 0.071 15.613 1.00 91.56 347 ARG A C 1
ATOM 2667 O O . ARG A 1 347 ? -24.239 -0.918 16.175 1.00 91.56 347 ARG A O 1
ATOM 2674 N N . ALA A 1 348 ? -22.481 0.243 15.397 1.00 90.81 348 ALA A N 1
ATOM 2675 C CA . ALA A 1 348 ? -21.503 -0.829 15.574 1.00 90.81 348 ALA A CA 1
ATOM 2676 C C . ALA A 1 348 ? -21.305 -1.232 17.046 1.00 90.81 348 ALA A C 1
ATOM 2678 O O . ALA A 1 348 ? -21.178 -2.422 17.333 1.00 90.81 348 ALA A O 1
ATOM 2679 N N . GLY A 1 349 ? -21.376 -0.275 17.978 1.00 94.56 349 GLY A N 1
ATOM 2680 C CA . GLY A 1 349 ? -21.248 -0.525 19.415 1.00 94.56 349 GLY A CA 1
ATOM 2681 C C . GLY A 1 349 ? -22.351 -1.404 20.016 1.00 94.56 349 GLY A C 1
ATOM 2682 O O . GLY A 1 349 ? -22.158 -1.971 21.086 1.00 94.56 349 GLY A O 1
ATOM 2683 N N . LEU A 1 350 ? -23.489 -1.593 19.332 1.00 96.12 350 LEU A N 1
ATOM 2684 C CA . LEU A 1 350 ? -24.592 -2.423 19.843 1.00 96.12 350 LEU A CA 1
ATOM 2685 C C . LEU A 1 350 ? -24.195 -3.890 20.041 1.00 96.12 350 LEU A C 1
ATOM 2687 O O . LEU A 1 350 ? -24.654 -4.520 20.986 1.00 96.12 350 LEU A O 1
ATOM 2691 N N . GLY A 1 351 ? -23.304 -4.426 19.198 1.00 95.25 351 GLY A N 1
ATOM 2692 C CA . GLY A 1 351 ? -22.837 -5.815 19.319 1.00 95.25 351 GLY A CA 1
ATOM 2693 C C . GLY A 1 351 ? -22.014 -6.097 20.583 1.00 95.25 351 GLY A C 1
ATOM 2694 O O . GLY A 1 351 ? -21.718 -7.253 20.872 1.00 95.25 351 GLY A O 1
ATOM 2695 N N . MET A 1 352 ? -21.642 -5.051 21.322 1.00 98.06 352 MET A N 1
ATOM 2696 C CA . MET A 1 352 ? -20.800 -5.108 22.516 1.00 98.06 352 MET A CA 1
ATOM 2697 C C . MET A 1 352 ? -21.621 -5.020 23.818 1.00 98.06 352 MET A C 1
ATOM 2699 O O . MET A 1 352 ? -21.149 -5.424 24.879 1.00 98.06 352 MET A O 1
ATOM 2703 N N . VAL A 1 353 ? -22.858 -4.514 23.753 1.00 97.88 353 VAL A N 1
ATOM 2704 C CA . VAL A 1 353 ? -23.669 -4.173 24.937 1.00 97.88 353 VAL A CA 1
ATOM 2705 C C . VAL A 1 353 ? -23.975 -5.400 25.785 1.00 97.88 353 VAL A C 1
ATOM 2707 O O . VAL A 1 353 ? -23.686 -5.403 26.978 1.00 97.88 353 VAL A O 1
ATOM 2710 N N . ASP A 1 354 ? -24.484 -6.466 25.168 1.00 97.50 354 ASP A N 1
ATOM 2711 C CA . ASP A 1 354 ? -24.880 -7.673 25.897 1.00 97.50 354 ASP A CA 1
ATOM 2712 C C . ASP A 1 354 ? -23.694 -8.334 26.613 1.00 97.50 354 ASP A C 1
ATOM 2714 O O . ASP A 1 354 ? -23.881 -9.026 27.608 1.00 97.50 354 ASP A O 1
ATOM 2718 N N . ALA A 1 355 ? -22.470 -8.192 26.089 1.00 97.88 355 ALA A N 1
ATOM 2719 C CA . ALA A 1 355 ? -21.276 -8.753 26.729 1.00 97.88 355 ALA A CA 1
ATOM 2720 C C . ALA A 1 355 ? -20.895 -7.951 27.975 1.00 97.88 355 ALA A C 1
ATOM 2722 O O . ALA A 1 355 ? -20.547 -8.523 29.004 1.00 97.88 355 ALA A O 1
ATOM 2723 N N . MET A 1 356 ? -21.001 -6.624 27.895 1.00 98.12 356 MET A N 1
ATOM 2724 C CA . MET A 1 356 ? -20.746 -5.747 29.034 1.00 98.12 356 MET A CA 1
ATOM 2725 C C . MET A 1 356 ? -21.820 -5.878 30.114 1.00 98.12 356 MET A C 1
ATOM 2727 O O . MET A 1 356 ? -21.482 -5.882 31.291 1.00 98.12 356 MET A O 1
ATOM 2731 N N . LEU A 1 357 ? -23.091 -6.041 29.738 1.00 98.06 357 LEU A N 1
ATOM 2732 C CA . LEU A 1 357 ? -24.173 -6.294 30.695 1.00 98.06 357 LEU A CA 1
ATOM 2733 C C . LEU A 1 357 ? -24.051 -7.660 31.379 1.00 98.06 357 LEU A C 1
ATOM 2735 O O . LEU A 1 357 ? -24.481 -7.808 32.515 1.00 98.06 357 LEU A O 1
ATOM 2739 N N . GLU A 1 358 ? -23.441 -8.651 30.729 1.00 97.75 358 GLU A N 1
ATOM 2740 C CA . GLU A 1 358 ? -23.145 -9.931 31.379 1.00 97.75 358 GLU A CA 1
ATOM 2741 C C . GLU A 1 358 ? -22.096 -9.782 32.494 1.00 97.75 358 GLU A C 1
ATOM 2743 O O . GLU A 1 358 ? -22.212 -10.428 33.533 1.00 97.75 358 GLU A O 1
ATOM 2748 N N . LEU A 1 359 ? -21.107 -8.900 32.312 1.00 96.69 359 LEU A N 1
ATOM 2749 C CA . LEU A 1 359 ? -20.117 -8.568 33.345 1.00 96.69 359 LEU A CA 1
ATOM 2750 C C . LEU A 1 359 ? -20.687 -7.646 34.432 1.00 96.69 359 LEU A C 1
ATOM 2752 O O . LEU A 1 359 ? -20.390 -7.811 35.613 1.00 96.69 359 LEU A O 1
ATOM 2756 N N . LEU A 1 360 ? -21.479 -6.653 34.024 1.00 96.69 360 LEU A N 1
ATOM 2757 C CA . LEU A 1 360 ? -21.977 -5.560 34.857 1.00 96.69 360 LEU A CA 1
ATOM 2758 C C . LEU A 1 360 ? -23.509 -5.474 34.734 1.00 96.69 360 LEU A C 1
ATOM 2760 O O . LEU A 1 360 ? -24.034 -4.546 34.115 1.00 96.69 360 LEU A O 1
ATOM 2764 N N . PRO A 1 361 ? -24.254 -6.418 35.338 1.00 95.69 361 PRO A N 1
ATOM 2765 C CA . PRO A 1 361 ? -25.699 -6.559 35.125 1.00 95.69 361 PRO A CA 1
ATOM 2766 C C . PRO A 1 361 ? -26.530 -5.382 35.643 1.00 95.69 361 PRO A C 1
ATOM 2768 O O . PRO A 1 361 ? -27.659 -5.187 35.202 1.00 95.69 361 PRO A O 1
ATOM 2771 N N . ASN A 1 362 ? -25.979 -4.589 36.564 1.00 93.38 362 ASN A N 1
ATOM 2772 C CA . ASN A 1 362 ? -26.647 -3.421 37.140 1.00 93.38 362 ASN A CA 1
ATOM 2773 C C . ASN A 1 362 ? -26.300 -2.107 36.416 1.00 93.38 362 ASN A C 1
ATOM 2775 O O . ASN A 1 362 ? -26.718 -1.043 36.869 1.00 93.38 362 ASN A O 1
ATOM 2779 N N . ALA A 1 363 ? -25.510 -2.154 35.337 1.00 95.62 363 ALA A N 1
ATOM 2780 C CA . ALA A 1 363 ? -25.127 -0.957 34.599 1.00 95.62 363 ALA A CA 1
ATOM 2781 C C . ALA A 1 363 ? -26.310 -0.364 33.816 1.00 95.62 363 ALA A C 1
ATOM 2783 O O . ALA A 1 363 ? -27.138 -1.083 33.251 1.00 95.62 363 ALA A O 1
ATOM 2784 N N . VAL A 1 364 ? -26.369 0.966 33.738 1.00 94.31 364 VAL A N 1
ATOM 2785 C CA . VAL A 1 364 ? -27.380 1.685 32.948 1.00 94.31 364 VAL A CA 1
ATOM 2786 C C . VAL A 1 364 ? -26.871 1.868 31.521 1.00 94.31 364 VAL A C 1
ATOM 2788 O O . VAL A 1 364 ? -25.723 2.249 31.315 1.00 94.31 364 VAL A O 1
ATOM 2791 N N . VAL A 1 365 ? -27.714 1.625 30.515 1.00 95.56 365 VAL A N 1
ATOM 2792 C CA . VAL A 1 365 ? -27.320 1.767 29.103 1.00 95.56 365 VAL A CA 1
ATOM 2793 C C . VAL A 1 365 ? -27.846 3.073 28.508 1.00 95.56 365 VAL A C 1
ATOM 2795 O O . VAL A 1 365 ? -29.059 3.277 28.411 1.00 95.56 365 VAL A O 1
ATOM 2798 N N . HIS A 1 366 ? -26.942 3.923 28.021 1.00 94.75 366 HIS A N 1
ATOM 2799 C CA . HIS A 1 366 ? -27.271 5.158 27.307 1.00 94.75 366 HIS A CA 1
ATOM 2800 C C . HIS A 1 366 ? -26.848 5.069 25.847 1.00 94.75 366 HIS A C 1
ATOM 2802 O O . HIS A 1 366 ? -25.708 4.768 25.537 1.00 94.75 366 HIS A O 1
ATOM 2808 N N . HIS A 1 367 ? -27.757 5.354 24.923 1.00 93.69 367 HIS A N 1
ATOM 2809 C CA . HIS A 1 367 ? -27.474 5.196 23.500 1.00 93.69 367 HIS A CA 1
ATOM 2810 C C . HIS A 1 367 ? -27.101 6.532 22.866 1.00 93.69 367 HIS A C 1
ATOM 2812 O O . HIS A 1 367 ? -27.807 7.529 23.049 1.00 93.69 367 HIS A O 1
ATOM 2818 N N . VAL A 1 368 ? -26.039 6.513 22.062 1.00 93.94 368 VAL A N 1
ATOM 2819 C CA . VAL A 1 368 ? -25.610 7.637 21.228 1.00 93.94 368 VAL A CA 1
ATOM 2820 C C . VAL A 1 368 ? -25.593 7.170 19.778 1.00 93.94 368 VAL A C 1
ATOM 2822 O O . VAL A 1 368 ? -25.006 6.145 19.444 1.00 93.94 368 VAL A O 1
ATOM 2825 N N . GLY A 1 369 ? -26.295 7.884 18.908 1.00 93.25 369 GLY A N 1
ATOM 2826 C CA . GLY A 1 369 ? -26.385 7.613 17.483 1.00 93.25 369 GLY A CA 1
ATOM 2827 C C . GLY A 1 369 ? -25.627 8.660 16.698 1.00 93.25 369 GLY A C 1
ATOM 2828 O O . GLY A 1 369 ? -26.042 9.816 16.640 1.00 93.25 369 GLY A O 1
ATOM 2829 N N . MET A 1 370 ? -24.547 8.230 16.051 1.00 90.12 370 MET A N 1
ATOM 2830 C CA . MET A 1 370 ? -23.746 9.074 15.177 1.00 90.12 370 MET A CA 1
ATOM 2831 C C . MET A 1 370 ? -23.489 8.355 13.855 1.00 90.12 370 MET A C 1
ATOM 2833 O O . MET A 1 370 ? -23.243 7.151 13.814 1.00 90.12 370 MET A O 1
ATOM 2837 N N . PHE A 1 371 ? -23.520 9.088 12.750 1.00 83.88 371 PHE A N 1
ATOM 2838 C CA . PHE A 1 371 ? -22.966 8.618 11.481 1.00 83.88 371 PHE A CA 1
ATOM 2839 C C . PHE A 1 371 ? -21.916 9.610 10.994 1.00 83.88 371 PHE A C 1
ATOM 2841 O O . PHE A 1 371 ? -21.828 10.729 11.484 1.00 83.88 371 PHE A O 1
ATOM 2848 N N . ARG A 1 372 ? -21.076 9.201 10.048 1.00 80.00 372 ARG A N 1
ATOM 2849 C CA . ARG A 1 372 ? -20.076 10.094 9.456 1.00 80.00 372 ARG A CA 1
ATOM 2850 C C . ARG A 1 372 ? -20.651 10.734 8.200 1.00 80.00 372 ARG A C 1
ATOM 2852 O O . ARG A 1 372 ? -21.261 10.026 7.396 1.00 80.00 372 ARG A O 1
ATOM 2859 N N . SER A 1 373 ? -20.449 12.038 8.021 1.00 77.38 373 SER A N 1
ATOM 2860 C CA . SER A 1 373 ? -20.790 12.708 6.762 1.00 77.38 373 SER A CA 1
ATOM 2861 C C . SER A 1 373 ? -20.081 12.046 5.567 1.00 77.38 373 SER A C 1
ATOM 2863 O O . SER A 1 373 ? -19.065 11.362 5.717 1.00 77.38 373 SER A O 1
ATOM 2865 N N . HIS A 1 374 ? -20.626 12.195 4.357 1.00 59.22 374 HIS A N 1
ATOM 2866 C CA . HIS A 1 374 ? -19.987 11.643 3.161 1.00 59.22 374 HIS A CA 1
ATOM 2867 C C . HIS A 1 374 ? -18.608 12.286 2.923 1.00 59.22 374 HIS A C 1
ATOM 2869 O O . HIS A 1 374 ? -18.486 13.504 2.986 1.00 59.22 374 HIS A O 1
ATOM 2875 N N . GLY A 1 375 ? -17.602 11.480 2.554 1.00 52.38 375 GLY A N 1
ATOM 2876 C CA . GLY A 1 375 ? -16.418 11.974 1.834 1.00 52.38 375 GLY A CA 1
ATOM 2877 C C . GLY A 1 375 ? -15.113 12.130 2.625 1.00 52.38 375 GLY A C 1
ATOM 2878 O O . GLY A 1 375 ? -14.616 13.237 2.781 1.00 52.38 375 GLY A O 1
ATOM 2879 N N . GLY A 1 376 ? -14.467 11.016 2.984 1.00 52.84 376 GLY A N 1
ATOM 2880 C CA . GLY A 1 376 ? -13.018 10.997 3.247 1.00 52.84 376 GLY A CA 1
ATOM 2881 C C . GLY A 1 376 ? -12.580 11.162 4.714 1.00 52.84 376 GLY A C 1
ATOM 2882 O O . GLY A 1 376 ? -13.396 11.010 5.623 1.00 52.84 376 GLY A O 1
ATOM 2883 N N . PRO A 1 377 ? -11.279 11.414 4.963 1.00 55.56 377 PRO A N 1
ATOM 2884 C CA . PRO A 1 377 ? -10.700 11.541 6.311 1.00 55.56 377 PRO A CA 1
ATOM 2885 C C . PRO A 1 377 ? -11.290 12.707 7.130 1.00 55.56 377 PRO A C 1
ATOM 2887 O O . PRO A 1 377 ? -11.257 12.703 8.367 1.00 55.56 377 PRO A O 1
ATOM 2890 N N . ASP A 1 378 ? -11.885 13.684 6.444 1.00 61.06 378 ASP A N 1
ATOM 2891 C CA . ASP A 1 378 ? -12.501 14.865 7.046 1.00 61.06 378 ASP A CA 1
ATOM 2892 C C . ASP A 1 378 ? -13.946 14.664 7.492 1.00 61.06 378 ASP A C 1
ATOM 2894 O O . ASP A 1 378 ? -14.512 15.553 8.121 1.00 61.06 378 ASP A O 1
ATOM 2898 N N . ALA A 1 379 ? -14.519 13.481 7.254 1.00 73.31 379 ALA A N 1
ATOM 2899 C CA . ALA A 1 379 ? -15.881 13.174 7.651 1.00 73.31 379 ALA A CA 1
ATOM 2900 C C . ALA A 1 379 ? -16.098 13.424 9.153 1.00 73.31 379 ALA A C 1
ATOM 2902 O O . ALA A 1 379 ? -15.459 12.804 10.013 1.00 73.31 379 ALA A O 1
ATOM 2903 N N . MET A 1 380 ? -17.009 14.346 9.455 1.00 80.31 380 MET A N 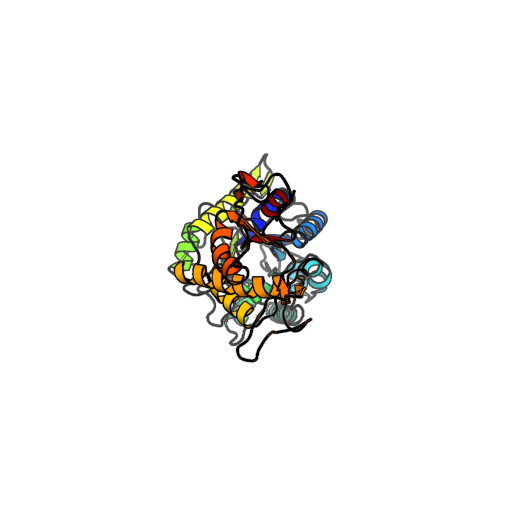1
ATOM 2904 C CA . MET A 1 380 ? -17.366 14.720 10.818 1.00 80.31 380 MET A CA 1
ATOM 2905 C C . MET A 1 380 ? -18.499 13.820 11.317 1.00 80.31 380 MET A C 1
ATOM 2907 O O . MET A 1 380 ? -19.350 13.404 10.518 1.00 80.31 380 MET A O 1
ATOM 2911 N N . PRO A 1 381 ? -18.517 13.479 12.616 1.00 85.31 381 PRO A N 1
ATOM 2912 C CA . PRO A 1 381 ? -19.653 12.794 13.205 1.00 85.31 381 PRO A CA 1
ATOM 2913 C C . PRO A 1 381 ? -20.867 13.728 13.187 1.00 85.31 381 PRO A C 1
ATOM 2915 O O . PRO A 1 381 ? -20.792 14.874 13.618 1.00 85.31 381 PRO A O 1
ATOM 2918 N N . ILE A 1 382 ? -21.980 13.226 12.672 1.00 87.25 382 ILE A N 1
ATOM 2919 C CA . ILE A 1 382 ? -23.294 13.848 12.760 1.00 87.25 382 ILE A CA 1
ATOM 2920 C C . ILE A 1 382 ? -24.076 13.040 13.785 1.00 87.25 382 ILE A C 1
ATOM 2922 O O . ILE A 1 382 ? -24.391 11.868 13.552 1.00 87.25 382 ILE A O 1
ATOM 2926 N N . GLU A 1 383 ? -24.362 13.664 14.923 1.00 90.81 383 GLU A N 1
ATOM 2927 C CA . GLU A 1 383 ? -25.260 13.110 15.927 1.00 90.81 383 GLU A CA 1
ATOM 2928 C C . GLU A 1 383 ? -26.704 13.190 15.423 1.00 90.81 383 GLU A C 1
ATOM 2930 O O . GLU A 1 383 ? -27.182 14.246 15.013 1.00 90.81 383 GLU A O 1
ATOM 2935 N N . TYR A 1 384 ? -27.398 12.056 15.445 1.00 90.62 384 TYR A N 1
ATOM 2936 C CA . TYR A 1 384 ? -28.824 11.969 15.127 1.00 90.62 384 TYR A CA 1
ATOM 2937 C C . TYR A 1 384 ? -29.662 11.483 16.313 1.00 90.62 384 TYR A C 1
ATOM 2939 O O . TYR A 1 384 ? -30.891 11.488 16.245 1.00 90.62 384 TYR A O 1
ATOM 2947 N N . TYR A 1 385 ? -29.012 11.012 17.380 1.00 92.06 385 TYR A N 1
ATOM 2948 C CA . TYR A 1 385 ? -29.674 10.518 18.577 1.00 92.06 385 TYR A CA 1
ATOM 2949 C C . TYR A 1 385 ? -28.745 10.631 19.785 1.00 92.06 385 TYR A C 1
ATOM 2951 O O . TYR A 1 385 ? -27.625 10.131 19.744 1.00 92.06 385 TYR A O 1
ATOM 2959 N N . SER A 1 386 ? -29.233 11.189 20.887 1.00 90.38 386 SER A N 1
ATOM 2960 C CA . SER A 1 386 ? -28.542 11.143 22.173 1.0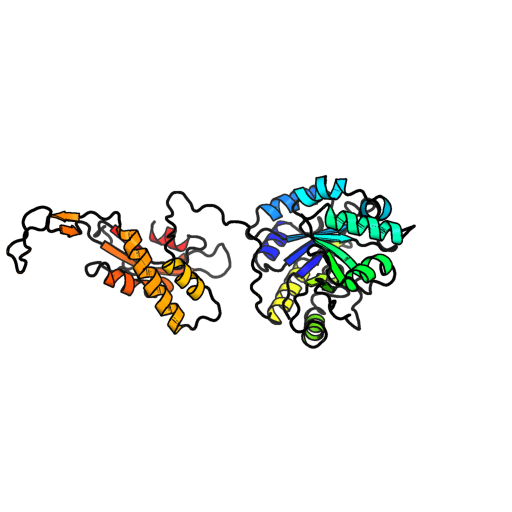0 90.38 386 SER A CA 1
ATOM 2961 C C . SER A 1 386 ? -29.561 11.013 23.295 1.00 90.38 386 SER A C 1
ATOM 2963 O O . SER A 1 386 ? -30.502 11.802 23.404 1.00 90.38 386 SER A O 1
ATOM 2965 N N . ARG A 1 387 ? -29.398 9.971 24.115 1.00 86.75 387 ARG A N 1
ATOM 2966 C CA . ARG A 1 387 ? -30.175 9.753 25.344 1.00 86.75 387 ARG A CA 1
ATOM 2967 C C . ARG A 1 387 ? -29.254 9.672 26.560 1.00 86.75 387 ARG A C 1
ATOM 2969 O O . ARG A 1 387 ? -29.421 8.816 27.433 1.00 86.75 387 ARG A O 1
ATOM 2976 N N . LEU A 1 388 ? -28.258 10.551 26.577 1.00 87.25 388 LEU A N 1
ATOM 2977 C CA . LEU A 1 388 ? -27.413 10.777 27.739 1.00 87.25 388 LEU A CA 1
ATOM 2978 C C . LEU A 1 388 ? -28.194 11.582 28.794 1.00 87.25 388 LEU A C 1
ATOM 2980 O O . LEU A 1 388 ? -29.011 12.440 28.436 1.00 87.25 388 LEU A O 1
ATOM 2984 N N . PRO A 1 389 ? -28.013 11.289 30.091 1.00 83.56 389 PRO A N 1
ATOM 2985 C CA . PRO A 1 389 ? -28.607 12.089 31.149 1.00 83.56 389 PRO A CA 1
ATOM 2986 C C . PRO A 1 389 ? -27.949 13.476 31.171 1.00 83.56 389 PRO A C 1
ATOM 2988 O O . PRO A 1 389 ? -26.777 13.620 30.837 1.00 83.56 389 PRO A O 1
ATOM 2991 N N . LYS A 1 390 ? -28.715 14.509 31.539 1.00 77.44 390 LYS A N 1
ATOM 2992 C CA . LYS A 1 390 ? -28.199 15.889 31.611 1.00 77.44 390 LYS A CA 1
ATOM 2993 C C . LYS A 1 390 ? -27.247 16.105 32.789 1.00 77.44 390 LYS A C 1
ATOM 2995 O O . LYS A 1 390 ? -26.358 16.940 32.697 1.00 77.44 390 LYS A O 1
ATOM 3000 N N . ASP A 1 391 ? -27.444 15.339 33.856 1.00 77.69 391 ASP A N 1
ATOM 3001 C CA . ASP A 1 391 ? -26.605 15.330 35.049 1.00 77.69 391 ASP A CA 1
ATOM 3002 C C . ASP A 1 391 ? -25.798 14.026 35.080 1.00 77.69 391 ASP A C 1
ATOM 3004 O O . ASP A 1 391 ? -26.290 12.987 34.635 1.00 77.69 391 ASP A O 1
ATOM 3008 N N . SER A 1 392 ? -24.565 14.060 35.593 1.00 66.25 392 SER A N 1
ATOM 3009 C CA . SER A 1 392 ? -23.742 12.850 35.723 1.00 66.25 392 SER A CA 1
ATOM 3010 C C . SER A 1 392 ? -24.343 11.926 36.782 1.00 66.25 392 SER A C 1
ATOM 3012 O O . SER A 1 392 ? -24.247 12.204 37.974 1.00 66.25 392 SER A O 1
ATOM 3014 N N . VAL A 1 393 ? -24.986 10.840 36.346 1.00 76.50 393 VAL A N 1
ATOM 3015 C CA . VAL A 1 393 ? -25.658 9.871 37.238 1.00 76.50 393 VAL A CA 1
ATOM 3016 C C . VAL A 1 393 ? -24.762 8.671 37.568 1.00 76.50 393 VAL A C 1
ATOM 3018 O O . VAL A 1 393 ? -25.145 7.829 38.372 1.00 76.50 393 VAL A O 1
ATOM 3021 N N . SER A 1 394 ? -23.589 8.552 36.942 1.00 87.50 394 SER A N 1
ATOM 3022 C CA . SER A 1 394 ? -22.710 7.388 37.109 1.00 87.50 394 SER A CA 1
ATOM 3023 C C . SER A 1 394 ? -21.275 7.789 37.413 1.00 87.50 394 SER A C 1
ATOM 3025 O O . SER A 1 394 ? -20.791 8.792 36.891 1.00 87.50 394 SER A O 1
ATOM 3027 N N . ASP A 1 395 ? -20.604 6.981 38.233 1.00 92.50 395 ASP A N 1
ATOM 3028 C CA . ASP A 1 395 ? -19.202 7.176 38.615 1.00 92.50 395 ASP A CA 1
ATOM 3029 C C . ASP A 1 395 ? -18.255 6.802 37.464 1.00 92.50 395 ASP A C 1
ATOM 3031 O O . ASP A 1 395 ? -17.238 7.458 37.243 1.00 92.50 395 ASP A O 1
ATOM 3035 N N . VAL A 1 396 ? -18.611 5.766 36.692 1.00 93.56 396 VAL A N 1
ATOM 3036 C CA . VAL A 1 396 ? -17.809 5.244 35.575 1.00 93.56 396 VAL A CA 1
ATOM 3037 C C . VAL A 1 396 ? -18.671 5.075 34.326 1.00 93.56 396 VAL A C 1
ATOM 3039 O O . VAL A 1 396 ? -19.779 4.544 34.392 1.00 93.56 396 VAL A O 1
ATOM 3042 N N . ALA A 1 397 ? -18.149 5.468 33.160 1.00 93.69 397 ALA A N 1
ATOM 3043 C CA . ALA A 1 397 ? -18.799 5.255 31.867 1.00 93.69 397 ALA A CA 1
ATOM 3044 C C . ALA A 1 397 ? -17.903 4.456 30.905 1.00 93.69 397 ALA A C 1
ATOM 3046 O O . ALA A 1 397 ? -16.773 4.851 30.617 1.00 93.69 397 ALA A O 1
ATOM 3047 N N . PHE A 1 398 ? -18.426 3.356 30.356 1.00 95.62 398 PHE A N 1
ATOM 3048 C CA . PHE A 1 398 ? -17.782 2.571 29.301 1.00 95.62 398 PHE A CA 1
ATOM 3049 C C . PHE A 1 398 ? -18.388 2.909 27.940 1.00 95.62 398 PHE A C 1
ATOM 3051 O O . PHE A 1 398 ? -19.513 2.511 27.636 1.00 95.62 398 PHE A O 1
ATOM 3058 N N . ILE A 1 399 ? -17.634 3.614 27.098 1.00 95.75 399 ILE A N 1
ATOM 3059 C CA . ILE A 1 399 ? -18.024 3.901 25.711 1.00 95.75 399 ILE A CA 1
ATOM 3060 C C . ILE A 1 399 ? -17.650 2.704 24.832 1.00 95.75 399 ILE A C 1
ATOM 3062 O O . ILE A 1 399 ? -16.498 2.270 24.833 1.00 95.75 399 ILE A O 1
ATOM 3066 N N . LEU A 1 400 ? -18.614 2.170 24.075 1.00 96.44 400 LEU A N 1
ATOM 3067 C CA . LEU A 1 400 ? -18.422 0.979 23.243 1.00 96.44 400 LEU A CA 1
ATOM 3068 C C . LEU A 1 400 ? -18.386 1.349 21.756 1.00 96.44 400 LEU A C 1
ATOM 3070 O O . LEU A 1 400 ? -19.399 1.755 21.181 1.00 96.44 400 LEU A O 1
ATOM 3074 N N . GLU A 1 401 ? -17.223 1.168 21.134 1.00 93.69 401 GLU A N 1
ATOM 3075 C CA . GLU A 1 401 ? -16.992 1.339 19.697 1.00 93.69 401 GLU A CA 1
ATOM 3076 C C . GLU A 1 401 ? -15.936 0.319 19.235 1.00 93.69 401 GLU A C 1
ATOM 3078 O O . GLU A 1 401 ? -14.786 0.396 19.677 1.00 93.69 401 GLU A O 1
ATOM 3083 N N . PRO A 1 402 ? -16.279 -0.643 18.358 1.00 92.50 402 PRO A N 1
ATOM 3084 C CA . PRO A 1 402 ? -15.325 -1.654 17.904 1.00 92.50 402 PRO A CA 1
ATOM 3085 C C . PRO A 1 402 ? -14.188 -1.087 17.038 1.00 92.50 402 PRO A C 1
ATOM 3087 O O . PRO A 1 402 ? -13.146 -1.732 16.920 1.00 92.50 402 PRO A O 1
ATOM 3090 N N . MET A 1 403 ? -14.367 0.081 16.404 1.00 89.12 403 MET A N 1
ATOM 3091 C CA . MET A 1 403 ? -13.414 0.636 15.435 1.00 89.12 403 MET A CA 1
ATOM 3092 C C . MET A 1 403 ? -13.088 2.114 15.697 1.00 89.12 403 MET A C 1
ATOM 3094 O O . MET A 1 403 ? -13.767 3.033 15.229 1.00 89.12 403 MET A O 1
ATOM 3098 N N . ILE A 1 404 ? -11.947 2.359 16.344 1.00 87.50 404 ILE A N 1
ATOM 3099 C CA . ILE A 1 404 ? -11.381 3.705 16.506 1.00 87.50 404 ILE A CA 1
ATOM 3100 C C . ILE A 1 404 ? -10.492 4.026 15.295 1.00 87.50 404 ILE A C 1
ATOM 3102 O O . ILE A 1 404 ? -9.356 3.574 15.213 1.00 87.50 404 ILE A O 1
ATOM 3106 N N . ALA A 1 405 ? -11.025 4.794 14.337 1.00 82.56 405 ALA A N 1
ATOM 3107 C CA . ALA A 1 405 ? -10.293 5.224 13.136 1.00 82.56 405 ALA A CA 1
ATOM 3108 C C . ALA A 1 405 ? -9.667 6.622 13.315 1.00 82.56 405 ALA A C 1
ATOM 3110 O O . ALA A 1 405 ? -8.572 6.756 13.838 1.00 82.56 405 ALA A O 1
ATOM 3111 N N . THR A 1 406 ? -10.383 7.685 12.938 1.00 81.88 406 THR A N 1
ATOM 3112 C CA . THR A 1 406 ? -9.947 9.083 13.129 1.00 81.88 406 THR A CA 1
ATOM 3113 C C . THR A 1 406 ? -10.224 9.615 14.539 1.00 81.88 406 THR A C 1
ATOM 3115 O O . THR A 1 406 ? -10.018 10.796 14.791 1.00 81.88 406 THR A O 1
ATOM 3118 N N . ALA A 1 407 ? -10.776 8.784 15.432 1.00 85.50 407 ALA A N 1
ATOM 3119 C CA . ALA A 1 407 ? -11.257 9.122 16.778 1.00 85.50 407 ALA A CA 1
ATOM 3120 C C . ALA A 1 407 ? -12.324 10.239 16.880 1.00 85.50 407 ALA A C 1
ATOM 3122 O O . ALA A 1 407 ? -12.917 10.392 17.942 1.00 85.50 407 ALA A O 1
ATOM 3123 N N . LYS A 1 408 ? -12.655 10.955 15.793 1.00 85.88 408 LYS A N 1
ATOM 3124 C CA . LYS A 1 408 ? -13.623 12.070 15.780 1.00 85.88 408 LYS A CA 1
ATOM 3125 C C . LYS A 1 408 ? -14.979 11.707 16.398 1.00 85.88 408 LYS A C 1
ATOM 3127 O O . LYS A 1 408 ? -15.533 12.501 17.144 1.00 85.88 408 LYS A O 1
ATOM 3132 N N . THR A 1 409 ? -15.492 10.506 16.119 1.00 87.62 409 THR A N 1
ATOM 3133 C CA . THR A 1 409 ? -16.764 10.023 16.686 1.00 87.62 409 THR A CA 1
ATOM 3134 C C . THR A 1 409 ? -16.691 9.826 18.201 1.00 87.62 409 THR A C 1
ATOM 3136 O O . THR A 1 409 ? -17.631 10.193 18.890 1.00 87.62 409 THR A O 1
ATOM 3139 N N . LEU A 1 410 ? -15.580 9.297 18.730 1.00 88.75 410 LEU A N 1
ATOM 3140 C CA . LEU A 1 410 ? -15.415 9.167 20.180 1.00 88.75 410 LEU A CA 1
ATOM 3141 C C . LEU A 1 410 ? -15.226 10.529 20.840 1.00 88.75 410 LEU A C 1
ATOM 3143 O O . LEU A 1 410 ? -15.816 10.767 21.882 1.00 88.75 410 LEU A O 1
ATOM 3147 N N . LEU A 1 411 ? -14.443 11.424 20.229 1.00 89.56 411 LEU A N 1
ATOM 3148 C CA . LEU A 1 411 ? -14.253 12.776 20.754 1.00 89.56 411 LEU A CA 1
ATOM 3149 C C . LEU A 1 411 ? -15.595 13.494 20.906 1.00 89.56 411 LEU A C 1
ATOM 3151 O O . LEU A 1 411 ? -15.877 13.975 21.991 1.00 89.56 411 LEU A O 1
ATOM 3155 N N . ALA A 1 412 ? -16.449 13.452 19.880 1.00 87.44 412 ALA A N 1
ATOM 3156 C CA . ALA A 1 412 ? -17.790 14.038 19.934 1.00 87.44 412 ALA A CA 1
ATOM 3157 C C . ALA A 1 412 ? -18.732 13.386 20.963 1.00 87.44 412 ALA A C 1
ATOM 3159 O O . ALA A 1 412 ? -19.736 13.986 21.312 1.00 87.44 412 ALA A O 1
ATOM 3160 N N . ALA A 1 413 ? -18.454 12.158 21.410 1.00 87.06 413 ALA A N 1
ATOM 3161 C CA . ALA A 1 413 ? -19.225 11.504 22.466 1.00 87.06 413 ALA A CA 1
ATOM 3162 C C . ALA A 1 413 ? -18.695 11.825 23.876 1.00 87.06 413 ALA A C 1
ATOM 3164 O O . ALA A 1 413 ? -19.425 11.657 24.849 1.00 87.06 413 ALA A O 1
ATOM 3165 N N . ILE A 1 414 ? -17.423 12.223 23.991 1.00 87.50 414 ILE A N 1
ATOM 3166 C CA . ILE A 1 414 ? -16.754 12.544 25.261 1.00 87.50 414 ILE A CA 1
ATOM 3167 C C . ILE A 1 414 ? -16.911 14.030 25.614 1.00 87.50 414 ILE A C 1
ATOM 3169 O O . ILE A 1 414 ? -16.991 14.361 26.795 1.00 87.50 414 ILE A O 1
ATOM 3173 N N . THR A 1 415 ? -16.894 14.910 24.608 1.00 76.88 415 THR A N 1
ATOM 3174 C CA . THR A 1 415 ? -17.051 16.369 24.746 1.00 76.88 415 THR A CA 1
ATOM 3175 C C . THR A 1 415 ? -18.503 16.781 24.642 1.00 76.88 415 THR A C 1
ATOM 3177 O O . THR A 1 415 ? -18.918 17.652 25.435 1.00 76.88 415 THR A O 1
#

Foldseek 3Di:
DFEQAEEAALAEPQDDLVLVLVLCQVQVRYEYEQEDDPVQEPARSHHHVVVLLVSLVSQVPGVVRHAYEYEYFAPRLCCQQVVLDCCCCVVPVVVSPHAEYERLQDVVRNHDHPDLVSSLVSVVVCLVVCVSHQYEYEDEPVNCSNCVVQLVDLAHRPRYAYEDDHPSQPQADDPDDDADRPSQHAYEYTHVDWLVCPLVVVVCCCVDRQPPHYHHYHYYPRQWDQDPNGTHRNSVRVSSSSVSVPVSPRDDPPPPPDDPDPDDDPPPDDDDPDPVLVVLVVLLPDPPNDPVSNLVSLLVNLLVVLVVVCPPFDKDDDFPDADPVGGDDDPSHIDGPWAEEEEEEPDQQVSNVVSNCVVVVRHHYWYWYWDFDDDDLPTATDTPDGPDDPDPPTPYYHYGDPDCDSVRSVVVVVD

InterPro domains:
  IPR000836 Phosphoribosyltransferase domain [PF14681] (271-414)
  IPR000836 Phosphoribosyltransferase domain [cd06223] (325-414)
  IPR029057 Phosphoribosyltransferase-like [G3DSA:3.40.50.2020] (269-415)
  IPR029057 Phosphoribosyltransferase-like [SSF53271] (271-414)

Secondary structure (DSSP, 8-state):
-EEEEEEEE---TTS-HHHHHHHHHHSTTEEEEEEE-GGGTTBTTB--HHHHHHHHHHHHHSSSPPEEEEEE-HHHHHHHHTS---HHIIIIITTTTEEEEEE--SGGGT---S-HHHHHHHHHHHHHH--SSEEEEEESSSSHHHHHHHHH-SS--TTEEEEE-TTTTS-PPPSSPPPPPTTS-EEEE-SS-STTTHHHHHHHHHHTTTTT-EEEEEE-GGGEEEETTEEEE-HHHHHHHHHHHHHT------------PPPPPPTT------HHHHHHHHHHH-TT--HHHHHHHHHHHHHHHHHHHGGG--EEE----EETTEE--GGGSEEE-S-EEEEEEETTTHHHHHHHHHH-TTPEE--EEEEEPSSSTTPPEEEEEE---SS---SEEEEE-S--SSSHHHHHHH-

Organism: NCBI:txid1333877

Radius of gyration: 28.84 Å; chains: 1; bounding box: 62×47×87 Å

pLDDT: mean 88.74, std 11.29, range [40.62, 98.38]

Sequence (415 aa):
MSLRALGLCGIDESVDIDFLKLLGCRYGRCEFGVLFRDDKEGTPRYPTMQWVETLSTVAATSMPPLRLAAHLCGKRCAELLVNGDMSWVRGQLVPLGFQRVQLNATRINGVDIPDYAAAAKNFRTLIREVQEVEWIIQANAETRLLWEPLVADQRPPGNVSILFDASCGQGELATTFAPPPRNGLSCGYAGGLGPKTVCDVLAKLRCGVAQGRQIWIDMETKLRSVVDGKDVFDIAKAQLVCKEVDKVGWEHTPTLHDDVPPPPPPPNAKVSRHPLLAHKMTLLRDVTTPPRDFRQLIREITFHLGYEATATMAIEPRSDVVTPCGPALGEKAARLAESVAIVPIMRAGLGMVDAMLELLPNAVVHHVGMFRSHGGPDAMPIEYYSRLPKDSVSDVAFILEPMIATAKTLLAAIT